Protein AF-A0A1F3SGS9-F1 (afdb_monomer_lite)

Foldseek 3Di:
DDDDDDDDPPPPPPPPPFPAQDLQGGLLAAFLPADLPDCVLQLQLVDFLQFVLVCLLLVNPDGFFLPLLHFAFKFADNAFQQAAEEEEAAGADQLCSLQSHRLQFAQNQQVCLLCLQVQHQHRYMYGYLTRTDGDDDLDDDDCCVVDVSSVSSNVSVCCCRQPCLHPSLVSVLVVVVSVCVRNVVRYQEYEQEADSSQSSVQSSQVVQVWNGDSVCLQVAKTAHHHSRHLHIYHYAYHPVQCDCVNPNPCSVVVNQVRSQVVSVRVVVCVVVVSTDNDRDPPRDYDPVDTRGRAGGARHNNRGHNFAFLLGRHHGHFWEDDPSFKIKGWFLCADYPQAHQDPNDGDPPHHNDWDWDDDFQAPLAFDPPQDPPAAQNWFHSDPVGSSQARSHQPVCSNLLSQLQRDDCVVLVALAHCSRGFFQQKWAHLLQAQEEEEEEADAPLRNSQRHGQLFLLSLLVQLLCVLLFANRRHMYGYLHRDDCPQPDPVSSLSSSVPPSNLVSVLVSVVVSCVSVNHQEYEYEADSSVVSVVVSPDPHYYDYFYRQDPVRPRQVVSLVSLVVSVVVVRDHNGDHNSHHDSDGHFDGNNGTRNTDGSQGSGGGHFKIFIWDQDPNDTGTDNTMMMGGRDCNNPPPDDSDDGDPSSVSSSVVSVVVVD

Sequence (655 aa):
MKKLLLLGALSLSLVQGAMGAGDRGDLAEYDPGAPKTSKWPDLFAETPNYRAFGQAVIGGQGEKFRWIMGPMWYRGRLTPDSVKVFVVGQEGAQDENVSNRSFTGSTGTRMQKLLNYLGVDRSYLFMNTFVYTITGQYSLFDDDRNDPAKVSELKRLLWLAQDEESIVVKHRHALFDYMLETNGDTLELVIGVGTAGKDSVATWFRAHGSECTSSILNAKYCEGKGDLKGVYAIGVAHPGAASARNGGAGAADKLQADFQNKAATVAGLISKKLINLPTDSGMTRNFSKNFQYGHASIPHRDFAYGTTFRMGEDGTASNRRGQDTVQIYSKNGCYNNTKKEGGRCSDTAVHNIKYDVPKDLLGRAPKEMASGDVPYESPKSKEMRREFDAGPGSFAKILSKFAGLDYTKLGVTSHASFGPNGVYRGRLDEAKVLVIADQVSHTDMFSGRALTGAAGQRLQSFLNAMGATRSYAILRTLPVDTLDLSLNKAKEIALDERVAEARANVVKQILEEGKTKLVVAVGPVAAAVVEQLSLRVPSVQVNIADPALKHVAEYQKALQTVKSMNVSLDGRGSFNYKGDLTIIPRADLPEFTRWWMGTSGDLAVRAYEVINGKRVDNPDYYKVNAPAWASRNVKAGPLSAEERESIEAFKKTGL

Structure (mmCIF, N/CA/C/O backbone):
data_AF-A0A1F3SGS9-F1
#
_entry.id   AF-A0A1F3SGS9-F1
#
loop_
_atom_site.group_PDB
_atom_site.id
_atom_site.type_symbol
_atom_site.label_atom_id
_atom_site.label_alt_id
_atom_site.label_comp_id
_atom_site.label_asym_id
_atom_site.label_entity_id
_atom_site.label_seq_id
_atom_site.pdbx_PDB_ins_code
_atom_site.Cartn_x
_atom_site.Cartn_y
_atom_site.Cartn_z
_atom_site.occupancy
_atom_site.B_iso_or_equiv
_atom_site.auth_seq_id
_atom_site.auth_comp_id
_atom_site.auth_asym_id
_atom_site.auth_atom_id
_atom_site.pdbx_PDB_model_num
ATOM 1 N N . MET A 1 1 ? -59.101 -21.487 -1.540 1.00 34.28 1 MET A N 1
ATOM 2 C CA . MET A 1 1 ? -59.056 -20.647 -2.759 1.00 34.28 1 MET A CA 1
ATOM 3 C C . MET A 1 1 ? -58.306 -19.363 -2.450 1.00 34.28 1 MET A C 1
ATOM 5 O O . MET A 1 1 ? -58.488 -18.801 -1.381 1.00 34.28 1 MET A O 1
ATOM 9 N N . LYS A 1 2 ? -57.409 -18.987 -3.362 1.00 34.97 2 LYS A N 1
ATOM 10 C CA . LYS A 1 2 ? -56.388 -17.935 -3.264 1.00 34.97 2 LYS A CA 1
ATOM 11 C C . LYS A 1 2 ? -56.984 -16.550 -2.960 1.00 34.97 2 LYS A C 1
ATOM 13 O O . LYS A 1 2 ? -57.875 -16.112 -3.680 1.00 34.97 2 LYS A O 1
ATOM 18 N N . LYS A 1 3 ? -56.413 -15.821 -1.996 1.00 26.81 3 LYS A N 1
ATOM 19 C CA . LYS A 1 3 ? -56.453 -14.350 -1.965 1.00 26.81 3 LYS A CA 1
ATOM 20 C C . LYS A 1 3 ? -55.025 -13.832 -1.839 1.00 26.81 3 LYS A C 1
ATOM 22 O O . LYS A 1 3 ? -54.400 -13.913 -0.790 1.00 26.81 3 LYS A O 1
ATOM 27 N N . LEU A 1 4 ? -54.524 -13.401 -2.989 1.00 29.06 4 LEU A N 1
ATOM 28 C CA . LEU A 1 4 ? -53.244 -12.751 -3.210 1.00 29.06 4 LEU A CA 1
ATOM 29 C C . LEU A 1 4 ? -53.379 -11.306 -2.704 1.00 29.06 4 LEU A C 1
ATOM 31 O O . LEU A 1 4 ? -54.189 -10.550 -3.238 1.00 29.06 4 LEU A O 1
ATOM 35 N N . LEU A 1 5 ? -52.640 -10.942 -1.658 1.00 29.30 5 LEU A N 1
ATOM 36 C CA . LEU A 1 5 ? -52.514 -9.556 -1.209 1.00 29.30 5 LEU A CA 1
ATOM 37 C C . LEU A 1 5 ? -51.301 -8.950 -1.917 1.00 29.30 5 LEU A C 1
ATOM 39 O O . LEU A 1 5 ? -50.157 -9.310 -1.650 1.00 29.30 5 LEU A O 1
ATOM 43 N N . LEU A 1 6 ? -51.604 -8.075 -2.874 1.00 27.91 6 LEU A N 1
ATOM 44 C CA . LEU A 1 6 ? -50.676 -7.186 -3.558 1.00 27.91 6 LEU A CA 1
ATOM 45 C C . LEU A 1 6 ? -50.034 -6.258 -2.509 1.00 27.91 6 LEU A C 1
ATOM 47 O O . LEU A 1 6 ? -50.676 -5.319 -2.042 1.00 27.91 6 LEU A O 1
ATOM 51 N N . LEU A 1 7 ? -48.780 -6.512 -2.132 1.00 29.75 7 LEU A N 1
ATOM 52 C CA . LEU A 1 7 ? -47.925 -5.476 -1.555 1.00 29.75 7 LEU A CA 1
ATOM 53 C C . LEU A 1 7 ? -47.215 -4.776 -2.710 1.00 29.75 7 LEU A C 1
ATOM 55 O O . LEU A 1 7 ? -46.455 -5.392 -3.457 1.00 29.75 7 LEU A O 1
ATOM 59 N N . GLY A 1 8 ? -47.536 -3.494 -2.874 1.00 25.22 8 GLY A N 1
ATOM 60 C CA . GLY A 1 8 ? -46.971 -2.627 -3.893 1.00 25.22 8 GLY A CA 1
ATOM 61 C C . GLY A 1 8 ? -45.454 -2.564 -3.779 1.00 25.22 8 GLY A C 1
ATOM 62 O O . GLY A 1 8 ? -44.904 -2.199 -2.742 1.00 25.22 8 GLY A O 1
ATOM 63 N N . ALA A 1 9 ? -44.787 -2.902 -4.877 1.00 27.14 9 ALA A N 1
ATOM 64 C CA . ALA A 1 9 ? -43.402 -2.550 -5.098 1.00 27.14 9 ALA A CA 1
ATOM 65 C C . ALA A 1 9 ? -43.317 -1.020 -5.204 1.00 27.14 9 ALA A C 1
ATOM 67 O O . ALA A 1 9 ? -43.597 -0.449 -6.257 1.00 27.14 9 ALA A O 1
ATOM 68 N N . LEU A 1 10 ? -42.946 -0.348 -4.110 1.00 27.06 10 LEU A N 1
ATOM 69 C CA . LEU A 1 10 ? -42.346 0.975 -4.223 1.00 27.06 10 LEU A CA 1
ATOM 70 C C . LEU A 1 10 ? -41.002 0.777 -4.926 1.00 27.06 10 LEU A C 1
ATOM 72 O O . LEU A 1 10 ? -40.028 0.311 -4.335 1.00 27.06 10 LEU A O 1
ATOM 76 N N . SER A 1 11 ? -40.965 1.104 -6.212 1.00 27.08 11 SER A N 1
ATOM 77 C CA . SER A 1 11 ? -39.725 1.306 -6.941 1.00 27.08 11 SER A CA 1
ATOM 78 C C . SER A 1 11 ? -38.994 2.488 -6.304 1.00 27.08 11 SER A C 1
ATOM 80 O O . SER A 1 11 ? -39.283 3.644 -6.616 1.00 27.08 11 SER A O 1
ATOM 82 N N . LEU A 1 12 ? -38.059 2.205 -5.394 1.00 30.50 12 LEU A N 1
ATOM 83 C CA . LEU A 1 12 ? -37.025 3.157 -5.012 1.00 30.50 12 LEU A CA 1
ATOM 84 C C . LEU A 1 12 ? -36.186 3.429 -6.267 1.00 30.50 12 LEU A C 1
ATOM 86 O O . LEU A 1 12 ? -35.239 2.709 -6.581 1.00 30.50 12 LEU A O 1
ATOM 90 N N . SER A 1 13 ? -36.536 4.477 -7.006 1.00 27.27 13 SER A N 1
ATOM 91 C CA . SER A 1 13 ? -35.611 5.138 -7.916 1.00 27.27 13 SER A CA 1
ATOM 92 C C . SER A 1 13 ? -34.557 5.842 -7.059 1.00 27.27 13 SER A C 1
ATOM 94 O O . SER A 1 13 ? -34.643 7.039 -6.786 1.00 27.27 13 SER A O 1
ATOM 96 N N . LEU A 1 14 ? -33.592 5.062 -6.566 1.00 31.83 14 LEU A N 1
ATOM 97 C CA . LEU A 1 14 ? -32.359 5.562 -5.975 1.00 31.83 14 LEU A CA 1
ATOM 98 C C . LEU A 1 14 ? -31.652 6.387 -7.047 1.00 31.83 14 LEU A C 1
ATOM 100 O O . LEU A 1 14 ? -31.119 5.851 -8.017 1.00 31.83 14 LEU A O 1
ATOM 104 N N . VAL A 1 15 ? -31.660 7.704 -6.864 1.00 30.72 15 VAL A N 1
ATOM 105 C CA . VAL A 1 15 ? -30.758 8.611 -7.565 1.00 30.72 15 VAL A CA 1
ATOM 106 C C . VAL A 1 15 ? -29.338 8.146 -7.238 1.00 30.72 15 VAL A C 1
ATOM 108 O O . VAL A 1 15 ? -28.826 8.392 -6.146 1.00 30.72 15 VAL A O 1
ATOM 111 N N . GLN A 1 16 ? -28.719 7.419 -8.170 1.00 33.12 16 GLN A N 1
ATOM 112 C CA . GLN A 1 16 ? -27.300 7.077 -8.163 1.00 33.12 16 GLN A CA 1
ATOM 113 C C . GLN A 1 16 ? -26.481 8.364 -8.314 1.00 33.12 16 GLN A C 1
ATOM 115 O O . GLN A 1 16 ? -25.970 8.690 -9.375 1.00 33.12 16 GLN A O 1
ATOM 120 N N . GLY A 1 17 ? -26.344 9.103 -7.219 1.00 32.53 17 GLY A N 1
ATOM 121 C CA . GLY A 1 17 ? -25.220 10.000 -6.983 1.00 32.53 17 GLY A CA 1
ATOM 122 C C . GLY A 1 17 ? -24.152 9.260 -6.185 1.00 32.53 17 GLY A C 1
ATOM 123 O O . GLY A 1 17 ? -23.759 9.727 -5.122 1.00 32.53 17 GLY A O 1
ATOM 124 N N . ALA A 1 18 ? -23.775 8.054 -6.616 1.00 36.88 18 ALA A N 1
ATOM 125 C CA . ALA A 1 18 ? -22.747 7.270 -5.947 1.00 36.88 18 ALA A CA 1
ATOM 126 C C . ALA A 1 18 ? -21.372 7.727 -6.442 1.00 36.88 18 ALA A C 1
ATOM 128 O O . ALA A 1 18 ? -21.123 7.737 -7.646 1.00 36.88 18 ALA A O 1
ATOM 129 N N . MET A 1 19 ? -20.441 7.988 -5.524 1.00 44.47 19 MET A N 1
ATOM 130 C CA . MET A 1 19 ? -18.992 8.030 -5.792 1.00 44.47 19 MET A CA 1
ATOM 131 C C . MET A 1 19 ? -18.436 6.646 -6.233 1.00 44.47 19 MET A C 1
ATOM 133 O O . MET A 1 19 ? -17.288 6.317 -5.965 1.00 44.47 19 MET A O 1
ATOM 137 N N . GLY A 1 20 ? -19.261 5.792 -6.853 1.00 36.00 20 GLY A N 1
ATOM 138 C CA . GLY A 1 20 ? -19.158 4.331 -6.773 1.00 36.00 20 GLY A CA 1
ATOM 139 C C . GLY A 1 20 ? -18.718 3.589 -8.035 1.00 36.00 20 GLY A C 1
ATOM 140 O O . GLY A 1 20 ? -18.600 2.372 -7.984 1.00 36.00 20 GLY A O 1
ATOM 141 N N . ALA A 1 21 ? -18.467 4.275 -9.149 1.00 42.38 21 ALA A N 1
ATOM 142 C CA . ALA A 1 21 ? -17.844 3.679 -10.333 1.00 42.38 21 ALA A CA 1
ATOM 143 C C . ALA A 1 21 ? -17.125 4.778 -11.127 1.00 42.38 21 ALA A C 1
ATOM 145 O O . ALA A 1 21 ? -17.591 5.219 -12.174 1.00 42.38 21 ALA A O 1
ATOM 146 N N . GLY A 1 22 ? -16.034 5.309 -10.570 1.00 58.44 22 GLY A N 1
ATOM 147 C CA . GLY A 1 22 ? -15.112 6.129 -11.359 1.00 58.44 22 GLY A CA 1
ATOM 148 C C . GLY A 1 22 ? -14.325 5.265 -12.351 1.00 58.44 22 GLY A C 1
ATOM 149 O O . GLY A 1 22 ? -14.493 4.047 -12.393 1.00 58.44 22 GLY A O 1
ATOM 150 N N . ASP A 1 23 ? -13.367 5.864 -13.060 1.00 79.88 23 ASP A N 1
ATOM 151 C CA . ASP A 1 23 ? -12.433 5.186 -13.986 1.00 79.88 23 ASP A CA 1
ATOM 152 C C . ASP A 1 23 ? -11.549 4.089 -13.328 1.00 79.88 23 ASP A C 1
ATOM 154 O O . ASP A 1 23 ? -10.614 3.576 -13.939 1.00 79.88 23 ASP A O 1
ATOM 158 N N . ARG A 1 24 ? -11.812 3.738 -12.061 1.00 89.88 24 ARG A N 1
ATOM 159 C CA . ARG A 1 24 ? -11.045 2.824 -11.203 1.00 89.88 24 ARG A CA 1
ATOM 160 C C . ARG A 1 24 ? -11.710 1.461 -10.983 1.00 89.88 24 ARG A C 1
ATOM 162 O O . ARG A 1 24 ? -11.141 0.633 -10.272 1.00 89.88 24 ARG A O 1
ATOM 169 N N . GLY A 1 25 ? -12.881 1.217 -11.567 1.00 89.69 25 GLY A N 1
ATOM 170 C CA . GLY A 1 25 ? -13.633 -0.028 -11.381 1.00 89.69 25 GLY A CA 1
ATOM 171 C C . GLY A 1 25 ? -14.522 -0.029 -10.134 1.00 89.69 25 GLY A C 1
ATOM 172 O O . GLY A 1 25 ? -14.846 1.027 -9.589 1.00 89.69 25 GLY A O 1
ATOM 173 N N . ASP A 1 26 ? -14.951 -1.219 -9.711 1.00 92.25 26 ASP A N 1
ATOM 174 C CA . ASP A 1 26 ? -15.867 -1.395 -8.578 1.00 92.25 26 ASP A CA 1
ATOM 175 C C . ASP A 1 26 ? -15.109 -1.207 -7.250 1.00 92.25 26 ASP A C 1
ATOM 177 O O . ASP A 1 26 ? -14.040 -1.781 -7.040 1.00 92.25 26 ASP A O 1
ATOM 181 N N . LEU A 1 27 ? -15.674 -0.417 -6.331 1.00 93.06 27 LEU A N 1
ATOM 182 C CA . LEU A 1 27 ? -15.131 -0.195 -4.985 1.00 93.06 27 LEU A CA 1
ATOM 183 C C . LEU A 1 27 ? -15.003 -1.487 -4.161 1.00 93.06 27 LEU A C 1
ATOM 185 O O . LEU A 1 27 ? -14.357 -1.485 -3.114 1.00 93.06 27 LEU A O 1
ATOM 189 N N . ALA A 1 28 ? -15.692 -2.558 -4.553 1.00 96.06 28 ALA A N 1
ATOM 190 C CA . ALA A 1 28 ? -15.595 -3.876 -3.934 1.00 96.06 28 ALA A CA 1
ATOM 191 C C . ALA A 1 28 ? -14.381 -4.679 -4.418 1.00 96.06 28 ALA A C 1
ATOM 193 O O . ALA A 1 28 ? -14.075 -5.720 -3.840 1.00 96.06 28 ALA A O 1
ATOM 194 N N . GLU A 1 29 ? -13.701 -4.239 -5.475 1.00 96.25 29 GLU A N 1
ATOM 195 C CA . GLU A 1 29 ? -12.483 -4.883 -5.947 1.00 96.25 29 GLU A CA 1
ATOM 196 C C . GLU A 1 29 ? -11.276 -4.395 -5.153 1.00 96.25 29 GLU A C 1
ATOM 198 O O . GLU A 1 29 ? -11.138 -3.217 -4.833 1.00 96.25 29 GLU A O 1
ATOM 203 N N . TYR A 1 30 ? -10.378 -5.320 -4.848 1.00 97.69 30 TYR A N 1
ATOM 204 C CA . TYR A 1 30 ? -9.158 -5.050 -4.110 1.00 97.69 30 TYR A CA 1
ATOM 205 C C . TYR A 1 30 ? -8.125 -6.137 -4.416 1.00 97.69 30 TYR A C 1
ATOM 207 O O . TYR A 1 30 ? -8.450 -7.191 -4.970 1.00 97.69 30 TYR A O 1
ATOM 215 N N . ASP A 1 31 ? -6.884 -5.875 -4.038 1.00 98.50 31 ASP A N 1
ATOM 216 C CA . ASP A 1 31 ? -5.794 -6.833 -4.069 1.00 98.50 31 ASP A CA 1
ATOM 217 C C . ASP A 1 31 ? -5.718 -7.591 -2.730 1.00 98.50 31 ASP A C 1
ATOM 219 O O . ASP A 1 31 ? -5.467 -6.959 -1.695 1.00 98.50 31 ASP A O 1
ATOM 223 N N . PRO A 1 32 ? -5.948 -8.918 -2.703 1.00 98.12 32 PRO A N 1
ATOM 224 C CA . PRO A 1 32 ? -5.869 -9.710 -1.477 1.00 98.12 32 PRO A CA 1
ATOM 225 C C . PRO A 1 32 ? -4.435 -9.914 -0.972 1.00 98.12 32 PRO A C 1
ATOM 227 O O . PRO A 1 32 ? -4.246 -10.476 0.106 1.00 98.12 32 PRO A O 1
ATOM 230 N N . GLY A 1 33 ? -3.425 -9.488 -1.729 1.00 98.06 33 GLY A N 1
ATOM 231 C CA . GLY A 1 33 ? -2.049 -9.876 -1.472 1.00 98.06 33 GLY A CA 1
ATOM 232 C C . GLY A 1 33 ? -1.667 -11.152 -2.227 1.00 98.06 33 GLY A C 1
ATOM 233 O O . GLY A 1 33 ? -2.459 -11.716 -2.990 1.00 98.06 33 GLY A O 1
ATOM 234 N N . ALA A 1 34 ? -0.453 -11.643 -1.996 1.00 97.88 34 ALA A N 1
ATOM 235 C CA . ALA A 1 34 ? 0.009 -12.893 -2.561 1.00 97.88 34 ALA A CA 1
ATOM 236 C C . ALA A 1 34 ? -0.892 -14.062 -2.146 1.00 97.88 34 ALA A C 1
ATOM 238 O O . ALA A 1 34 ? -1.277 -14.178 -0.978 1.00 97.88 34 ALA A O 1
ATOM 239 N N . PRO A 1 35 ? -1.181 -15.012 -3.050 1.00 97.88 35 PRO A N 1
ATOM 240 C CA . PRO A 1 35 ? -1.804 -16.263 -2.648 1.00 97.88 35 PRO A CA 1
ATOM 241 C C . PRO A 1 35 ? -0.951 -16.947 -1.571 1.00 97.88 35 PRO A C 1
ATOM 243 O O . PRO A 1 35 ? 0.206 -17.294 -1.813 1.00 97.88 35 PRO A O 1
ATOM 246 N N . LYS A 1 36 ? -1.509 -17.155 -0.373 1.00 96.94 36 LYS A N 1
ATOM 247 C CA . LYS A 1 36 ? -0.756 -17.653 0.798 1.00 96.94 36 LYS A CA 1
ATOM 248 C C . LYS A 1 36 ? -0.081 -19.012 0.573 1.00 96.94 36 LYS A C 1
ATOM 250 O O . LYS A 1 36 ? 0.919 -19.314 1.219 1.00 96.94 36 LYS A O 1
ATOM 255 N N . THR A 1 37 ? -0.622 -19.827 -0.329 1.00 96.94 37 THR A N 1
ATOM 256 C CA . THR A 1 37 ? -0.112 -21.160 -0.687 1.00 96.94 37 THR A CA 1
ATOM 257 C C . THR A 1 37 ? 0.930 -21.145 -1.810 1.00 96.94 37 THR A C 1
ATOM 259 O O . THR A 1 37 ? 1.498 -22.188 -2.112 1.00 96.94 37 THR A O 1
ATOM 262 N N . SER A 1 38 ? 1.186 -19.991 -2.431 1.00 97.75 38 SER A N 1
ATOM 263 C CA . SER A 1 38 ? 2.192 -19.837 -3.491 1.00 97.75 38 SER A CA 1
ATOM 264 C C . SER A 1 38 ? 3.610 -19.650 -2.928 1.00 97.75 38 SER A C 1
ATOM 266 O O . SER A 1 38 ? 3.794 -19.535 -1.710 1.00 97.75 38 SER A O 1
ATOM 268 N N . LYS A 1 39 ? 4.614 -19.577 -3.819 1.00 98.25 39 LYS A N 1
ATOM 269 C CA . LYS A 1 39 ? 6.003 -19.230 -3.456 1.00 98.25 39 LYS A CA 1
ATOM 270 C C . LYS A 1 39 ? 6.195 -17.726 -3.208 1.00 98.25 39 LYS A C 1
ATOM 272 O O . LYS A 1 39 ? 7.202 -17.338 -2.627 1.00 98.25 39 LYS A O 1
ATOM 277 N N . TRP A 1 40 ? 5.240 -16.870 -3.592 1.00 98.50 40 TRP A N 1
ATOM 278 C CA . TRP A 1 40 ? 5.372 -15.411 -3.468 1.00 98.50 40 TRP A CA 1
ATOM 279 C C . TRP A 1 40 ? 5.701 -14.934 -2.043 1.00 98.50 40 TRP A C 1
ATOM 281 O O . TRP A 1 40 ? 6.674 -14.193 -1.904 1.00 98.50 40 TRP A O 1
ATOM 291 N N . PRO A 1 41 ? 5.001 -15.373 -0.971 1.00 98.25 41 PRO A N 1
ATOM 292 C CA . PRO A 1 41 ? 5.356 -14.960 0.387 1.00 98.25 41 PRO A CA 1
ATOM 293 C C . PRO A 1 41 ? 6.776 -15.365 0.803 1.00 98.25 41 PRO A C 1
ATOM 295 O O . PRO A 1 41 ? 7.393 -14.670 1.607 1.00 98.25 41 PRO A O 1
ATOM 298 N N . ASP A 1 42 ? 7.301 -16.478 0.275 1.00 98.12 42 ASP A N 1
ATOM 299 C CA . ASP A 1 42 ? 8.678 -16.903 0.548 1.00 98.12 42 ASP A CA 1
ATOM 300 C C . ASP A 1 42 ? 9.679 -16.004 -0.169 1.00 98.12 42 ASP A C 1
ATOM 302 O O . ASP A 1 42 ? 10.545 -15.431 0.487 1.00 98.12 42 ASP A O 1
ATOM 306 N N . LEU A 1 43 ? 9.485 -15.781 -1.470 1.00 98.44 43 LEU A N 1
ATOM 307 C CA . LEU A 1 43 ? 10.351 -14.913 -2.266 1.00 98.44 43 LEU A CA 1
ATOM 308 C C . LEU A 1 43 ? 10.368 -13.472 -1.730 1.00 98.44 43 LEU A C 1
ATOM 310 O O . LEU A 1 43 ? 11.415 -12.830 -1.699 1.00 98.44 43 LEU A O 1
ATOM 314 N N . PHE A 1 44 ? 9.234 -12.944 -1.261 1.00 98.25 44 PHE A N 1
ATOM 315 C CA . PHE A 1 44 ? 9.193 -11.618 -0.635 1.00 98.25 44 PHE A CA 1
ATOM 316 C C . PHE A 1 44 ? 9.932 -11.591 0.709 1.00 98.25 44 PHE A C 1
ATOM 318 O O . PHE A 1 44 ? 10.678 -10.646 0.977 1.00 98.25 44 PHE A O 1
ATOM 325 N N . ALA A 1 45 ? 9.795 -12.632 1.534 1.00 97.00 45 ALA A N 1
ATOM 326 C CA . ALA A 1 45 ? 10.527 -12.757 2.797 1.00 97.00 45 ALA A CA 1
ATOM 327 C C . ALA A 1 45 ? 12.046 -12.937 2.602 1.00 97.00 45 ALA A C 1
ATOM 329 O O . ALA A 1 45 ? 12.826 -12.557 3.475 1.00 97.00 45 ALA A O 1
ATOM 330 N N . GLU A 1 46 ? 12.464 -13.470 1.455 1.00 96.56 46 GLU A N 1
ATOM 331 C CA . GLU A 1 46 ? 13.862 -13.661 1.042 1.00 96.56 46 GLU A CA 1
ATOM 332 C C . GLU A 1 46 ? 14.505 -12.394 0.459 1.00 96.56 46 GLU A C 1
ATOM 334 O O . GLU A 1 46 ? 15.617 -12.444 -0.058 1.00 96.56 46 GLU A O 1
ATOM 339 N N . THR A 1 47 ? 13.842 -11.235 0.580 1.00 96.94 47 THR A N 1
ATOM 340 C CA . THR A 1 47 ? 14.426 -9.942 0.199 1.00 96.94 47 THR A CA 1
ATOM 341 C C . THR A 1 47 ? 15.801 -9.764 0.859 1.00 96.94 47 THR A C 1
ATOM 343 O O . THR A 1 47 ? 15.874 -9.781 2.101 1.00 96.94 47 THR A O 1
ATOM 346 N N . PRO A 1 48 ? 16.870 -9.550 0.061 1.00 96.62 48 PRO A N 1
ATOM 347 C CA . PRO A 1 48 ? 18.214 -9.331 0.574 1.00 96.62 48 PRO A CA 1
ATOM 348 C C . PRO A 1 48 ? 18.281 -8.167 1.564 1.00 96.62 48 PRO A C 1
ATOM 350 O O . PRO A 1 48 ? 17.444 -7.262 1.582 1.00 96.62 48 PRO A O 1
ATOM 353 N N . ASN A 1 49 ? 19.335 -8.124 2.362 1.00 95.25 49 ASN A N 1
ATOM 354 C CA . ASN A 1 49 ? 19.694 -7.002 3.213 1.00 95.25 49 ASN A CA 1
ATOM 355 C C . ASN A 1 49 ? 20.226 -5.844 2.353 1.00 95.25 49 ASN A C 1
ATOM 357 O O . ASN A 1 49 ? 21.410 -5.502 2.382 1.00 95.25 49 ASN A O 1
ATOM 361 N N . TYR A 1 50 ? 19.326 -5.213 1.591 1.00 94.56 50 TYR A N 1
ATOM 362 C CA . TYR A 1 50 ? 19.600 -4.089 0.687 1.00 94.56 50 TYR A CA 1
ATOM 363 C C . TYR A 1 50 ? 20.425 -2.992 1.361 1.00 94.56 50 TYR A C 1
ATOM 365 O O . TYR A 1 50 ? 21.260 -2.354 0.723 1.00 94.56 50 TYR A O 1
ATOM 373 N N . ARG A 1 51 ? 20.209 -2.773 2.660 1.00 92.25 51 ARG A N 1
ATOM 374 C CA . ARG A 1 51 ? 20.917 -1.752 3.421 1.00 92.25 51 ARG A CA 1
ATOM 375 C C . ARG A 1 51 ? 22.390 -2.102 3.626 1.00 92.25 51 ARG A C 1
ATOM 377 O O . ARG A 1 51 ? 23.237 -1.321 3.201 1.00 92.25 51 ARG A O 1
ATOM 384 N N . ALA A 1 52 ? 22.697 -3.245 4.247 1.00 93.44 52 ALA A N 1
ATOM 385 C CA . ALA A 1 52 ? 24.086 -3.650 4.474 1.00 93.44 52 ALA A CA 1
ATOM 386 C C . ALA A 1 52 ? 24.808 -3.915 3.146 1.00 93.44 52 ALA A C 1
ATOM 388 O O . ALA A 1 52 ? 25.938 -3.471 2.953 1.00 93.44 52 ALA A O 1
ATOM 389 N N . PHE A 1 53 ? 24.135 -4.592 2.212 1.00 95.19 53 PHE A N 1
ATOM 390 C CA . PHE A 1 53 ? 24.697 -4.932 0.910 1.00 95.19 53 PHE A CA 1
ATOM 391 C C . PHE A 1 53 ? 24.967 -3.680 0.069 1.00 95.19 53 PHE A C 1
ATOM 393 O O . PHE A 1 53 ? 26.071 -3.491 -0.437 1.00 95.19 53 PHE A O 1
ATOM 400 N N . GLY A 1 54 ? 23.998 -2.763 -0.007 1.00 93.94 54 GLY A N 1
ATOM 401 C CA . GLY A 1 54 ? 24.159 -1.488 -0.702 1.00 93.94 54 GLY A CA 1
ATOM 402 C C . GLY A 1 54 ? 25.285 -0.637 -0.119 1.00 93.94 54 GLY A C 1
ATOM 403 O O . GLY A 1 54 ? 26.062 -0.062 -0.876 1.00 93.94 54 GLY A O 1
ATOM 404 N N . GLN A 1 55 ? 25.422 -0.594 1.210 1.00 92.12 55 GLN A N 1
ATOM 405 C CA . GLN A 1 55 ? 26.554 0.071 1.862 1.00 92.12 55 GLN A CA 1
ATOM 406 C C . GLN A 1 55 ? 27.889 -0.563 1.467 1.00 92.12 55 GLN A C 1
ATOM 408 O O . GLN A 1 55 ? 28.825 0.162 1.143 1.00 92.12 55 GLN A O 1
ATOM 413 N N . ALA A 1 56 ? 27.983 -1.892 1.449 1.00 92.88 56 ALA A N 1
ATOM 414 C CA . ALA A 1 56 ? 29.214 -2.585 1.085 1.00 92.88 56 ALA A CA 1
ATOM 415 C C . ALA A 1 56 ? 29.631 -2.327 -0.377 1.00 92.88 56 ALA A C 1
ATOM 417 O O . ALA A 1 56 ? 30.806 -2.071 -0.634 1.00 92.88 56 ALA A O 1
ATOM 418 N N . VAL A 1 57 ? 28.685 -2.316 -1.323 1.00 93.25 57 VAL A N 1
ATOM 419 C CA . VAL A 1 57 ? 28.984 -2.090 -2.751 1.00 93.25 57 VAL A CA 1
ATOM 420 C C . VAL A 1 57 ? 29.304 -0.622 -3.055 1.00 93.25 57 VAL A C 1
ATOM 422 O O . VAL A 1 57 ? 30.290 -0.313 -3.729 1.00 93.25 57 VAL A O 1
ATOM 425 N N . ILE A 1 58 ? 28.512 0.314 -2.522 1.00 88.25 58 ILE A N 1
ATOM 426 C CA . ILE A 1 58 ? 28.651 1.757 -2.798 1.00 88.25 58 ILE A CA 1
ATOM 427 C C . ILE A 1 58 ? 29.819 2.395 -2.008 1.00 88.25 58 ILE A C 1
ATOM 429 O O . ILE A 1 58 ? 30.102 3.579 -2.150 1.00 88.25 58 ILE A O 1
ATOM 433 N N . GLY A 1 59 ? 30.561 1.615 -1.213 1.00 81.31 59 GLY A N 1
ATOM 434 C CA . GLY A 1 59 ? 31.777 2.078 -0.529 1.00 81.31 59 GLY A CA 1
ATOM 435 C C . GLY A 1 59 ? 31.527 2.735 0.833 1.00 81.31 59 GLY A C 1
ATOM 436 O O . GLY A 1 59 ? 32.318 3.561 1.280 1.00 81.31 59 GLY A O 1
ATOM 437 N N . GLY A 1 60 ? 30.424 2.391 1.499 1.00 70.06 60 GLY A N 1
ATOM 438 C CA . GLY A 1 60 ? 30.125 2.763 2.887 1.00 70.06 60 GLY A CA 1
ATOM 439 C C . GLY A 1 60 ? 29.691 4.214 3.111 1.00 70.06 60 GLY A C 1
ATOM 440 O O . GLY A 1 60 ? 29.389 4.585 4.245 1.00 70.06 60 GLY A O 1
ATOM 441 N N . GLN A 1 61 ? 29.632 5.044 2.066 1.00 67.88 61 GLN A N 1
ATOM 442 C CA . GLN A 1 61 ? 29.210 6.439 2.183 1.00 67.88 61 GLN A CA 1
ATOM 443 C C . GLN A 1 61 ? 27.681 6.558 2.132 1.00 67.88 61 GLN A C 1
ATOM 445 O O . GLN A 1 61 ? 27.057 6.482 1.077 1.00 67.88 61 GLN A O 1
ATOM 450 N N . GLY A 1 62 ? 27.067 6.767 3.298 1.00 77.38 62 GLY A N 1
ATOM 451 C CA . GLY A 1 62 ? 25.628 7.006 3.416 1.00 77.38 62 GLY A CA 1
ATOM 452 C C . GLY A 1 62 ? 24.757 5.777 3.135 1.00 77.38 62 GLY A C 1
ATOM 453 O O . GLY A 1 62 ? 25.190 4.630 3.233 1.00 77.38 62 GLY A O 1
ATOM 454 N N . GLU A 1 63 ? 23.479 6.018 2.841 1.00 86.56 63 GLU A N 1
ATOM 455 C CA . GLU A 1 63 ? 22.498 4.965 2.570 1.00 86.56 63 GLU A CA 1
ATOM 456 C C . GLU A 1 63 ? 21.949 5.093 1.153 1.00 86.56 63 GLU A C 1
ATOM 458 O O . GLU A 1 63 ? 21.241 6.053 0.819 1.00 86.56 63 GLU A O 1
ATOM 463 N N . LYS A 1 64 ? 22.244 4.089 0.318 1.00 90.38 64 LYS A N 1
ATOM 464 C CA . LYS A 1 64 ? 21.748 4.062 -1.060 1.00 90.38 64 LYS A CA 1
ATOM 465 C C . LYS A 1 64 ? 20.242 3.838 -1.141 1.00 90.38 64 LYS A C 1
ATOM 467 O O . LYS A 1 64 ? 19.626 4.296 -2.095 1.00 90.38 64 LYS A O 1
ATOM 472 N N . PHE A 1 65 ? 19.648 3.188 -0.146 1.00 93.38 65 PHE A N 1
ATOM 473 C CA . PHE A 1 65 ? 18.225 2.862 -0.114 1.00 93.38 65 PHE A CA 1
ATOM 474 C C . PHE A 1 65 ? 17.518 3.592 1.023 1.00 93.38 65 PHE A C 1
ATOM 476 O O . PHE A 1 65 ? 18.018 3.654 2.144 1.00 93.38 65 PHE A O 1
ATOM 483 N N . ARG A 1 66 ? 16.320 4.106 0.746 1.00 93.00 66 ARG A N 1
ATOM 484 C CA . ARG A 1 66 ? 15.414 4.691 1.739 1.00 93.00 66 ARG A CA 1
ATOM 485 C C . ARG A 1 66 ? 14.553 3.574 2.317 1.00 93.00 66 ARG A C 1
ATOM 487 O O . ARG A 1 66 ? 13.455 3.305 1.839 1.00 93.00 66 ARG A O 1
ATOM 494 N N . TRP A 1 67 ? 15.082 2.907 3.331 1.00 93.00 67 TRP A N 1
ATOM 495 C CA . TRP A 1 67 ? 14.552 1.639 3.830 1.00 93.00 67 TRP A CA 1
ATOM 496 C C . TRP A 1 67 ? 13.434 1.789 4.866 1.00 93.00 67 TRP A C 1
ATOM 498 O O . TRP A 1 67 ? 12.641 0.873 5.010 1.00 93.00 67 TRP A O 1
ATOM 508 N N . ILE A 1 68 ? 13.327 2.923 5.573 1.00 94.62 68 ILE A N 1
ATOM 509 C CA . ILE A 1 68 ? 12.422 3.079 6.738 1.00 94.62 68 ILE A CA 1
ATOM 510 C C . ILE A 1 68 ? 10.951 2.826 6.383 1.00 94.62 68 ILE A C 1
ATOM 512 O O . ILE A 1 68 ? 10.193 2.229 7.151 1.00 94.62 68 ILE A O 1
ATOM 516 N N . MET A 1 69 ? 10.558 3.265 5.189 1.00 94.56 69 MET A N 1
ATOM 517 C CA . MET A 1 69 ? 9.218 3.060 4.656 1.00 94.56 69 MET A CA 1
ATOM 518 C C . MET A 1 69 ? 9.067 1.718 3.926 1.00 94.56 69 MET A C 1
ATOM 520 O O . MET A 1 69 ? 8.051 1.491 3.284 1.00 94.56 69 MET A O 1
ATOM 524 N N . GLY A 1 70 ? 10.010 0.801 4.068 1.00 94.75 70 GLY A N 1
ATOM 525 C CA . GLY A 1 70 ? 9.888 -0.557 3.569 1.00 94.75 70 GLY A CA 1
ATOM 526 C C . GLY A 1 70 ? 9.932 -0.700 2.046 1.00 94.75 70 GLY A C 1
ATOM 527 O O . GLY A 1 70 ? 10.019 0.296 1.318 1.00 94.75 70 GLY A O 1
ATOM 528 N N . PRO A 1 71 ? 9.912 -1.956 1.581 1.00 96.25 71 PRO A N 1
ATOM 529 C CA . PRO A 1 71 ? 9.948 -2.315 0.173 1.00 96.25 71 PRO A CA 1
ATOM 530 C C . PRO A 1 71 ? 8.555 -2.299 -0.481 1.00 96.25 71 PRO A C 1
ATOM 532 O O . PRO A 1 71 ? 7.521 -2.346 0.186 1.00 96.25 71 PRO A O 1
ATOM 535 N N . MET A 1 72 ? 8.535 -2.258 -1.813 1.00 95.50 72 MET A N 1
ATOM 536 C CA . MET A 1 72 ? 7.342 -2.276 -2.659 1.00 95.50 72 MET A CA 1
ATOM 537 C C . MET A 1 72 ? 7.547 -3.309 -3.762 1.00 95.50 72 MET A C 1
ATOM 539 O O . MET A 1 72 ? 8.101 -3.010 -4.821 1.00 95.50 72 MET A O 1
ATOM 543 N N . TRP A 1 73 ? 7.126 -4.540 -3.480 1.00 97.62 73 TRP A N 1
ATOM 544 C CA . TRP A 1 73 ? 7.430 -5.695 -4.320 1.00 97.62 73 TRP A CA 1
ATOM 545 C C . TRP A 1 73 ? 6.682 -5.692 -5.652 1.00 97.62 73 TRP A C 1
ATOM 547 O O . TRP A 1 73 ? 7.308 -5.888 -6.692 1.00 97.62 73 TRP A O 1
ATOM 557 N N . TYR A 1 74 ? 5.365 -5.457 -5.640 1.00 98.62 74 TYR A N 1
ATOM 558 C CA . TYR A 1 74 ? 4.557 -5.571 -6.854 1.00 98.62 74 TYR A CA 1
ATOM 559 C C . TYR A 1 74 ? 3.323 -4.662 -6.889 1.00 98.62 74 TYR A C 1
ATOM 561 O O . TYR A 1 74 ? 2.979 -3.998 -5.909 1.00 98.62 74 TYR A O 1
ATOM 569 N N . ARG A 1 75 ? 2.668 -4.618 -8.054 1.00 98.62 75 ARG A N 1
ATOM 570 C CA . ARG A 1 75 ? 1.276 -4.175 -8.264 1.00 98.62 75 ARG A CA 1
ATOM 571 C C . ARG A 1 75 ? 0.660 -4.982 -9.408 1.00 98.62 75 ARG A C 1
ATOM 573 O O . ARG A 1 75 ? 1.288 -5.108 -10.452 1.00 98.62 75 ARG A O 1
ATOM 580 N N . GLY A 1 76 ? -0.563 -5.477 -9.256 1.00 98.44 76 GLY A N 1
ATOM 581 C CA . GLY A 1 76 ? -1.240 -6.272 -10.286 1.00 98.44 76 GLY A CA 1
ATOM 582 C C . GLY A 1 76 ? -1.466 -7.711 -9.832 1.00 98.44 76 GLY A C 1
ATOM 583 O O . GLY A 1 76 ? -1.757 -7.938 -8.660 1.00 98.44 76 GLY A O 1
ATOM 584 N N . ARG A 1 77 ? -1.404 -8.677 -10.752 1.00 98.44 77 ARG A N 1
ATOM 585 C CA . ARG A 1 77 ? -1.820 -10.062 -10.486 1.00 98.44 77 ARG A CA 1
ATOM 586 C C . ARG A 1 77 ? -0.650 -10.984 -10.145 1.00 98.44 77 ARG A C 1
ATOM 588 O O . ARG A 1 77 ? 0.384 -10.942 -10.796 1.00 98.44 77 ARG A O 1
ATOM 595 N N . LEU A 1 78 ? -0.865 -11.850 -9.155 1.00 98.56 78 LEU A N 1
ATOM 596 C CA . LEU A 1 78 ? 0.087 -12.873 -8.698 1.00 98.56 78 LEU A CA 1
ATOM 597 C C . LEU A 1 78 ? -0.455 -14.308 -8.822 1.00 98.56 78 LEU A C 1
ATOM 599 O O . LEU A 1 78 ? 0.145 -15.252 -8.308 1.00 98.56 78 LEU A O 1
ATOM 603 N N . THR A 1 79 ? -1.619 -14.478 -9.445 1.00 97.94 79 THR A N 1
ATOM 604 C CA . THR A 1 79 ? -2.244 -15.787 -9.663 1.00 97.94 79 THR A CA 1
ATOM 605 C C . THR A 1 79 ? -1.786 -16.394 -10.991 1.00 97.94 79 THR A C 1
ATOM 607 O O . THR A 1 79 ? -1.419 -15.632 -11.886 1.00 97.94 79 THR A O 1
ATOM 610 N N . PRO A 1 80 ? -1.830 -17.726 -11.153 1.00 98.56 80 PRO A N 1
ATOM 611 C CA . PRO A 1 80 ? -1.519 -18.354 -12.432 1.00 98.56 80 PRO A CA 1
ATOM 612 C C . PRO A 1 80 ? -2.380 -17.826 -13.585 1.00 98.56 80 PRO A C 1
ATOM 614 O O . PRO A 1 80 ? -3.525 -17.417 -13.358 1.00 98.56 80 PRO A O 1
ATOM 617 N N . ASP A 1 81 ? -1.812 -17.820 -14.791 1.00 98.12 81 ASP A N 1
ATOM 618 C CA . ASP A 1 81 ? -2.469 -17.481 -16.068 1.00 98.12 81 ASP A CA 1
ATOM 619 C C . ASP A 1 81 ? -3.193 -16.124 -16.091 1.00 98.12 81 ASP A C 1
ATOM 621 O O . ASP A 1 81 ? -4.154 -15.893 -16.833 1.00 98.12 81 ASP A O 1
ATOM 625 N N . SER A 1 82 ? -2.772 -15.200 -15.230 1.00 98.12 82 SER A N 1
ATOM 626 C CA . SER A 1 82 ? -3.452 -13.918 -15.036 1.00 98.12 82 SER A CA 1
ATOM 627 C C . SER A 1 82 ? -2.651 -12.728 -15.549 1.00 98.12 82 SER A C 1
ATOM 629 O O . SER A 1 82 ? -3.207 -11.633 -15.684 1.00 98.12 82 SER A O 1
ATOM 631 N N . VAL A 1 83 ? -1.374 -12.930 -15.880 1.00 98.81 83 VAL A N 1
ATOM 632 C CA . VAL A 1 83 ? -0.465 -11.903 -16.394 1.00 98.81 83 VAL A CA 1
ATOM 633 C C . VAL A 1 83 ? -0.268 -12.088 -17.895 1.00 98.81 83 VAL A C 1
ATOM 635 O O . VAL A 1 83 ? 0.291 -13.085 -18.339 1.00 98.81 83 VAL A O 1
ATOM 638 N N . LYS A 1 84 ? -0.683 -11.083 -18.675 1.00 98.81 84 LYS A N 1
ATOM 639 C CA . LYS A 1 84 ? -0.390 -10.981 -20.114 1.00 98.81 84 LYS A CA 1
ATOM 640 C C . LYS A 1 84 ? 0.708 -9.969 -20.424 1.00 98.81 84 LYS A C 1
ATOM 642 O O . LYS A 1 84 ? 1.439 -10.112 -21.402 1.00 98.81 84 LYS A O 1
ATOM 647 N N . VAL A 1 85 ? 0.801 -8.926 -19.595 1.00 98.94 85 VAL A N 1
ATOM 648 C CA . VAL A 1 85 ? 1.811 -7.871 -19.713 1.00 98.94 85 VAL A CA 1
ATOM 649 C C . VAL A 1 85 ? 2.590 -7.744 -18.409 1.00 98.94 85 VAL A C 1
ATOM 651 O O . VAL A 1 85 ? 2.023 -7.401 -17.371 1.00 98.94 85 VAL A O 1
ATOM 654 N N . PHE A 1 86 ? 3.899 -7.963 -18.469 1.00 98.94 86 PHE A N 1
ATOM 655 C CA . PHE A 1 86 ? 4.801 -7.743 -17.347 1.00 98.94 86 PHE A CA 1
ATOM 656 C C . PHE A 1 86 ? 5.518 -6.397 -17.486 1.00 98.94 86 PHE A C 1
ATOM 658 O O . PHE A 1 86 ? 6.085 -6.087 -18.529 1.00 98.94 86 PHE A O 1
ATOM 665 N N . VAL A 1 87 ? 5.490 -5.561 -16.452 1.00 98.94 87 VAL A N 1
ATOM 666 C CA . VAL A 1 87 ? 6.066 -4.213 -16.483 1.00 98.94 87 VAL A CA 1
ATOM 667 C C . VAL A 1 87 ? 7.143 -4.086 -15.416 1.00 98.94 87 VAL A C 1
ATOM 669 O O . VAL A 1 87 ? 6.902 -4.349 -14.241 1.00 98.94 87 VAL A O 1
ATOM 672 N N . VAL A 1 88 ? 8.329 -3.636 -15.822 1.00 98.88 88 VAL A N 1
ATOM 673 C CA . VAL A 1 88 ? 9.497 -3.510 -14.949 1.00 98.88 88 VAL A CA 1
ATOM 674 C C . VAL A 1 88 ? 9.934 -2.052 -14.861 1.00 98.88 88 VAL A C 1
ATOM 676 O O . VAL A 1 88 ? 10.329 -1.445 -15.856 1.00 98.88 88 VAL A O 1
ATOM 679 N N . GLY A 1 89 ? 9.866 -1.481 -13.660 1.00 97.88 89 GLY A N 1
ATOM 680 C CA . GLY A 1 89 ? 10.332 -0.129 -13.346 1.00 97.88 89 GLY A CA 1
ATOM 681 C C . GLY A 1 89 ? 11.705 -0.073 -12.701 1.00 97.88 89 GLY A C 1
ATOM 682 O O . GLY A 1 89 ? 12.419 -1.070 -12.604 1.00 97.88 89 GLY A O 1
ATOM 683 N N . GLN A 1 90 ? 12.076 1.116 -12.234 1.00 95.56 90 GLN A N 1
ATOM 684 C CA . GLN A 1 90 ? 13.305 1.334 -11.476 1.00 95.56 90 GLN A CA 1
ATOM 685 C C . GLN A 1 90 ? 13.059 1.072 -9.984 1.00 95.56 90 GLN A C 1
ATOM 687 O O . GLN A 1 90 ? 13.544 0.085 -9.444 1.00 95.56 90 GLN A O 1
ATOM 692 N N . GLU A 1 91 ? 12.263 1.910 -9.337 1.00 94.31 91 GLU A N 1
ATOM 693 C CA . GLU A 1 91 ? 11.894 1.848 -7.928 1.00 94.31 91 GLU A CA 1
ATOM 694 C C . GLU A 1 91 ? 10.547 2.554 -7.697 1.00 94.31 91 GLU A C 1
ATOM 696 O O . GLU A 1 91 ? 10.073 3.328 -8.530 1.00 94.31 91 GLU A O 1
ATOM 701 N N . GLY A 1 92 ? 9.921 2.316 -6.543 1.00 91.94 92 GLY A N 1
ATOM 702 C CA . GLY A 1 92 ? 8.788 3.131 -6.098 1.00 91.94 92 GLY A CA 1
ATOM 703 C C . GLY A 1 92 ? 9.237 4.378 -5.331 1.00 91.94 92 GLY A C 1
ATOM 704 O O . GLY A 1 92 ? 10.368 4.459 -4.846 1.00 91.94 92 GLY A O 1
ATOM 705 N N . ALA A 1 93 ? 8.333 5.338 -5.169 1.00 92.56 93 ALA A N 1
ATOM 706 C CA . ALA A 1 93 ? 8.540 6.571 -4.428 1.00 92.56 93 ALA A CA 1
ATOM 707 C C . ALA A 1 93 ? 7.606 6.628 -3.202 1.00 92.56 93 ALA A C 1
ATOM 709 O O . ALA A 1 93 ? 7.277 5.615 -2.586 1.00 92.56 93 ALA A O 1
ATOM 710 N N . GLN A 1 94 ? 7.233 7.834 -2.776 1.00 93.75 94 GLN A N 1
ATOM 711 C CA . GLN A 1 94 ? 6.429 8.036 -1.571 1.00 93.75 94 GLN A CA 1
ATOM 712 C C . GLN A 1 94 ? 4.981 7.521 -1.677 1.00 93.75 94 GLN A C 1
ATOM 714 O O . GLN A 1 94 ? 4.459 7.037 -0.675 1.00 93.75 94 GLN A O 1
ATOM 719 N N . ASP A 1 95 ? 4.357 7.555 -2.859 1.00 96.19 95 ASP A N 1
ATOM 720 C CA . ASP A 1 95 ? 3.001 7.018 -3.045 1.00 96.19 95 ASP A CA 1
ATOM 721 C C . ASP A 1 95 ? 3.020 5.495 -2.901 1.00 96.19 95 ASP A C 1
ATOM 723 O O . ASP A 1 95 ? 2.181 4.923 -2.210 1.00 96.19 95 ASP A O 1
ATOM 727 N N . GLU A 1 96 ? 4.023 4.848 -3.497 1.00 97.12 96 GLU A N 1
ATOM 728 C CA . GLU A 1 96 ? 4.248 3.405 -3.419 1.00 97.12 96 GLU A CA 1
ATOM 729 C C . GLU A 1 96 ? 4.540 2.954 -1.982 1.00 97.12 96 GLU A C 1
ATOM 731 O O . GLU A 1 96 ? 4.088 1.896 -1.549 1.00 97.12 96 GLU A O 1
ATOM 736 N N . ASN A 1 97 ? 5.241 3.777 -1.194 1.00 95.38 97 ASN A N 1
ATOM 737 C CA . ASN A 1 97 ? 5.415 3.515 0.232 1.00 95.38 97 ASN A CA 1
ATOM 738 C C . ASN A 1 97 ? 4.105 3.615 1.025 1.00 95.38 97 ASN A C 1
ATOM 740 O O . ASN A 1 97 ? 3.952 2.924 2.029 1.00 95.38 97 ASN A O 1
ATOM 744 N N . VAL A 1 98 ? 3.178 4.498 0.661 1.00 95.69 98 VAL A N 1
ATOM 745 C CA . VAL A 1 98 ? 1.902 4.610 1.386 1.00 95.69 98 VAL A CA 1
ATOM 746 C C . VAL A 1 98 ? 0.952 3.489 0.979 1.00 95.69 98 VAL A C 1
ATOM 748 O O . VAL A 1 98 ? 0.313 2.894 1.840 1.00 95.69 98 VAL A O 1
ATOM 751 N N . SER A 1 99 ? 0.884 3.171 -0.313 1.00 96.25 99 SER A N 1
ATOM 752 C CA . SER A 1 99 ? 0.034 2.102 -0.842 1.00 96.25 99 SER A CA 1
ATOM 753 C C . SER A 1 99 ? 0.572 0.694 -0.562 1.00 96.25 99 SER A C 1
ATOM 755 O O . SER A 1 99 ? -0.189 -0.269 -0.626 1.00 96.25 99 SER A O 1
ATOM 757 N N . ASN A 1 100 ? 1.871 0.568 -0.267 1.00 96.44 100 ASN A N 1
ATOM 758 C CA . ASN A 1 100 ? 2.619 -0.692 -0.239 1.00 96.44 100 ASN A CA 1
ATOM 759 C C . ASN A 1 100 ? 2.524 -1.464 -1.569 1.00 96.44 100 ASN A C 1
ATOM 761 O O . ASN A 1 100 ? 2.476 -2.694 -1.581 1.00 96.44 100 ASN A O 1
ATOM 765 N N . ARG A 1 101 ? 2.441 -0.753 -2.696 1.00 97.81 101 ARG A N 1
ATOM 766 C CA . ARG A 1 101 ? 2.362 -1.324 -4.047 1.00 97.81 101 ARG A CA 1
ATOM 767 C C . ARG A 1 101 ? 3.264 -0.543 -4.988 1.00 97.81 101 ARG A C 1
ATOM 769 O O . ARG A 1 101 ? 3.438 0.658 -4.826 1.00 97.81 101 ARG A O 1
ATOM 776 N N . SER A 1 102 ? 3.861 -1.218 -5.964 1.00 97.12 102 SER A N 1
ATOM 777 C CA . SER A 1 102 ? 4.706 -0.563 -6.973 1.00 97.12 102 SER A CA 1
ATOM 778 C C . SER A 1 102 ? 3.867 0.295 -7.935 1.00 97.12 102 SER A C 1
ATOM 780 O O . SER A 1 102 ? 2.691 0.015 -8.130 1.00 97.12 102 SER A O 1
ATOM 782 N N . PHE A 1 103 ? 4.449 1.320 -8.569 1.00 97.38 103 PHE A N 1
ATOM 783 C CA . PHE A 1 103 ? 3.772 2.119 -9.605 1.00 97.38 103 PHE A CA 1
ATOM 784 C C . PHE A 1 103 ? 2.393 2.666 -9.188 1.00 97.38 103 PHE A C 1
ATOM 786 O O . PHE A 1 103 ? 1.410 2.499 -9.908 1.00 97.38 103 PHE A O 1
ATOM 793 N N . THR A 1 104 ? 2.287 3.335 -8.045 1.00 97.00 104 THR A N 1
ATOM 794 C CA . THR A 1 104 ? 1.030 3.957 -7.597 1.00 97.00 104 THR A CA 1
ATOM 795 C C . THR A 1 104 ? 1.011 5.475 -7.709 1.00 97.00 104 THR A C 1
ATOM 797 O O . THR A 1 104 ? -0.037 6.074 -7.493 1.00 97.00 104 THR A O 1
ATOM 800 N N . GLY A 1 105 ? 2.131 6.097 -8.080 1.00 94.69 105 GLY A N 1
ATOM 801 C CA . GLY A 1 105 ? 2.202 7.522 -8.387 1.00 94.69 105 GLY A CA 1
ATOM 802 C C . GLY A 1 105 ? 2.050 7.854 -9.876 1.00 94.69 105 GLY A C 1
ATOM 803 O O . GLY A 1 105 ? 1.522 7.094 -10.690 1.00 94.69 105 GLY A O 1
ATOM 804 N N . SER A 1 106 ? 2.587 9.018 -10.247 1.00 92.75 106 SER A N 1
ATOM 805 C CA . SER A 1 106 ? 2.529 9.620 -11.590 1.00 92.75 106 SER A CA 1
ATOM 806 C C . SER A 1 106 ? 3.019 8.717 -12.737 1.00 92.75 106 SER A C 1
ATOM 808 O O . SER A 1 106 ? 2.441 8.726 -13.828 1.00 92.75 106 SER A O 1
ATOM 810 N N . THR A 1 107 ? 4.066 7.919 -12.508 1.00 95.00 107 THR A N 1
ATOM 811 C CA . THR A 1 107 ? 4.544 6.930 -13.491 1.00 95.00 107 THR A CA 1
ATOM 812 C C . THR A 1 107 ? 3.505 5.826 -13.697 1.00 95.00 107 THR A C 1
ATOM 814 O O . THR A 1 107 ? 3.185 5.482 -14.833 1.00 95.00 107 THR A O 1
ATOM 817 N N . GLY A 1 108 ? 2.923 5.318 -12.609 1.00 96.75 108 GLY A N 1
ATOM 818 C CA . GLY A 1 108 ? 1.919 4.258 -12.632 1.00 96.75 108 GLY A CA 1
ATOM 819 C C . GLY A 1 108 ? 0.651 4.614 -13.392 1.00 96.75 108 GLY A C 1
ATOM 820 O O . GLY A 1 108 ? 0.179 3.804 -14.184 1.00 96.75 108 GLY A O 1
ATOM 821 N N . THR A 1 109 ? 0.132 5.830 -13.217 1.00 96.31 109 THR A N 1
ATOM 822 C CA . THR A 1 109 ? -1.090 6.284 -13.908 1.00 96.31 109 THR A CA 1
ATOM 823 C C . THR A 1 109 ? -0.878 6.477 -15.414 1.00 96.31 109 THR A C 1
ATOM 825 O O . THR A 1 109 ? -1.786 6.265 -16.217 1.00 96.31 109 THR A O 1
ATOM 828 N N . ARG A 1 110 ? 0.340 6.823 -15.846 1.00 96.81 110 ARG A N 1
ATOM 829 C CA . ARG A 1 110 ? 0.700 6.901 -17.276 1.00 96.81 110 ARG A CA 1
ATOM 830 C C . ARG A 1 110 ? 0.888 5.532 -17.905 1.00 96.81 110 ARG A C 1
ATOM 832 O O . ARG A 1 110 ? 0.417 5.305 -19.016 1.00 96.81 110 ARG A O 1
ATOM 839 N N . MET A 1 111 ? 1.513 4.607 -17.181 1.00 98.06 111 MET A N 1
ATOM 840 C CA . MET A 1 111 ? 1.584 3.217 -17.628 1.00 98.06 111 MET A CA 1
ATOM 841 C C . MET A 1 111 ? 0.192 2.589 -17.695 1.00 98.06 111 MET A C 1
ATOM 843 O O . MET A 1 111 ? -0.104 1.903 -18.667 1.00 98.06 111 MET A O 1
ATOM 847 N N . GLN A 1 112 ? -0.697 2.904 -16.749 1.00 97.94 112 GLN A N 1
ATOM 848 C CA . GLN A 1 112 ? -2.092 2.473 -16.813 1.00 97.94 112 GLN A CA 1
ATOM 849 C C . GLN A 1 112 ? -2.785 2.976 -18.082 1.00 97.94 112 GLN A C 1
ATOM 851 O O . GLN A 1 112 ? -3.477 2.217 -18.751 1.00 97.94 112 GLN A O 1
ATOM 856 N N . LYS A 1 113 ? -2.552 4.234 -18.477 1.00 97.06 113 LYS A N 1
ATOM 857 C CA . LYS A 1 113 ? -3.101 4.780 -19.726 1.00 97.06 113 LYS A CA 1
ATOM 858 C C . LYS A 1 113 ? -2.620 4.011 -20.957 1.00 97.06 113 LYS A C 1
ATOM 860 O O . LYS A 1 113 ? -3.421 3.758 -21.857 1.00 97.06 113 LYS A O 1
ATOM 865 N N . LEU A 1 114 ? -1.336 3.645 -20.998 1.00 98.19 114 LEU A N 1
ATOM 866 C CA . LEU A 1 114 ? -0.774 2.823 -22.071 1.00 98.19 114 LEU A CA 1
ATOM 867 C C . LEU A 1 114 ? -1.421 1.433 -22.104 1.00 98.19 114 LEU A C 1
ATOM 869 O O . LEU A 1 114 ? -1.856 1.002 -23.168 1.00 98.19 114 LEU A O 1
ATOM 873 N N . LEU A 1 115 ? -1.546 0.763 -20.958 1.00 98.44 115 LEU A N 1
ATOM 874 C CA . LEU A 1 115 ? -2.195 -0.548 -20.880 1.00 98.44 115 LEU A CA 1
ATOM 875 C C . LEU A 1 115 ? -3.667 -0.481 -21.308 1.00 98.44 115 LEU A C 1
ATOM 877 O O . LEU A 1 115 ? -4.092 -1.282 -22.139 1.00 98.44 115 LEU A O 1
ATOM 881 N N . ASN A 1 116 ? -4.409 0.541 -20.870 1.00 97.62 116 ASN A N 1
ATOM 882 C CA . ASN A 1 116 ? -5.799 0.741 -21.279 1.00 97.62 116 ASN A CA 1
ATOM 883 C C . ASN A 1 116 ? -5.925 0.921 -22.804 1.00 97.62 116 ASN A C 1
ATOM 885 O O . ASN A 1 116 ? -6.848 0.382 -23.407 1.00 97.62 116 ASN A O 1
ATOM 889 N N . TYR A 1 117 ? -4.992 1.634 -23.450 1.00 98.06 117 TYR A N 1
ATOM 890 C CA . TYR A 1 117 ? -4.944 1.744 -24.917 1.00 98.06 117 TYR A CA 1
ATOM 891 C C . TYR A 1 117 ? -4.690 0.392 -25.596 1.00 98.06 117 TYR A C 1
ATOM 893 O O . TYR A 1 117 ? -5.288 0.081 -26.628 1.00 98.06 117 TYR A O 1
ATOM 901 N N . LEU A 1 118 ? -3.844 -0.439 -24.985 1.00 98.00 118 LEU A N 1
ATOM 902 C CA . LEU A 1 118 ? -3.640 -1.826 -25.388 1.00 98.00 118 LEU A CA 1
ATOM 903 C C . LEU A 1 118 ? -4.815 -2.726 -24.978 1.00 98.00 118 LEU A C 1
ATOM 905 O O . LEU A 1 118 ? -4.750 -3.924 -25.212 1.00 98.00 118 LEU A O 1
ATOM 909 N N . GLY A 1 119 ? -5.909 -2.209 -24.417 1.00 97.75 119 GLY A N 1
ATOM 910 C CA . GLY A 1 119 ? -7.067 -3.005 -24.014 1.00 97.75 119 GLY A CA 1
ATOM 911 C C . GLY A 1 119 ? -6.796 -3.950 -22.842 1.00 97.75 119 GLY A C 1
ATOM 912 O O . GLY A 1 119 ? -7.430 -4.997 -22.759 1.00 97.75 119 GLY A O 1
ATOM 913 N N . VAL A 1 120 ? -5.834 -3.612 -21.986 1.00 98.19 120 VAL A N 1
ATOM 914 C CA . VAL A 1 120 ? -5.443 -4.369 -20.795 1.00 98.19 120 VAL A CA 1
ATOM 915 C C . VAL A 1 120 ? -5.653 -3.467 -19.578 1.00 98.19 120 VAL A C 1
ATOM 917 O O . VAL A 1 120 ? -5.030 -2.414 -19.477 1.00 98.19 120 VAL A O 1
ATOM 920 N N . ASP A 1 121 ? -6.528 -3.854 -18.659 1.00 96.12 121 ASP A N 1
ATOM 921 C CA . ASP A 1 121 ? -6.843 -3.093 -17.438 1.00 96.12 121 ASP A CA 1
ATOM 922 C C . ASP A 1 121 ? -6.723 -3.929 -16.158 1.00 96.12 121 ASP A C 1
ATOM 924 O O . ASP A 1 121 ? -6.868 -3.399 -15.055 1.00 96.12 121 ASP A O 1
ATOM 928 N N . ARG A 1 122 ? -6.407 -5.222 -16.290 1.00 97.00 122 ARG A N 1
ATOM 929 C CA . ARG A 1 122 ? -6.240 -6.126 -15.150 1.00 97.00 122 ARG A CA 1
ATOM 930 C C . ARG A 1 122 ? -5.174 -7.193 -15.339 1.00 97.00 122 ARG A C 1
ATOM 932 O O . ARG A 1 122 ? -4.582 -7.591 -14.339 1.00 97.00 122 ARG A O 1
ATOM 939 N N . SER A 1 123 ? -4.933 -7.673 -16.560 1.00 98.62 123 SER A N 1
ATOM 940 C CA . SER A 1 123 ? -4.031 -8.802 -16.818 1.00 98.62 123 SER A CA 1
ATOM 941 C C . SER A 1 123 ? -2.569 -8.373 -16.936 1.00 98.62 123 SER A C 1
ATOM 943 O O . SER A 1 123 ? -1.913 -8.564 -17.963 1.00 98.62 123 SER A O 1
ATOM 945 N N . TYR A 1 124 ? -2.055 -7.767 -15.870 1.00 98.88 124 TYR A N 1
ATOM 946 C CA . TYR A 1 124 ? -0.682 -7.290 -15.785 1.00 98.88 124 TYR A CA 1
ATOM 947 C C . TYR A 1 124 ? -0.061 -7.528 -14.412 1.00 98.88 124 TYR A C 1
ATOM 949 O O . TYR A 1 124 ? -0.756 -7.648 -13.399 1.00 98.88 124 TYR A O 1
ATOM 957 N N . LEU A 1 125 ? 1.267 -7.490 -14.381 1.00 98.94 125 LEU A N 1
ATOM 958 C CA . LEU A 1 125 ? 2.058 -7.421 -13.160 1.00 98.94 125 LEU A CA 1
ATOM 959 C C . LEU A 1 125 ? 3.144 -6.359 -13.315 1.00 98.94 125 LEU A C 1
ATOM 961 O O . LEU A 1 125 ? 3.822 -6.292 -14.333 1.00 98.94 125 LEU A O 1
ATOM 965 N N . PHE A 1 126 ? 3.289 -5.520 -12.301 1.00 98.88 126 PHE A N 1
ATOM 966 C CA . PHE A 1 126 ? 4.329 -4.511 -12.185 1.00 98.88 126 PHE A CA 1
ATOM 967 C C . PHE A 1 126 ? 5.298 -4.940 -11.096 1.00 98.88 126 PHE A C 1
ATOM 969 O O . PHE A 1 126 ? 4.867 -5.279 -9.993 1.00 98.88 126 PHE A O 1
ATOM 976 N N . MET A 1 127 ? 6.587 -4.875 -11.401 1.00 98.81 127 MET A N 1
ATOM 977 C CA . MET A 1 127 ? 7.691 -5.038 -10.459 1.00 98.81 127 MET A CA 1
ATOM 978 C C . MET A 1 127 ? 8.775 -4.000 -10.757 1.00 98.81 127 MET A C 1
ATOM 980 O O . MET A 1 127 ? 8.713 -3.274 -11.749 1.00 98.81 127 MET A O 1
ATOM 984 N N . ASN A 1 128 ? 9.773 -3.896 -9.887 1.00 98.50 128 ASN A N 1
ATOM 985 C CA . ASN A 1 128 ? 10.836 -2.902 -10.000 1.00 98.50 128 ASN A CA 1
ATOM 986 C C . ASN A 1 128 ? 12.224 -3.543 -10.044 1.00 98.50 128 ASN A C 1
ATOM 988 O O . ASN A 1 128 ? 12.433 -4.663 -9.588 1.00 98.50 128 ASN A O 1
ATOM 992 N N . THR A 1 129 ? 13.191 -2.778 -10.547 1.00 98.38 129 THR A N 1
ATOM 993 C CA . THR A 1 129 ? 14.626 -3.080 -10.458 1.00 98.38 129 THR A CA 1
ATOM 994 C C . THR A 1 129 ? 15.070 -3.166 -8.998 1.00 98.38 129 THR A C 1
ATOM 996 O O . THR A 1 129 ? 15.835 -4.061 -8.637 1.00 98.38 129 THR A O 1
ATOM 999 N N . PHE A 1 130 ? 14.559 -2.260 -8.159 1.00 97.94 130 PHE A N 1
ATOM 1000 C CA . PHE A 1 130 ? 14.747 -2.245 -6.715 1.00 97.94 130 PHE A CA 1
ATOM 1001 C C . PHE A 1 130 ? 13.401 -2.241 -5.998 1.00 97.94 130 PHE A C 1
ATOM 1003 O O . PHE A 1 130 ? 12.519 -1.436 -6.306 1.00 97.94 130 PHE A O 1
ATOM 1010 N N . VAL A 1 131 ? 13.272 -3.078 -4.970 1.00 97.19 131 VAL A N 1
ATOM 1011 C CA . VAL A 1 131 ? 12.088 -3.052 -4.103 1.00 97.19 131 VAL A CA 1
ATOM 1012 C C . VAL A 1 131 ? 12.090 -1.843 -3.159 1.00 97.19 131 VAL A C 1
ATOM 1014 O O . VAL A 1 131 ? 11.036 -1.453 -2.679 1.00 97.19 131 VAL A O 1
ATOM 1017 N N . TYR A 1 132 ? 13.236 -1.190 -2.943 1.00 96.12 132 TYR A N 1
ATOM 1018 C CA . TYR A 1 132 ? 13.365 0.030 -2.139 1.00 96.12 132 TYR A CA 1
ATOM 1019 C C . TYR A 1 132 ? 13.588 1.276 -2.997 1.00 96.12 132 TYR A C 1
ATOM 1021 O O . TYR A 1 132 ? 14.291 1.228 -4.005 1.00 96.12 132 TYR A O 1
ATOM 1029 N N . THR A 1 133 ? 13.084 2.428 -2.541 1.00 94.12 133 THR A N 1
ATOM 1030 C CA . THR A 1 133 ? 13.432 3.726 -3.139 1.00 94.12 133 THR A CA 1
ATOM 1031 C C . THR A 1 133 ? 14.931 3.998 -2.994 1.00 94.12 133 THR A C 1
ATOM 1033 O O . THR A 1 133 ? 15.467 3.860 -1.893 1.00 94.12 133 THR A O 1
ATOM 1036 N N . ILE A 1 134 ? 15.605 4.461 -4.049 1.00 92.44 134 ILE A N 1
ATOM 1037 C CA . ILE A 1 134 ? 17.025 4.830 -3.975 1.00 92.44 134 ILE A CA 1
ATOM 1038 C C . ILE A 1 134 ? 17.238 6.294 -3.552 1.00 92.44 134 ILE A C 1
ATOM 1040 O O . ILE A 1 134 ? 16.369 7.166 -3.669 1.00 92.44 134 ILE A O 1
ATOM 1044 N N . THR A 1 135 ? 18.430 6.578 -3.042 1.00 87.88 135 THR A N 1
ATOM 1045 C CA . THR A 1 135 ? 18.976 7.925 -2.883 1.00 87.88 135 THR A CA 1
ATOM 1046 C C . THR A 1 135 ? 19.781 8.275 -4.136 1.00 87.88 135 THR A C 1
ATOM 1048 O O . THR A 1 135 ? 20.663 7.520 -4.553 1.00 87.88 135 THR A O 1
ATOM 1051 N N . GLY A 1 136 ? 19.490 9.431 -4.732 1.00 84.62 136 GLY A N 1
ATOM 1052 C CA . GLY A 1 136 ? 20.118 9.876 -5.978 1.00 84.62 136 GLY A CA 1
ATOM 1053 C C . GLY A 1 136 ? 19.378 9.379 -7.221 1.00 84.62 136 GLY A C 1
ATOM 1054 O O . GLY A 1 136 ? 18.168 9.172 -7.178 1.00 84.62 136 GLY A O 1
ATOM 1055 N N . GLN A 1 137 ? 20.106 9.240 -8.328 1.00 82.56 137 GLN A N 1
ATOM 1056 C CA . GLN A 1 137 ? 19.584 8.809 -9.626 1.00 82.56 137 GLN A CA 1
ATOM 1057 C C . GLN A 1 137 ? 20.276 7.516 -10.077 1.00 82.56 137 GLN A C 1
ATOM 1059 O O . GLN A 1 137 ? 21.420 7.259 -9.708 1.00 82.56 137 GLN A O 1
ATOM 1064 N N . TYR A 1 138 ? 19.589 6.719 -10.897 1.00 89.62 138 TYR A N 1
ATOM 1065 C CA . TYR A 1 138 ? 20.170 5.554 -11.579 1.00 89.62 138 TYR A CA 1
ATOM 1066 C C . TYR A 1 138 ? 20.950 5.941 -12.851 1.00 89.62 138 TYR A C 1
ATOM 1068 O O . TYR A 1 138 ? 21.594 5.118 -13.489 1.00 89.62 138 TYR A O 1
ATOM 1076 N N . SER A 1 139 ? 20.883 7.202 -13.273 1.00 86.12 139 SER A N 1
ATOM 1077 C CA . SER A 1 139 ? 21.572 7.702 -14.463 1.00 86.12 139 SER A CA 1
ATOM 1078 C C . SER A 1 139 ? 22.224 9.046 -14.172 1.00 86.12 139 SER A C 1
ATOM 1080 O O . SER A 1 139 ? 21.764 9.784 -13.302 1.00 86.12 139 SER A O 1
ATOM 1082 N N . LEU A 1 140 ? 23.287 9.356 -14.915 1.00 84.31 140 LEU A N 1
ATOM 1083 C CA . LEU A 1 140 ? 23.981 10.640 -14.836 1.00 84.31 140 LEU A CA 1
ATOM 1084 C C . LEU A 1 140 ? 23.380 11.631 -15.837 1.00 84.31 140 LEU A C 1
ATOM 1086 O O . LEU A 1 140 ? 23.196 11.319 -17.023 1.00 84.31 140 LEU A O 1
ATOM 1090 N N . PHE A 1 141 ? 23.115 12.840 -15.358 1.00 79.44 141 PHE A N 1
ATOM 1091 C CA . PHE A 1 141 ? 22.560 13.945 -16.133 1.00 79.44 141 PHE A CA 1
ATOM 1092 C C . PHE A 1 141 ? 23.523 15.130 -16.091 1.00 79.44 141 PHE A C 1
ATOM 1094 O O . PHE A 1 141 ? 24.167 15.354 -15.071 1.00 79.44 141 PHE A O 1
ATOM 1101 N N . ASP A 1 142 ? 23.614 15.865 -17.198 1.00 80.44 142 ASP A N 1
ATOM 1102 C CA . ASP A 1 142 ? 24.413 17.089 -17.311 1.00 80.44 142 ASP A CA 1
ATOM 1103 C C . ASP A 1 142 ? 25.852 16.922 -16.780 1.00 80.44 142 ASP A C 1
ATOM 1105 O O . ASP A 1 142 ? 26.533 15.951 -17.134 1.00 80.44 142 ASP A O 1
ATOM 1109 N N . ASP A 1 143 ? 26.304 17.844 -15.927 1.00 82.06 143 ASP A N 1
ATOM 1110 C CA . ASP A 1 143 ? 27.660 17.884 -15.372 1.00 82.06 143 ASP A CA 1
ATOM 1111 C C . ASP A 1 143 ? 28.019 16.643 -14.541 1.00 82.06 143 ASP A C 1
ATOM 1113 O O . ASP A 1 143 ? 29.199 16.312 -14.418 1.00 82.06 143 ASP A O 1
ATOM 1117 N N . ASP A 1 144 ? 27.031 15.882 -14.047 1.00 83.94 144 ASP A N 1
ATOM 1118 C CA . ASP A 1 144 ? 27.275 14.652 -13.281 1.00 83.94 144 ASP A CA 1
ATOM 1119 C C . ASP A 1 144 ? 28.013 13.594 -14.107 1.00 83.94 144 ASP A C 1
ATOM 1121 O O . ASP A 1 144 ? 28.677 12.722 -13.549 1.00 83.94 144 ASP A O 1
ATOM 1125 N N . ARG A 1 145 ? 27.920 13.663 -15.441 1.00 86.50 145 ARG A N 1
ATOM 1126 C CA . ARG A 1 145 ? 28.645 12.766 -16.355 1.00 86.50 145 ARG A CA 1
ATOM 1127 C C . ARG A 1 145 ? 30.148 13.012 -16.362 1.00 86.50 145 ARG A C 1
ATOM 1129 O O . ARG A 1 145 ? 30.900 12.110 -16.721 1.00 86.50 145 ARG A O 1
ATOM 1136 N N . ASN A 1 146 ? 30.560 14.217 -15.987 1.00 90.06 146 ASN A N 1
ATOM 1137 C CA . ASN A 1 146 ? 31.954 14.634 -15.965 1.00 90.06 146 ASN A CA 1
ATOM 1138 C C . ASN A 1 146 ? 32.575 14.495 -14.567 1.00 90.06 146 ASN A C 1
ATOM 1140 O O . ASN A 1 146 ? 33.788 14.623 -14.440 1.00 90.06 146 ASN A O 1
ATOM 1144 N N . ASP A 1 147 ? 31.771 14.216 -13.534 1.00 91.38 147 ASP A N 1
ATOM 1145 C CA . ASP A 1 147 ? 32.230 13.980 -12.163 1.00 91.38 147 ASP A CA 1
ATOM 1146 C C . ASP A 1 147 ? 32.730 12.525 -12.003 1.00 91.38 147 ASP A C 1
ATOM 1148 O O . ASP A 1 147 ? 31.921 11.586 -12.001 1.00 91.38 147 ASP A O 1
ATOM 1152 N N . PRO A 1 148 ? 34.049 12.293 -11.826 1.00 92.00 148 PRO A N 1
ATOM 1153 C CA . PRO A 1 148 ? 34.600 10.944 -11.724 1.00 92.00 148 PRO A CA 1
ATOM 1154 C C . PRO A 1 148 ? 34.050 10.145 -10.537 1.00 92.00 148 PRO A C 1
ATOM 1156 O O . PRO A 1 148 ? 33.939 8.919 -10.627 1.00 92.00 148 PRO A O 1
ATOM 1159 N N . ALA A 1 149 ? 33.680 10.813 -9.438 1.00 89.38 149 ALA A N 1
ATOM 1160 C CA . ALA A 1 149 ? 33.121 10.152 -8.265 1.00 89.38 149 ALA A CA 1
ATOM 1161 C C . ALA A 1 149 ? 31.717 9.619 -8.564 1.00 89.38 149 ALA A C 1
ATOM 1163 O O . ALA A 1 149 ? 31.429 8.457 -8.275 1.00 89.38 149 ALA A O 1
ATOM 1164 N N . LYS A 1 150 ? 30.873 10.416 -9.230 1.00 89.50 150 LYS A N 1
ATOM 1165 C CA . LYS A 1 150 ? 29.526 9.987 -9.642 1.00 89.50 150 LYS A CA 1
ATOM 1166 C C . LYS A 1 150 ? 29.561 8.917 -10.727 1.00 89.50 150 LYS A C 1
ATOM 1168 O O . LYS A 1 150 ? 28.749 7.994 -10.702 1.00 89.50 150 LYS A O 1
ATOM 1173 N N . VAL A 1 151 ? 30.521 8.988 -11.650 1.00 91.56 151 VAL A N 1
ATOM 1174 C CA . VAL A 1 151 ? 30.758 7.928 -12.643 1.00 91.56 151 VAL A CA 1
ATOM 1175 C C . VAL A 1 151 ? 31.158 6.618 -11.964 1.00 91.56 151 VAL A C 1
ATOM 1177 O O . VAL A 1 151 ? 30.638 5.561 -12.324 1.00 91.56 151 VAL A O 1
ATOM 1180 N N . SER A 1 152 ? 32.046 6.670 -10.970 1.00 91.38 152 SER A N 1
ATOM 1181 C CA . SER A 1 152 ? 32.434 5.494 -10.185 1.00 91.38 152 SER A CA 1
ATOM 1182 C C . SER A 1 152 ? 31.257 4.927 -9.383 1.00 91.38 152 SER A C 1
ATOM 1184 O O . SER A 1 152 ? 30.976 3.729 -9.463 1.00 91.38 152 SER A O 1
ATOM 1186 N N . GLU A 1 153 ? 30.496 5.782 -8.690 1.00 90.88 153 GLU A N 1
ATOM 1187 C CA . GLU A 1 153 ? 29.284 5.374 -7.968 1.00 90.88 153 GLU A CA 1
ATOM 1188 C C . GLU A 1 153 ? 28.274 4.707 -8.910 1.00 90.88 153 GLU A C 1
ATOM 1190 O O . GLU A 1 153 ? 27.731 3.651 -8.582 1.00 90.88 153 GLU A O 1
ATOM 1195 N N . LEU A 1 154 ? 28.055 5.271 -10.106 1.00 91.88 154 LEU A N 1
ATOM 1196 C CA . LEU A 1 154 ? 27.166 4.681 -11.101 1.00 91.88 154 LEU A CA 1
ATOM 1197 C C . LEU A 1 154 ? 27.641 3.285 -11.515 1.00 91.88 154 LEU A C 1
ATOM 1199 O O . LEU A 1 154 ? 26.817 2.381 -11.577 1.00 91.88 154 LEU A O 1
ATOM 1203 N N . LYS A 1 155 ? 28.937 3.068 -11.770 1.00 93.94 155 LYS A N 1
ATOM 1204 C CA . LYS A 1 155 ? 29.451 1.730 -12.126 1.00 93.94 155 LYS A CA 1
ATOM 1205 C C . LYS A 1 155 ? 29.152 0.699 -11.036 1.00 93.94 155 LYS A C 1
ATOM 1207 O O . LYS A 1 155 ? 28.688 -0.396 -11.341 1.00 93.94 155 LYS A O 1
ATOM 1212 N N . ARG A 1 156 ? 29.348 1.071 -9.769 1.00 95.12 156 ARG A N 1
ATOM 1213 C CA . ARG A 1 156 ? 29.035 0.222 -8.607 1.00 95.12 156 ARG A CA 1
ATOM 1214 C C . ARG A 1 156 ? 27.535 -0.044 -8.485 1.00 95.12 156 ARG A C 1
ATOM 1216 O O . ARG A 1 156 ? 27.126 -1.172 -8.223 1.00 95.12 156 ARG A O 1
ATOM 1223 N N . LEU A 1 157 ? 26.709 0.975 -8.723 1.00 94.75 157 LEU A N 1
ATOM 1224 C CA . LEU A 1 157 ? 25.253 0.839 -8.745 1.00 94.75 157 LEU A CA 1
ATOM 1225 C C . LEU A 1 157 ? 24.776 -0.063 -9.890 1.00 94.75 157 LEU A C 1
ATOM 1227 O O . LEU A 1 157 ? 23.873 -0.865 -9.678 1.00 94.75 157 LEU A O 1
ATOM 1231 N N . LEU A 1 158 ? 25.368 0.052 -11.080 1.00 95.81 158 LEU A N 1
ATOM 1232 C CA . LEU A 1 158 ? 25.055 -0.800 -12.226 1.00 95.81 158 LEU A CA 1
ATOM 1233 C C . LEU A 1 158 ? 25.441 -2.251 -11.953 1.00 95.81 158 LEU A C 1
ATOM 1235 O O . LEU A 1 158 ? 24.638 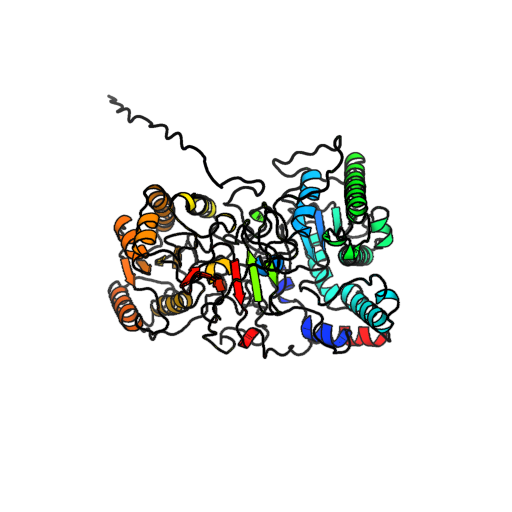-3.130 -12.242 1.00 95.81 158 LEU A O 1
ATOM 1239 N N . TRP A 1 159 ? 26.599 -2.501 -11.333 1.00 97.25 159 TRP A N 1
ATOM 1240 C CA . TRP A 1 159 ? 26.958 -3.847 -10.885 1.00 97.25 159 TRP A CA 1
ATOM 1241 C C . TRP A 1 159 ? 25.909 -4.391 -9.908 1.00 97.25 159 TRP A C 1
ATOM 1243 O O . TRP A 1 159 ? 25.303 -5.428 -10.158 1.00 97.25 159 TRP A O 1
ATOM 1253 N N . LEU A 1 160 ? 25.584 -3.627 -8.857 1.00 96.88 160 LEU A N 1
ATOM 1254 C CA . LEU A 1 160 ? 24.561 -4.015 -7.881 1.00 96.88 160 LEU A CA 1
ATOM 1255 C C . LEU A 1 160 ? 23.217 -4.329 -8.552 1.00 96.88 160 LEU A C 1
ATOM 1257 O O . LEU A 1 160 ? 22.517 -5.250 -8.138 1.00 96.88 160 LEU A O 1
ATOM 1261 N N . ALA A 1 161 ? 22.830 -3.545 -9.554 1.00 97.19 161 ALA A N 1
ATOM 1262 C CA . ALA A 1 161 ? 21.506 -3.604 -10.145 1.00 97.19 161 ALA A CA 1
ATOM 1263 C C . ALA A 1 161 ? 21.377 -4.571 -11.320 1.00 97.19 161 ALA A C 1
ATOM 1265 O O . ALA A 1 161 ? 20.248 -4.973 -11.595 1.00 97.19 161 ALA A O 1
ATOM 1266 N N . GLN A 1 162 ? 22.462 -4.898 -12.027 1.00 97.88 162 GLN A N 1
ATOM 1267 C CA . GLN A 1 162 ? 22.412 -5.582 -13.326 1.00 97.88 162 GLN A CA 1
ATOM 1268 C C . GLN A 1 162 ? 23.403 -6.735 -13.488 1.00 97.88 162 GLN A C 1
ATOM 1270 O O . GLN A 1 162 ? 23.243 -7.503 -14.431 1.00 97.88 162 GLN A O 1
ATOM 1275 N N . ASP A 1 163 ? 24.407 -6.869 -12.623 1.00 97.88 163 ASP A N 1
ATOM 1276 C CA . ASP A 1 163 ? 25.331 -8.001 -12.689 1.00 97.88 163 ASP A CA 1
ATOM 1277 C C . ASP A 1 163 ? 24.674 -9.261 -12.114 1.00 97.88 163 ASP A C 1
ATOM 1279 O O . ASP A 1 163 ? 24.130 -9.230 -11.011 1.00 97.88 163 ASP A O 1
ATOM 1283 N N . GLU A 1 164 ? 24.706 -10.370 -12.847 1.00 97.19 164 GLU A N 1
ATOM 1284 C CA . GLU A 1 164 ? 24.039 -11.618 -12.449 1.00 97.19 164 GLU A CA 1
ATOM 1285 C C . GLU A 1 164 ? 24.636 -12.238 -11.174 1.00 97.19 164 GLU A C 1
ATOM 1287 O O . GLU A 1 164 ? 23.953 -13.005 -10.495 1.00 97.19 164 GLU A O 1
ATOM 1292 N N . GLU A 1 165 ? 25.852 -11.847 -10.771 1.00 97.81 165 GLU A N 1
ATOM 1293 C CA . GLU A 1 165 ? 26.440 -12.239 -9.487 1.00 97.81 165 GLU A CA 1
ATOM 1294 C C . GLU A 1 165 ? 25.952 -11.395 -8.299 1.00 97.81 165 GLU A C 1
ATOM 1296 O O . GLU A 1 165 ? 26.159 -11.766 -7.135 1.00 97.81 165 GLU A O 1
ATOM 1301 N N . SER A 1 166 ? 25.260 -10.281 -8.553 1.00 98.38 166 SER A N 1
ATOM 1302 C CA . SER A 1 166 ? 24.628 -9.481 -7.507 1.00 98.38 166 SER A CA 1
ATOM 1303 C C . SER A 1 166 ? 23.449 -10.223 -6.881 1.00 98.38 166 SER A C 1
ATOM 1305 O O . SER A 1 166 ? 22.504 -10.618 -7.565 1.00 98.38 166 SER A O 1
ATOM 1307 N N . ILE A 1 167 ? 23.426 -10.319 -5.549 1.00 98.38 167 ILE A N 1
ATOM 1308 C CA . ILE A 1 167 ? 22.309 -10.927 -4.809 1.00 98.38 167 ILE A CA 1
ATOM 1309 C C . ILE A 1 167 ? 20.975 -10.205 -5.061 1.00 98.38 167 ILE A C 1
ATOM 1311 O O . ILE A 1 167 ? 19.913 -10.820 -5.026 1.00 98.38 167 ILE A O 1
ATOM 1315 N N . VAL A 1 168 ? 21.023 -8.906 -5.380 1.00 98.25 168 VAL A N 1
ATOM 1316 C CA . VAL A 1 168 ? 19.841 -8.118 -5.761 1.00 98.25 168 VAL A CA 1
ATOM 1317 C C . VAL A 1 168 ? 19.291 -8.571 -7.115 1.00 98.25 168 VAL A C 1
ATOM 1319 O O . VAL A 1 168 ? 18.076 -8.645 -7.289 1.00 98.25 168 VAL A O 1
ATOM 1322 N N . VAL A 1 169 ? 20.166 -8.895 -8.068 1.00 98.62 169 VAL A N 1
ATOM 1323 C CA . VAL A 1 169 ? 19.772 -9.392 -9.395 1.00 98.62 169 VAL A CA 1
ATOM 1324 C C . VAL A 1 169 ? 19.278 -10.829 -9.293 1.00 98.62 169 VAL A C 1
ATOM 1326 O O . VAL A 1 169 ? 18.209 -11.113 -9.822 1.00 98.62 169 VAL A O 1
ATOM 1329 N N . LYS A 1 170 ? 19.974 -11.692 -8.541 1.00 98.69 170 LYS A N 1
ATOM 1330 C CA . LYS A 1 170 ? 19.548 -13.075 -8.259 1.00 98.69 170 LYS A CA 1
ATOM 1331 C C . LYS A 1 170 ? 18.145 -13.114 -7.649 1.00 98.69 170 LYS A C 1
ATOM 1333 O O . LYS A 1 170 ? 17.272 -13.813 -8.155 1.00 98.69 170 LYS A O 1
ATOM 1338 N N . HIS A 1 171 ? 17.894 -12.299 -6.621 1.00 98.69 171 HIS A N 1
ATOM 1339 C CA . HIS A 1 171 ? 16.570 -12.192 -5.997 1.00 98.69 171 HIS A CA 1
ATOM 1340 C C . HIS A 1 171 ? 15.502 -11.678 -6.970 1.00 98.69 171 HIS A C 1
ATOM 1342 O O . HIS A 1 171 ? 14.415 -12.248 -7.063 1.00 98.69 171 HIS A O 1
ATOM 1348 N N . ARG A 1 172 ? 15.810 -10.634 -7.748 1.00 98.75 172 ARG A N 1
ATOM 1349 C CA . ARG A 1 172 ? 14.879 -10.101 -8.750 1.00 98.75 172 ARG A CA 1
ATOM 1350 C C . ARG A 1 172 ? 14.568 -11.116 -9.851 1.00 98.75 172 ARG A C 1
ATOM 1352 O O . ARG A 1 172 ? 13.411 -11.226 -10.242 1.00 98.75 172 ARG A O 1
ATOM 1359 N N . HIS A 1 173 ? 15.564 -11.849 -10.343 1.00 98.81 173 HIS A N 1
ATOM 1360 C CA . HIS A 1 173 ? 15.356 -12.902 -11.335 1.00 98.81 173 HIS A CA 1
ATOM 1361 C C . HIS A 1 173 ? 14.506 -14.029 -10.756 1.00 98.81 173 HIS A C 1
ATOM 1363 O O . HIS A 1 173 ? 13.541 -14.400 -11.401 1.00 98.81 173 HIS A O 1
ATOM 1369 N N . ALA A 1 174 ? 14.718 -14.449 -9.505 1.00 98.88 174 ALA A N 1
ATOM 1370 C CA . ALA A 1 174 ? 13.850 -15.441 -8.864 1.00 98.88 174 ALA A CA 1
ATOM 1371 C C . ALA A 1 174 ? 12.369 -15.003 -8.817 1.00 98.88 174 ALA A C 1
ATOM 1373 O O . ALA A 1 174 ? 11.469 -15.812 -9.045 1.00 98.88 174 ALA A O 1
ATOM 1374 N N . LEU A 1 175 ? 12.098 -13.712 -8.577 1.00 98.88 175 LEU A N 1
ATOM 1375 C CA . LEU A 1 175 ? 10.741 -13.160 -8.677 1.00 98.88 175 LEU A CA 1
ATOM 1376 C C . LEU A 1 175 ? 10.201 -13.209 -10.116 1.00 98.88 175 LEU A C 1
ATOM 1378 O O . LEU A 1 175 ? 9.043 -13.566 -10.326 1.00 98.88 175 LEU A O 1
ATOM 1382 N N . PHE A 1 176 ? 11.015 -12.839 -11.106 1.00 98.81 176 PHE A N 1
ATOM 1383 C CA . PHE A 1 176 ? 10.600 -12.802 -12.513 1.00 98.81 176 PHE A CA 1
ATOM 1384 C C . PHE A 1 176 ? 10.387 -14.209 -13.078 1.00 98.81 176 PHE A C 1
ATOM 1386 O O . PHE A 1 176 ? 9.397 -14.453 -13.763 1.00 98.81 176 PHE A O 1
ATOM 1393 N N . ASP A 1 177 ? 11.266 -15.141 -12.731 1.00 98.88 177 ASP A N 1
ATOM 1394 C CA . ASP A 1 177 ? 11.203 -16.541 -13.124 1.00 98.88 177 ASP A CA 1
ATOM 1395 C C . ASP A 1 177 ? 9.977 -17.214 -12.513 1.00 98.88 177 ASP A C 1
ATOM 1397 O O . ASP A 1 177 ? 9.299 -17.959 -13.206 1.00 98.88 177 ASP A O 1
ATOM 1401 N N . TYR A 1 178 ? 9.603 -16.896 -11.267 1.00 98.88 178 TYR A N 1
ATOM 1402 C CA . TYR A 1 178 ? 8.363 -17.427 -10.696 1.00 98.88 178 TYR A CA 1
ATOM 1403 C C . TYR A 1 178 ? 7.098 -16.843 -11.352 1.00 98.88 178 TYR A C 1
ATOM 1405 O O . TYR A 1 178 ? 6.097 -17.547 -11.521 1.00 98.88 178 TYR A O 1
ATOM 1413 N N . MET A 1 179 ? 7.129 -15.571 -11.772 1.00 98.75 179 MET A N 1
ATOM 1414 C CA . MET A 1 179 ? 6.057 -14.999 -12.599 1.00 98.75 179 MET A CA 1
ATOM 1415 C C . MET A 1 179 ? 5.945 -15.742 -13.932 1.00 98.75 179 MET A C 1
ATOM 1417 O O . MET A 1 179 ? 4.834 -16.112 -14.308 1.00 98.75 179 MET A O 1
ATOM 1421 N N . LEU A 1 180 ? 7.073 -16.007 -14.598 1.00 98.75 180 LEU A N 1
ATOM 1422 C CA . LEU A 1 180 ? 7.116 -16.759 -15.850 1.00 98.75 180 LEU A CA 1
ATOM 1423 C C . LEU A 1 180 ? 6.654 -18.212 -15.657 1.00 98.75 180 LEU A C 1
ATOM 1425 O O . LEU A 1 180 ? 5.799 -18.666 -16.405 1.00 98.75 180 LEU A O 1
ATOM 1429 N N . GLU A 1 181 ? 7.124 -18.908 -14.617 1.00 98.62 181 GLU A N 1
ATOM 1430 C CA . GLU A 1 181 ? 6.717 -20.280 -14.257 1.00 98.62 181 GLU A CA 1
ATOM 1431 C C . GLU A 1 181 ? 5.191 -20.394 -14.134 1.00 98.62 181 GLU A C 1
ATOM 1433 O O . GLU A 1 181 ? 4.601 -21.390 -14.538 1.00 98.62 181 GLU A O 1
ATOM 1438 N N . THR A 1 182 ? 4.540 -19.367 -13.583 1.00 98.38 182 THR A N 1
ATOM 1439 C CA . THR A 1 182 ? 3.096 -19.380 -13.306 1.00 98.38 182 THR A CA 1
ATOM 1440 C C . THR A 1 182 ? 2.234 -18.736 -14.393 1.00 98.38 182 THR A C 1
ATOM 1442 O O . THR A 1 182 ? 1.012 -18.834 -14.314 1.00 98.38 182 THR A O 1
ATOM 1445 N N . ASN A 1 183 ? 2.826 -18.054 -15.378 1.00 98.62 183 ASN A N 1
ATOM 1446 C CA . ASN A 1 183 ? 2.092 -17.317 -16.418 1.00 98.62 183 ASN A CA 1
ATOM 1447 C C . ASN A 1 183 ? 2.697 -17.493 -17.823 1.00 98.62 183 ASN A C 1
ATOM 1449 O O . ASN A 1 183 ? 2.394 -16.700 -18.711 1.00 98.62 183 ASN A O 1
ATOM 1453 N N . GLY A 1 184 ? 3.566 -18.483 -18.042 1.00 97.38 184 GLY A N 1
ATOM 1454 C CA . GLY A 1 184 ? 4.289 -18.667 -19.306 1.00 97.38 184 GLY A CA 1
ATOM 1455 C C . GLY A 1 184 ? 3.368 -18.851 -20.512 1.00 97.38 184 GLY A C 1
ATOM 1456 O O . GLY A 1 184 ? 3.669 -18.346 -21.588 1.00 97.38 184 GLY A O 1
ATOM 1457 N N . ASP A 1 185 ? 2.203 -19.470 -20.305 1.00 96.62 185 ASP A N 1
ATOM 1458 C CA . ASP A 1 185 ? 1.196 -19.681 -21.351 1.00 96.62 185 ASP A CA 1
ATOM 1459 C C . ASP A 1 185 ? 0.385 -18.416 -21.687 1.00 96.62 185 ASP A C 1
ATOM 1461 O O . ASP A 1 185 ? -0.284 -18.365 -22.720 1.00 96.62 185 ASP A O 1
ATOM 1465 N N . THR A 1 186 ? 0.411 -17.394 -20.824 1.00 98.31 186 THR A N 1
ATOM 1466 C CA . THR A 1 186 ? -0.366 -16.156 -21.009 1.00 98.31 186 THR A CA 1
ATOM 1467 C C . THR A 1 186 ? 0.481 -14.908 -21.198 1.00 98.31 186 THR A C 1
ATOM 1469 O O . THR A 1 186 ? -0.048 -13.893 -21.654 1.00 98.31 186 THR A O 1
ATOM 1472 N N . LEU A 1 187 ? 1.758 -14.940 -20.814 1.00 98.75 187 LEU A N 1
ATOM 1473 C CA . LEU A 1 187 ? 2.667 -13.808 -20.915 1.00 98.75 187 LEU A CA 1
ATOM 1474 C C . LEU A 1 187 ? 3.057 -13.574 -22.376 1.00 98.75 187 LEU A C 1
ATOM 1476 O O . LEU A 1 187 ? 3.656 -14.419 -23.021 1.00 98.75 187 LEU A O 1
ATOM 1480 N N . GLU A 1 188 ? 2.781 -12.373 -22.873 1.00 98.69 188 GLU A N 1
ATOM 1481 C CA . GLU A 1 188 ? 2.998 -12.024 -24.285 1.00 98.69 188 GLU A CA 1
ATOM 1482 C C . GLU A 1 188 ? 3.981 -10.856 -24.436 1.00 98.69 188 GLU A C 1
ATOM 1484 O O . GLU A 1 188 ? 4.726 -10.748 -25.413 1.00 98.69 188 GLU A O 1
ATOM 1489 N N . LEU A 1 189 ? 3.978 -9.941 -23.460 1.00 98.88 189 LEU A N 1
ATOM 1490 C CA . LEU A 1 189 ? 4.692 -8.673 -23.543 1.00 98.88 189 LEU A CA 1
ATOM 1491 C C . LEU A 1 189 ? 5.387 -8.321 -22.228 1.00 98.88 189 LEU A C 1
ATOM 1493 O O . LEU A 1 189 ? 4.762 -8.308 -21.169 1.00 98.88 189 LEU A O 1
ATOM 1497 N N . VAL A 1 190 ? 6.648 -7.904 -22.319 1.00 98.94 190 VAL A N 1
ATOM 1498 C CA . VAL A 1 190 ? 7.398 -7.275 -21.229 1.00 98.94 190 VAL A CA 1
ATOM 1499 C C . VAL A 1 190 ? 7.720 -5.819 -21.566 1.00 98.94 190 VAL A C 1
ATOM 1501 O O . VAL A 1 190 ? 8.140 -5.493 -22.676 1.00 98.94 190 VAL A O 1
ATOM 1504 N N . ILE A 1 191 ? 7.529 -4.910 -20.612 1.00 98.88 191 ILE A N 1
ATOM 1505 C CA . ILE A 1 191 ? 7.780 -3.476 -20.787 1.00 98.88 191 ILE A CA 1
ATOM 1506 C C . ILE A 1 191 ? 8.797 -3.001 -19.750 1.00 98.88 191 ILE A C 1
ATOM 1508 O O . ILE A 1 191 ? 8.492 -2.924 -18.563 1.00 98.88 191 ILE A O 1
ATOM 1512 N N . GLY A 1 192 ? 9.988 -2.612 -20.203 1.00 98.75 192 GLY A N 1
ATOM 1513 C CA . GLY A 1 192 ? 10.974 -1.916 -19.376 1.00 98.75 192 GLY A CA 1
ATOM 1514 C C . GLY A 1 192 ? 10.705 -0.410 -19.347 1.00 98.75 192 GLY A C 1
ATOM 1515 O O . GLY A 1 192 ? 10.712 0.244 -20.391 1.00 98.75 192 GLY A O 1
ATOM 1516 N N . VAL A 1 193 ? 10.486 0.162 -18.163 1.00 98.25 193 VAL A N 1
ATOM 1517 C CA . VAL A 1 193 ? 10.173 1.588 -17.972 1.00 98.25 193 VAL A CA 1
ATOM 1518 C C . VAL A 1 193 ? 11.396 2.336 -17.453 1.00 98.25 193 VAL A C 1
ATOM 1520 O O . VAL A 1 193 ? 11.876 2.088 -16.347 1.00 98.25 193 VAL A O 1
ATOM 1523 N N . GLY A 1 194 ? 11.884 3.304 -18.231 1.00 95.62 194 GLY A N 1
ATOM 1524 C CA . GLY A 1 194 ? 13.099 4.040 -17.879 1.00 95.62 194 GLY A CA 1
ATOM 1525 C C . GLY A 1 194 ? 14.368 3.194 -17.992 1.00 95.62 194 GLY A C 1
ATOM 1526 O O . GLY A 1 194 ? 14.321 2.025 -18.364 1.00 95.62 194 GLY A O 1
ATOM 1527 N N . THR A 1 195 ? 15.527 3.804 -17.739 1.00 95.31 195 THR A N 1
ATOM 1528 C CA . THR A 1 195 ? 16.832 3.151 -17.955 1.00 95.31 195 THR A CA 1
ATOM 1529 C C . THR A 1 195 ? 16.965 1.866 -17.144 1.00 95.31 195 THR A C 1
ATOM 1531 O O . THR A 1 195 ? 17.167 0.814 -17.736 1.00 95.31 195 THR A O 1
ATOM 1534 N N . ALA A 1 196 ? 16.738 1.917 -15.828 1.00 96.81 196 ALA A N 1
ATOM 1535 C CA . ALA A 1 196 ? 16.871 0.738 -14.974 1.00 96.81 196 ALA A CA 1
ATOM 1536 C C . ALA A 1 196 ? 15.883 -0.377 -15.329 1.00 96.81 196 ALA A C 1
ATOM 1538 O O . ALA A 1 196 ? 16.269 -1.538 -15.380 1.00 96.81 196 ALA A O 1
ATOM 1539 N N . GLY A 1 197 ? 14.624 -0.029 -15.626 1.00 98.19 197 GLY A N 1
ATOM 1540 C CA . GLY A 1 197 ? 13.627 -1.009 -16.049 1.00 98.19 197 GLY A CA 1
ATOM 1541 C C . GLY A 1 197 ? 14.034 -1.713 -17.344 1.00 98.19 197 GLY A C 1
ATOM 1542 O O . GLY A 1 197 ? 13.949 -2.934 -17.436 1.00 98.19 197 GLY A O 1
ATOM 1543 N N . LYS A 1 198 ? 14.544 -0.962 -18.330 1.00 98.50 198 LYS A N 1
ATOM 1544 C CA . LYS A 1 198 ? 15.070 -1.522 -19.586 1.00 98.50 198 LYS A CA 1
ATOM 1545 C C . LYS A 1 198 ? 16.304 -2.392 -19.367 1.00 98.50 198 LYS A C 1
ATOM 1547 O O . LYS A 1 198 ? 16.387 -3.454 -19.974 1.00 98.50 198 LYS A O 1
ATOM 1552 N N . ASP A 1 199 ? 17.242 -1.964 -18.527 1.00 98.56 199 ASP A N 1
ATOM 1553 C CA . ASP A 1 199 ? 18.431 -2.760 -18.212 1.00 98.56 199 ASP A CA 1
ATOM 1554 C C . ASP A 1 199 ? 18.037 -4.073 -17.525 1.00 98.56 199 ASP A C 1
ATOM 1556 O O . ASP A 1 199 ? 18.471 -5.132 -17.963 1.00 98.56 199 ASP A O 1
ATOM 1560 N N . SER A 1 200 ? 17.132 -4.020 -16.543 1.00 98.75 200 SER A N 1
ATOM 1561 C CA . SER A 1 200 ? 16.644 -5.201 -15.821 1.00 98.75 200 SER A CA 1
ATOM 1562 C C . SER A 1 200 ? 15.929 -6.194 -16.736 1.00 98.75 200 SER A C 1
ATOM 1564 O O . SER A 1 200 ? 16.175 -7.393 -16.639 1.00 98.75 200 SER A O 1
ATOM 1566 N N . VAL A 1 201 ? 15.086 -5.711 -17.659 1.00 98.81 201 VAL A N 1
ATOM 1567 C CA . VAL A 1 201 ? 14.451 -6.565 -18.679 1.00 98.81 201 VAL A CA 1
ATOM 1568 C C . VAL A 1 201 ? 15.498 -7.165 -19.608 1.00 98.81 201 VAL A C 1
ATOM 1570 O O . VAL A 1 201 ? 15.454 -8.357 -19.884 1.00 98.81 201 VAL A O 1
ATOM 1573 N N . ALA A 1 202 ? 16.458 -6.368 -20.078 1.00 98.69 202 ALA A N 1
ATOM 1574 C CA . ALA A 1 202 ? 17.496 -6.856 -20.973 1.00 98.69 202 ALA A CA 1
ATOM 1575 C C . ALA A 1 202 ? 18.379 -7.924 -20.309 1.00 98.69 202 ALA A C 1
ATOM 1577 O O . ALA A 1 202 ? 18.701 -8.919 -20.950 1.00 98.69 202 ALA A O 1
ATOM 1578 N N . THR A 1 203 ? 18.761 -7.729 -19.046 1.00 98.62 203 THR A N 1
ATOM 1579 C CA . THR A 1 203 ? 19.539 -8.700 -18.264 1.00 98.62 203 THR A CA 1
ATOM 1580 C C . THR A 1 203 ? 18.765 -9.994 -18.061 1.00 98.62 203 THR A C 1
ATOM 1582 O O . THR A 1 203 ? 19.293 -11.058 -18.364 1.00 98.62 203 THR A O 1
ATOM 1585 N N . TRP A 1 204 ? 17.489 -9.919 -17.683 1.00 98.75 204 TRP A N 1
ATOM 1586 C CA . TRP A 1 204 ? 16.653 -11.112 -17.546 1.00 98.75 204 TRP A CA 1
ATOM 1587 C C . TRP A 1 204 ? 16.468 -11.861 -18.877 1.00 98.75 204 TRP A C 1
ATOM 1589 O O . TRP A 1 204 ? 16.638 -13.074 -18.940 1.00 98.75 204 TRP A O 1
ATOM 1599 N N . PHE A 1 205 ? 16.233 -11.147 -19.983 1.00 98.69 205 PHE A N 1
ATOM 1600 C CA . PHE A 1 205 ? 16.132 -11.759 -21.314 1.00 98.69 205 PHE A CA 1
ATOM 1601 C C . PHE A 1 205 ? 17.427 -12.467 -21.743 1.00 98.69 205 PHE A C 1
ATOM 1603 O O . PHE A 1 205 ? 17.354 -13.512 -22.393 1.00 98.69 205 PHE A O 1
ATOM 1610 N N . ARG A 1 206 ? 18.603 -11.921 -21.394 1.00 98.44 206 ARG A N 1
ATOM 1611 C CA . ARG A 1 206 ? 19.904 -12.556 -21.670 1.00 98.44 206 ARG A CA 1
ATOM 1612 C C . ARG A 1 206 ? 20.135 -13.804 -20.825 1.00 98.44 206 ARG A C 1
ATOM 1614 O O . ARG A 1 206 ? 20.621 -14.786 -21.378 1.00 98.44 206 ARG A O 1
ATOM 1621 N N . ALA A 1 207 ? 19.732 -13.792 -19.555 1.00 98.19 207 ALA A N 1
ATOM 1622 C CA . ALA A 1 207 ? 19.780 -14.977 -18.695 1.00 98.19 207 ALA A CA 1
ATOM 1623 C C . ALA A 1 207 ? 18.949 -16.142 -19.276 1.00 98.19 207 ALA A C 1
ATOM 1625 O O . ALA A 1 207 ? 19.317 -17.302 -19.135 1.00 98.19 207 ALA A O 1
ATOM 1626 N N . HIS A 1 208 ? 17.895 -15.822 -20.036 1.00 98.31 208 HIS A N 1
ATOM 1627 C CA . HIS A 1 208 ? 17.067 -16.768 -20.800 1.00 98.31 208 HIS A CA 1
ATOM 1628 C C . HIS A 1 208 ? 17.528 -16.978 -22.261 1.00 98.31 208 HIS A C 1
ATOM 1630 O O . HIS A 1 208 ? 16.789 -17.466 -23.115 1.00 98.31 208 HIS A O 1
ATOM 1636 N N . GLY A 1 209 ? 18.767 -16.599 -22.588 1.00 97.88 209 GLY A N 1
ATOM 1637 C CA . GLY A 1 209 ? 19.414 -16.871 -23.877 1.00 97.88 209 GLY A CA 1
ATOM 1638 C C . GLY A 1 209 ? 19.089 -15.894 -25.012 1.00 97.88 209 GLY A C 1
ATOM 1639 O O . GLY A 1 209 ? 19.537 -16.100 -26.141 1.00 97.88 209 GLY A O 1
ATOM 1640 N N . SER A 1 210 ? 18.326 -14.829 -24.758 1.00 97.88 210 SER A N 1
ATOM 1641 C CA . SER A 1 210 ? 17.941 -13.844 -25.780 1.00 97.88 210 SER A CA 1
ATOM 1642 C C . SER A 1 210 ? 19.043 -12.811 -26.035 1.00 97.88 210 SER A C 1
ATOM 1644 O O . SER A 1 210 ? 19.750 -12.385 -25.126 1.00 97.88 210 SER A O 1
ATOM 1646 N N . GLU A 1 211 ? 19.135 -12.298 -27.262 1.00 96.31 211 GLU A N 1
ATOM 1647 C CA . GLU A 1 211 ? 20.019 -11.170 -27.591 1.00 96.31 211 GLU A CA 1
ATOM 1648 C C . GLU A 1 211 ? 19.308 -9.845 -27.300 1.00 96.31 211 GLU A C 1
ATOM 1650 O O . GLU A 1 211 ? 18.721 -9.219 -28.185 1.00 96.31 211 GLU A O 1
ATOM 1655 N N . CYS A 1 212 ? 19.325 -9.424 -26.033 1.00 98.00 212 CYS A N 1
ATOM 1656 C CA . CYS A 1 212 ? 18.652 -8.202 -25.605 1.00 98.00 212 CYS A CA 1
ATOM 1657 C C . CYS A 1 212 ? 19.580 -7.225 -24.874 1.00 98.00 212 CYS A C 1
ATOM 1659 O O . CYS A 1 212 ? 20.357 -7.586 -23.988 1.00 98.00 212 CYS A O 1
ATOM 1661 N N . THR A 1 213 ? 19.463 -5.945 -25.231 1.00 97.75 213 THR A N 1
ATOM 1662 C CA . THR A 1 213 ? 20.145 -4.819 -24.580 1.00 97.75 213 THR A CA 1
ATOM 1663 C C . THR A 1 213 ? 19.171 -3.657 -24.420 1.00 97.75 213 THR A C 1
ATOM 1665 O O . THR A 1 213 ? 18.204 -3.534 -25.178 1.00 97.75 213 THR A O 1
ATOM 1668 N N . SER A 1 214 ? 19.431 -2.748 -23.480 1.00 94.81 214 SER A N 1
ATOM 1669 C CA . SER A 1 214 ? 18.602 -1.547 -23.326 1.00 94.81 214 SER A CA 1
ATOM 1670 C C . SER A 1 214 ? 18.645 -0.632 -24.556 1.00 94.81 214 SER A C 1
ATOM 1672 O O . SER A 1 214 ? 17.652 0.031 -24.854 1.00 94.81 214 SER A O 1
ATOM 1674 N N . SER A 1 215 ? 19.735 -0.654 -25.333 1.00 96.31 215 SER A N 1
ATOM 1675 C CA . SER A 1 215 ? 19.821 0.019 -26.639 1.00 96.31 215 SER A CA 1
ATOM 1676 C C . SER A 1 215 ? 18.832 -0.565 -27.658 1.00 96.31 215 SER A C 1
ATOM 1678 O O . SER A 1 215 ? 18.099 0.182 -28.309 1.00 96.31 215 SER A O 1
ATOM 1680 N N . ILE A 1 216 ? 18.723 -1.898 -27.736 1.00 97.56 216 ILE A N 1
ATOM 1681 C CA . ILE A 1 216 ? 17.727 -2.562 -28.592 1.00 97.56 216 ILE A CA 1
ATOM 1682 C C . ILE A 1 216 ? 16.308 -2.190 -28.148 1.00 97.56 216 ILE A C 1
ATOM 1684 O O . ILE A 1 216 ? 15.492 -1.827 -28.993 1.00 97.56 216 ILE A O 1
ATOM 1688 N N . LEU A 1 217 ? 16.021 -2.212 -26.843 1.00 97.50 217 LEU A N 1
ATOM 1689 C CA . LEU A 1 217 ? 14.707 -1.835 -26.303 1.00 97.50 217 LEU A CA 1
ATOM 1690 C C . LEU A 1 217 ? 14.355 -0.359 -26.566 1.00 97.50 217 LEU A C 1
ATOM 1692 O O . LEU A 1 217 ? 13.187 -0.035 -26.799 1.00 97.50 217 LEU A O 1
ATOM 1696 N N . ASN A 1 218 ? 15.348 0.537 -26.579 1.00 93.69 218 ASN A N 1
ATOM 1697 C CA . ASN A 1 218 ? 15.166 1.940 -26.965 1.00 93.69 218 ASN A CA 1
ATOM 1698 C C . ASN A 1 218 ? 14.787 2.078 -28.439 1.00 93.69 218 ASN A C 1
ATOM 1700 O O . ASN A 1 218 ? 13.865 2.819 -28.766 1.00 93.69 218 ASN A O 1
ATOM 1704 N N . ALA A 1 219 ? 15.456 1.348 -29.329 1.00 93.94 219 ALA A N 1
ATOM 1705 C CA . ALA A 1 219 ? 15.229 1.467 -30.766 1.00 93.94 219 ALA A CA 1
ATOM 1706 C C . ALA A 1 219 ? 13.974 0.711 -31.238 1.00 93.94 219 ALA A C 1
ATOM 1708 O O . ALA A 1 219 ? 13.190 1.235 -32.024 1.00 93.94 219 ALA A O 1
ATOM 1709 N N . LYS A 1 220 ? 13.766 -0.514 -30.749 1.00 95.06 220 LYS A N 1
ATOM 1710 C CA . LYS A 1 220 ? 12.748 -1.459 -31.233 1.00 95.06 220 LYS A CA 1
ATOM 1711 C C . LYS A 1 220 ? 12.212 -2.344 -30.093 1.00 95.06 220 LYS A C 1
ATOM 1713 O O . LYS A 1 220 ? 11.832 -1.814 -29.050 1.00 95.06 220 LYS A O 1
ATOM 1718 N N . TYR A 1 221 ? 12.145 -3.655 -30.321 1.00 97.88 221 TYR A N 1
ATOM 1719 C CA . TYR A 1 221 ? 11.790 -4.701 -29.369 1.00 97.88 221 TYR A CA 1
ATOM 1720 C C . TYR A 1 221 ? 12.857 -5.813 -29.355 1.00 97.88 221 TYR A C 1
ATOM 1722 O O . TYR A 1 221 ? 13.612 -5.962 -30.323 1.00 97.88 221 TYR A O 1
ATOM 1730 N N . CYS A 1 222 ? 12.900 -6.590 -28.272 1.00 98.44 222 CYS A N 1
ATOM 1731 C CA . CYS A 1 222 ? 13.600 -7.874 -28.189 1.00 98.44 222 CYS A CA 1
ATOM 1732 C C . CYS A 1 222 ? 12.591 -9.020 -28.333 1.00 98.44 222 CYS A C 1
ATOM 1734 O O . CYS A 1 222 ? 11.447 -8.889 -27.901 1.00 98.44 222 CYS A O 1
ATOM 1736 N N . GLU A 1 223 ? 13.024 -10.131 -28.915 1.00 98.25 223 GLU A N 1
ATOM 1737 C CA . GLU A 1 223 ? 12.270 -11.385 -28.960 1.00 98.25 223 GLU A CA 1
ATOM 1738 C C . GLU A 1 223 ? 12.904 -12.368 -27.976 1.00 98.25 223 GLU A C 1
ATOM 1740 O O . GLU A 1 223 ? 14.133 -12.483 -27.921 1.00 98.25 223 GLU A O 1
ATOM 1745 N N . GLY A 1 224 ? 12.070 -13.020 -27.172 1.00 98.00 224 GLY A N 1
ATOM 1746 C CA . GLY A 1 224 ? 12.506 -13.991 -26.187 1.00 98.00 224 GLY A CA 1
ATOM 1747 C C . GLY A 1 224 ? 12.964 -15.303 -26.825 1.00 98.00 224 GLY A C 1
ATOM 1748 O O . GLY A 1 224 ? 12.408 -15.772 -27.821 1.00 98.00 224 GLY A O 1
ATOM 1749 N N . LYS A 1 225 ? 13.998 -15.902 -26.239 1.00 98.19 225 LYS A N 1
ATOM 1750 C CA . LYS A 1 225 ? 14.488 -17.259 -26.516 1.00 98.19 225 LYS A CA 1
ATOM 1751 C C . LYS A 1 225 ? 14.351 -18.115 -25.247 1.00 98.19 225 LYS A C 1
ATOM 1753 O O . LYS A 1 225 ? 13.954 -17.607 -24.203 1.00 98.19 225 LYS A O 1
ATOM 1758 N N . GLY A 1 226 ? 14.654 -19.412 -25.352 1.00 96.44 226 GLY A N 1
ATOM 1759 C CA . GLY A 1 226 ? 14.554 -20.336 -24.217 1.00 96.44 226 GLY A CA 1
ATOM 1760 C C . GLY A 1 226 ? 13.135 -20.372 -23.651 1.00 96.44 226 GLY A C 1
ATOM 1761 O O . GLY A 1 226 ? 12.174 -20.481 -24.417 1.00 96.44 226 GLY A O 1
ATOM 1762 N N . ASP A 1 227 ? 13.019 -20.201 -22.338 1.00 96.88 227 ASP A N 1
ATOM 1763 C CA . ASP A 1 227 ? 11.737 -20.181 -21.624 1.00 96.88 227 ASP A CA 1
ATOM 1764 C C . ASP A 1 227 ? 10.892 -18.931 -21.941 1.00 96.88 227 ASP A C 1
ATOM 1766 O O . ASP A 1 227 ? 9.700 -18.897 -21.658 1.00 96.88 227 ASP A O 1
ATOM 1770 N N . LEU A 1 228 ? 11.476 -17.915 -22.592 1.00 98.19 228 LEU A N 1
ATOM 1771 C CA . LEU A 1 228 ? 10.779 -16.714 -23.070 1.00 98.19 228 LEU A CA 1
ATOM 1772 C C . LEU A 1 228 ? 10.339 -16.805 -24.534 1.00 98.19 228 LEU A C 1
ATOM 1774 O O . LEU A 1 228 ? 9.962 -15.791 -25.126 1.00 98.19 228 LEU A O 1
ATOM 1778 N N . LYS A 1 229 ? 10.421 -17.976 -25.171 1.00 97.50 229 LYS A N 1
ATOM 1779 C CA . LYS A 1 229 ? 10.035 -18.122 -26.579 1.00 97.50 229 LYS A CA 1
ATOM 1780 C C . LYS A 1 229 ? 8.586 -17.665 -26.799 1.00 97.50 229 LYS A C 1
ATOM 1782 O O . LYS A 1 229 ? 7.665 -18.209 -26.208 1.00 97.50 229 LYS A O 1
ATOM 1787 N N . GLY A 1 230 ? 8.395 -16.709 -27.711 1.00 96.00 230 GLY A N 1
ATOM 1788 C CA . GLY A 1 230 ? 7.084 -16.113 -28.008 1.00 96.00 230 GLY A CA 1
ATOM 1789 C C . GLY A 1 230 ? 6.762 -14.857 -27.191 1.00 96.00 230 GLY A C 1
ATOM 1790 O O . GLY A 1 230 ? 5.851 -14.121 -27.553 1.00 96.00 230 GLY A O 1
ATOM 1791 N N . VAL A 1 231 ? 7.555 -14.545 -26.162 1.00 98.56 231 VAL A N 1
ATOM 1792 C CA . VAL A 1 231 ? 7.436 -13.309 -25.382 1.00 98.56 231 VAL A CA 1
ATOM 1793 C C . VAL A 1 231 ? 8.265 -12.204 -26.032 1.00 98.56 231 VAL A C 1
ATOM 1795 O O . VAL A 1 231 ? 9.433 -12.395 -26.378 1.00 98.56 231 VAL A O 1
ATOM 1798 N N . TYR A 1 232 ? 7.695 -11.006 -26.158 1.00 98.69 232 TYR A N 1
ATOM 1799 C CA . TYR A 1 232 ? 8.394 -9.842 -26.708 1.00 98.69 232 TYR A CA 1
ATOM 1800 C C . TYR A 1 232 ? 8.637 -8.783 -25.638 1.00 98.69 232 TYR A C 1
ATOM 1802 O O . TYR A 1 232 ? 7.796 -8.562 -24.773 1.00 98.69 232 TYR A O 1
ATOM 1810 N N . ALA A 1 233 ? 9.762 -8.072 -25.714 1.00 98.81 233 ALA A N 1
ATOM 1811 C CA . ALA A 1 233 ? 10.066 -6.962 -24.814 1.00 98.81 233 ALA A CA 1
ATOM 1812 C C . ALA A 1 233 ? 10.202 -5.627 -25.545 1.00 98.81 233 ALA A C 1
ATOM 1814 O O . ALA A 1 233 ? 10.858 -5.543 -26.580 1.00 98.81 233 ALA A O 1
ATOM 1815 N N . ILE A 1 234 ? 9.655 -4.559 -24.962 1.00 98.62 234 ILE A N 1
ATOM 1816 C CA . ILE A 1 234 ? 9.860 -3.172 -25.401 1.00 98.62 234 ILE A CA 1
ATOM 1817 C C . ILE A 1 234 ? 10.393 -2.303 -24.261 1.00 98.62 234 ILE A C 1
ATOM 1819 O O . ILE A 1 234 ? 10.196 -2.595 -23.083 1.00 98.62 234 ILE A O 1
ATOM 1823 N N . GLY A 1 235 ? 11.051 -1.200 -24.613 1.00 98.25 235 GLY A N 1
ATOM 1824 C CA . GLY A 1 235 ? 11.428 -0.155 -23.667 1.00 98.25 235 GLY A CA 1
ATOM 1825 C C . GLY A 1 235 ? 10.609 1.110 -23.879 1.00 98.25 235 GLY A C 1
ATOM 1826 O O . GLY A 1 235 ? 10.447 1.532 -25.020 1.00 98.25 235 GLY A O 1
ATOM 1827 N N . VAL A 1 236 ? 10.151 1.739 -22.798 1.00 97.44 236 VAL A N 1
ATOM 1828 C CA . VAL A 1 236 ? 9.574 3.093 -22.817 1.00 97.44 236 VAL A CA 1
ATOM 1829 C C . VAL A 1 236 ? 10.430 4.045 -21.986 1.00 97.44 236 VAL A C 1
ATOM 1831 O O . VAL A 1 236 ? 11.111 3.647 -21.029 1.00 97.44 236 VAL A O 1
ATOM 1834 N N . ALA A 1 237 ? 10.425 5.324 -22.340 1.00 94.69 237 ALA A N 1
ATOM 1835 C CA . ALA A 1 237 ? 11.040 6.368 -21.539 1.00 94.69 237 ALA A CA 1
ATOM 1836 C C . ALA A 1 237 ? 10.353 6.481 -20.167 1.00 94.69 237 ALA A C 1
ATOM 1838 O O . ALA A 1 237 ? 9.162 6.216 -20.010 1.00 94.69 237 ALA A O 1
ATOM 1839 N N . HIS A 1 238 ? 11.113 6.879 -19.144 1.00 92.38 238 HIS A N 1
ATOM 1840 C CA . HIS A 1 238 ? 10.544 7.074 -17.815 1.00 92.38 238 HIS A CA 1
ATOM 1841 C C . HIS A 1 238 ? 9.614 8.299 -17.827 1.00 92.38 238 HIS A C 1
ATOM 1843 O O . HIS A 1 238 ? 10.074 9.386 -18.181 1.00 92.38 238 HIS A O 1
ATOM 1849 N N . PRO A 1 239 ? 8.351 8.201 -17.376 1.00 87.56 239 PRO A N 1
ATOM 1850 C CA . PRO A 1 239 ? 7.434 9.338 -17.345 1.00 87.56 239 PRO A CA 1
ATOM 1851 C C . PRO A 1 239 ? 7.941 10.599 -16.633 1.00 87.56 239 PRO A C 1
ATOM 1853 O O . PRO A 1 239 ? 7.617 11.720 -17.023 1.00 87.56 239 PRO A O 1
ATOM 1856 N N . GLY A 1 240 ? 8.771 10.432 -15.601 1.00 81.00 240 GLY A N 1
ATOM 1857 C CA . GLY A 1 240 ? 9.415 11.540 -14.889 1.00 81.00 240 GLY A CA 1
ATOM 1858 C C . GLY A 1 240 ? 10.489 12.293 -15.693 1.00 81.00 240 GLY A C 1
ATOM 1859 O O . GLY A 1 240 ? 10.972 13.330 -15.236 1.00 81.00 240 GLY A O 1
ATOM 1860 N N . ALA A 1 241 ? 10.862 11.811 -16.883 1.00 75.50 241 ALA A N 1
ATOM 1861 C CA . ALA A 1 241 ? 11.784 12.500 -17.787 1.00 75.50 241 ALA A CA 1
ATOM 1862 C C . ALA A 1 241 ? 11.152 13.731 -18.463 1.00 75.50 241 ALA A C 1
ATOM 1864 O O . ALA A 1 241 ? 11.877 14.531 -19.039 1.00 75.50 241 ALA A O 1
ATOM 1865 N N . ALA A 1 242 ? 9.828 13.919 -18.356 1.00 67.44 242 ALA A N 1
ATOM 1866 C CA . ALA A 1 242 ? 9.115 15.070 -18.920 1.00 67.44 242 ALA A CA 1
ATOM 1867 C C . ALA A 1 242 ? 9.560 16.425 -18.345 1.00 67.44 242 ALA A C 1
ATOM 1869 O O . ALA A 1 242 ? 9.252 17.466 -18.921 1.00 67.44 242 ALA A O 1
ATOM 1870 N N . SER A 1 243 ? 10.203 16.433 -17.171 1.00 63.94 243 SER A N 1
ATOM 1871 C CA . SER A 1 243 ? 10.602 17.680 -16.526 1.00 63.94 243 SER A CA 1
ATOM 1872 C C . SER A 1 243 ? 11.760 18.328 -17.287 1.00 63.94 243 SER A C 1
ATOM 1874 O O . SER A 1 243 ? 12.714 17.653 -17.675 1.00 63.94 243 SER A O 1
ATOM 1876 N N . ALA A 1 244 ? 11.710 19.653 -17.452 1.00 55.91 244 ALA A N 1
ATOM 1877 C CA . ALA A 1 244 ? 12.798 20.407 -18.080 1.00 55.91 244 ALA A CA 1
ATOM 1878 C C . ALA A 1 244 ? 14.142 20.182 -17.363 1.00 55.91 244 ALA A C 1
ATOM 1880 O O . ALA A 1 244 ? 15.184 20.156 -18.005 1.00 55.91 244 ALA A O 1
ATOM 1881 N N . ARG A 1 245 ? 14.099 19.929 -16.047 1.00 58.69 245 ARG A N 1
ATOM 1882 C CA . ARG A 1 245 ? 15.263 19.574 -15.227 1.00 58.69 245 ARG A CA 1
ATOM 1883 C C . ARG A 1 245 ? 15.908 18.242 -15.625 1.00 58.69 245 ARG A C 1
ATOM 1885 O O . ARG A 1 245 ? 17.107 18.100 -15.464 1.00 58.69 245 ARG A O 1
ATOM 1892 N N . ASN A 1 246 ? 15.129 17.270 -16.098 1.00 60.12 246 ASN A N 1
ATOM 1893 C CA . ASN A 1 246 ? 15.634 15.929 -16.409 1.00 60.12 246 ASN A CA 1
ATOM 1894 C C . ASN A 1 246 ? 15.855 15.704 -17.915 1.00 60.12 246 ASN A C 1
ATOM 1896 O O . ASN A 1 246 ? 16.589 14.790 -18.284 1.00 60.12 246 ASN A O 1
ATOM 1900 N N . GLY A 1 247 ? 15.194 16.479 -18.785 1.00 59.78 247 GLY A N 1
ATOM 1901 C CA . GLY A 1 247 ? 15.212 16.260 -20.238 1.00 59.78 247 GLY A CA 1
ATOM 1902 C C . GLY A 1 247 ? 15.402 17.509 -21.107 1.00 59.78 247 GLY A C 1
ATOM 1903 O O . GLY A 1 247 ? 15.370 17.391 -22.335 1.00 59.78 247 GLY A O 1
ATOM 1904 N N . GLY A 1 248 ? 15.582 18.690 -20.504 1.00 62.88 248 GLY A N 1
ATOM 1905 C CA . GLY A 1 248 ? 15.753 19.966 -21.206 1.00 62.88 248 GLY A CA 1
ATOM 1906 C C . GLY A 1 248 ? 14.476 20.515 -21.860 1.00 62.88 248 GLY A C 1
ATOM 1907 O O . GLY A 1 248 ? 13.360 20.046 -21.620 1.00 62.88 248 GLY A O 1
ATOM 1908 N N . ALA A 1 249 ? 14.635 21.535 -22.710 1.00 68.56 249 ALA A N 1
ATOM 1909 C CA . ALA A 1 249 ? 13.540 22.080 -23.513 1.00 68.56 249 ALA A CA 1
ATOM 1910 C C . ALA A 1 249 ? 13.005 21.018 -24.502 1.00 68.56 249 ALA A C 1
ATOM 1912 O O . ALA A 1 249 ? 13.779 20.345 -25.186 1.00 68.56 249 ALA A O 1
ATOM 1913 N N . GLY A 1 250 ? 11.680 20.838 -24.558 1.00 75.94 250 GLY A N 1
ATOM 1914 C CA . GLY A 1 250 ? 11.024 19.830 -25.409 1.00 75.94 250 GLY A CA 1
ATOM 1915 C C . GLY A 1 250 ? 11.016 18.399 -24.848 1.00 75.94 250 GLY A C 1
ATOM 1916 O O . GLY A 1 250 ? 10.662 17.460 -25.561 1.00 75.94 250 GLY A O 1
ATOM 1917 N N . ALA A 1 251 ? 11.396 18.196 -23.579 1.00 80.44 251 ALA A N 1
ATOM 1918 C CA . ALA A 1 251 ? 11.376 16.880 -22.931 1.00 80.44 251 ALA A CA 1
ATOM 1919 C C . ALA A 1 251 ? 9.989 16.214 -22.950 1.00 80.44 251 ALA A C 1
ATOM 1921 O O . ALA A 1 251 ? 9.879 15.008 -23.174 1.00 80.44 251 ALA A O 1
ATOM 1922 N N . ALA A 1 252 ? 8.931 17.004 -22.743 1.00 84.31 252 ALA A N 1
ATOM 1923 C CA . ALA A 1 252 ? 7.553 16.526 -22.776 1.00 84.31 252 ALA A CA 1
ATOM 1924 C C . ALA A 1 252 ? 7.157 15.999 -24.166 1.00 84.31 252 ALA A C 1
ATOM 1926 O O . ALA A 1 252 ? 6.605 14.904 -24.259 1.00 84.31 252 ALA A O 1
ATOM 1927 N N . ASP A 1 253 ? 7.514 16.717 -25.234 1.00 88.12 253 ASP A N 1
ATOM 1928 C CA . ASP A 1 253 ? 7.195 16.326 -26.613 1.00 88.12 253 ASP A CA 1
ATOM 1929 C C . ASP A 1 253 ? 7.929 15.042 -27.012 1.00 88.12 253 ASP A C 1
ATOM 1931 O O . ASP A 1 253 ? 7.332 14.122 -27.572 1.00 88.12 253 ASP A O 1
ATOM 1935 N N . LYS A 1 254 ? 9.218 14.932 -26.658 1.00 89.56 254 LYS A N 1
ATOM 1936 C CA . LYS A 1 254 ? 10.015 13.714 -26.889 1.00 89.56 254 LYS A CA 1
ATOM 1937 C C . LYS A 1 254 ? 9.425 12.508 -26.166 1.00 89.56 254 LYS A C 1
ATOM 1939 O O . LYS A 1 254 ? 9.366 11.420 -26.730 1.00 89.56 254 LYS A O 1
ATOM 1944 N N . LEU A 1 255 ? 8.979 12.701 -24.927 1.00 91.31 255 LEU A N 1
ATOM 1945 C CA . LEU A 1 255 ? 8.350 11.649 -24.137 1.00 91.31 255 LEU A CA 1
ATOM 1946 C C . LEU A 1 255 ? 7.009 11.212 -24.734 1.00 91.31 255 LEU A C 1
ATOM 1948 O O . LEU A 1 255 ? 6.739 10.016 -24.823 1.00 91.31 255 LEU A O 1
ATOM 1952 N N . GLN A 1 256 ? 6.184 12.163 -25.171 1.00 93.69 256 GLN A N 1
ATOM 1953 C CA . GLN A 1 256 ? 4.930 11.865 -25.856 1.00 93.69 256 GLN A CA 1
ATOM 1954 C C . GLN A 1 256 ? 5.177 11.079 -27.151 1.00 93.69 256 GLN A C 1
ATOM 1956 O O . GLN A 1 256 ? 4.506 10.072 -27.387 1.00 93.69 256 GLN A O 1
ATOM 1961 N N . ALA A 1 257 ? 6.160 11.499 -27.951 1.00 94.50 257 ALA A N 1
ATOM 1962 C CA . ALA A 1 257 ? 6.547 10.808 -29.175 1.00 94.50 257 ALA A CA 1
ATOM 1963 C C . ALA A 1 257 ? 7.060 9.385 -28.897 1.00 94.50 257 ALA A C 1
ATOM 1965 O O . ALA A 1 257 ? 6.657 8.452 -29.588 1.00 94.50 257 ALA A O 1
ATOM 1966 N N . ASP A 1 258 ? 7.891 9.191 -27.867 1.00 95.06 258 ASP A N 1
ATOM 1967 C CA . ASP A 1 258 ? 8.376 7.865 -27.464 1.00 95.06 258 ASP A CA 1
ATOM 1968 C C . ASP A 1 258 ? 7.214 6.921 -27.123 1.00 95.06 258 ASP A C 1
ATOM 1970 O O . ASP A 1 258 ? 7.090 5.851 -27.722 1.00 95.06 258 ASP A O 1
ATOM 1974 N N . PHE A 1 259 ? 6.293 7.346 -26.254 1.00 97.00 259 PHE A N 1
ATOM 1975 C CA . PHE A 1 259 ? 5.125 6.536 -25.900 1.00 97.00 259 PHE A CA 1
ATOM 1976 C C . PHE A 1 259 ? 4.247 6.215 -27.114 1.00 97.00 259 PHE A C 1
ATOM 1978 O O . PHE A 1 259 ? 3.804 5.075 -27.264 1.00 97.00 259 PHE A O 1
ATOM 1985 N N . GLN A 1 260 ? 4.008 7.189 -27.995 1.00 96.81 260 GLN A N 1
ATOM 1986 C CA . GLN A 1 260 ? 3.229 6.974 -29.212 1.00 96.81 260 GLN A CA 1
ATOM 1987 C C . GLN A 1 260 ? 3.904 5.952 -30.141 1.00 96.81 260 GLN A C 1
ATOM 1989 O O . GLN A 1 260 ? 3.245 5.027 -30.619 1.00 96.81 260 GLN A O 1
ATOM 1994 N N . ASN A 1 261 ? 5.218 6.063 -30.343 1.00 96.94 261 ASN A N 1
ATOM 1995 C CA . ASN A 1 261 ? 5.996 5.142 -31.175 1.00 96.94 261 ASN A CA 1
ATOM 1996 C C . ASN A 1 261 ? 6.009 3.719 -30.598 1.00 96.94 261 ASN A C 1
ATOM 1998 O O . ASN A 1 261 ? 5.862 2.736 -31.331 1.00 96.94 261 ASN A O 1
ATOM 2002 N N . LYS A 1 262 ? 6.148 3.581 -29.276 1.00 97.44 262 LYS A N 1
ATOM 2003 C CA . LYS A 1 262 ? 6.138 2.274 -28.604 1.00 97.44 262 LYS A CA 1
ATOM 2004 C C . LYS A 1 262 ? 4.751 1.642 -28.595 1.00 97.44 262 LYS A C 1
ATOM 2006 O O . LYS A 1 262 ? 4.633 0.451 -28.876 1.00 97.44 262 LYS A O 1
ATOM 2011 N N . ALA A 1 263 ? 3.696 2.428 -28.400 1.00 98.00 263 ALA A N 1
ATOM 2012 C CA . ALA A 1 263 ? 2.322 1.960 -28.552 1.00 98.00 263 ALA A CA 1
ATOM 2013 C C . ALA A 1 263 ? 2.043 1.456 -29.982 1.00 98.00 263 ALA A C 1
ATOM 2015 O O . ALA A 1 263 ? 1.452 0.390 -30.155 1.00 98.00 263 ALA A O 1
ATOM 2016 N N . ALA A 1 264 ? 2.523 2.174 -31.005 1.00 97.81 264 ALA A N 1
ATOM 2017 C CA . ALA A 1 264 ? 2.428 1.745 -32.402 1.00 97.81 264 ALA A CA 1
ATOM 2018 C C . ALA A 1 264 ? 3.238 0.466 -32.681 1.00 97.81 264 ALA A C 1
ATOM 2020 O O . ALA A 1 264 ? 2.776 -0.407 -33.413 1.00 97.81 264 ALA A O 1
ATOM 2021 N N . THR A 1 265 ? 4.409 0.315 -32.053 1.00 98.00 265 THR A N 1
ATOM 2022 C CA . THR A 1 265 ? 5.222 -0.908 -32.146 1.00 98.00 265 THR A CA 1
ATOM 2023 C C . THR A 1 265 ? 4.437 -2.123 -31.650 1.00 98.00 265 THR A C 1
ATOM 2025 O O . THR A 1 265 ? 4.319 -3.108 -32.376 1.00 98.00 265 THR A O 1
ATOM 2028 N N . VAL A 1 266 ? 3.838 -2.042 -30.456 1.00 98.31 266 VAL A N 1
ATOM 2029 C CA . VAL A 1 266 ? 3.034 -3.140 -29.883 1.00 98.31 266 VAL A CA 1
ATOM 2030 C C . VAL A 1 266 ? 1.786 -3.416 -30.724 1.00 98.31 266 VAL A C 1
ATOM 2032 O O . VAL A 1 266 ? 1.483 -4.573 -31.009 1.00 98.31 266 VAL A O 1
ATOM 2035 N N . ALA A 1 267 ? 1.094 -2.374 -31.192 1.00 98.00 267 ALA A N 1
ATOM 2036 C CA . ALA A 1 267 ? -0.032 -2.531 -32.113 1.00 98.00 267 ALA A CA 1
ATOM 2037 C C . ALA A 1 267 ? 0.374 -3.273 -33.400 1.00 98.00 267 ALA A C 1
ATOM 2039 O O . ALA A 1 267 ? -0.372 -4.123 -33.893 1.00 98.00 267 ALA A O 1
ATOM 2040 N N . GLY A 1 268 ? 1.578 -3.002 -33.911 1.00 98.12 268 GLY A N 1
ATOM 2041 C CA . GLY A 1 268 ? 2.174 -3.713 -35.037 1.00 98.12 268 GLY A CA 1
ATOM 2042 C C . GLY A 1 268 ? 2.456 -5.188 -34.741 1.00 98.12 268 GLY A C 1
ATOM 2043 O O . GLY A 1 268 ? 2.132 -6.028 -35.577 1.00 98.12 268 GLY A O 1
ATOM 2044 N N . LEU A 1 269 ? 3.003 -5.515 -33.563 1.00 98.38 269 LEU A N 1
ATOM 2045 C CA . LEU A 1 269 ? 3.230 -6.906 -33.135 1.00 98.38 269 LEU A CA 1
ATOM 2046 C C . LEU A 1 269 ? 1.914 -7.698 -33.089 1.00 98.38 269 LEU A C 1
ATOM 2048 O O . LEU A 1 269 ? 1.835 -8.792 -33.646 1.00 98.38 269 LEU A O 1
ATOM 2052 N N . ILE A 1 270 ? 0.865 -7.110 -32.507 1.00 98.12 270 ILE A N 1
ATOM 2053 C CA . ILE A 1 270 ? -0.475 -7.714 -32.425 1.00 98.12 270 ILE A CA 1
ATOM 2054 C C . ILE A 1 270 ? -1.072 -7.902 -33.824 1.00 98.12 270 ILE A C 1
ATOM 2056 O O . ILE A 1 270 ? -1.559 -8.978 -34.159 1.00 98.12 270 ILE A O 1
ATOM 2060 N N . SER A 1 271 ? -1.015 -6.870 -34.672 1.00 97.06 271 SER A N 1
ATOM 2061 C CA . SER A 1 271 ? -1.614 -6.910 -36.016 1.00 97.06 271 SER A CA 1
ATOM 2062 C C . SER A 1 271 ? -0.931 -7.930 -36.929 1.00 97.06 271 SER A C 1
ATOM 2064 O O . SER A 1 271 ? -1.586 -8.564 -37.753 1.00 97.06 271 SER A O 1
ATOM 2066 N N . LYS A 1 272 ? 0.383 -8.123 -36.759 1.00 97.62 272 LYS A N 1
ATOM 2067 C CA . LYS A 1 272 ? 1.169 -9.153 -37.453 1.00 97.62 272 LYS A CA 1
ATOM 2068 C C . LYS A 1 272 ? 1.041 -10.543 -36.820 1.00 97.62 272 LYS A C 1
ATOM 2070 O O . LYS A 1 272 ? 1.644 -11.475 -37.339 1.00 97.62 272 LYS A O 1
ATOM 2075 N N . LYS A 1 273 ? 0.274 -10.682 -35.730 1.00 97.19 273 LYS A N 1
ATOM 2076 C CA . LYS A 1 273 ? 0.114 -11.919 -34.949 1.00 97.19 273 LYS A CA 1
ATOM 2077 C C . LYS A 1 273 ? 1.444 -12.490 -34.439 1.00 97.19 273 LYS A C 1
ATOM 2079 O O . LYS A 1 273 ? 1.595 -13.702 -34.348 1.00 97.19 273 LYS A O 1
ATOM 2084 N N . LEU A 1 274 ? 2.405 -11.614 -34.135 1.00 97.44 274 LEU A N 1
ATOM 2085 C CA . LEU A 1 274 ? 3.650 -12.006 -33.467 1.00 97.44 274 LEU A CA 1
ATOM 2086 C C . LEU A 1 274 ? 3.433 -12.222 -31.968 1.00 97.44 274 LEU A C 1
ATOM 2088 O O . LEU A 1 274 ? 4.095 -13.063 -31.382 1.00 97.44 274 LEU A O 1
ATOM 2092 N N . ILE A 1 275 ? 2.479 -11.491 -31.384 1.00 97.50 275 ILE A N 1
ATOM 2093 C CA . ILE A 1 275 ? 1.964 -11.739 -30.035 1.00 97.50 275 ILE A CA 1
ATOM 2094 C C . ILE A 1 275 ? 0.451 -11.905 -30.077 1.00 97.50 275 ILE A C 1
ATOM 2096 O O . ILE A 1 275 ? -0.235 -11.234 -30.862 1.00 97.50 275 ILE A O 1
ATOM 2100 N N . ASN A 1 276 ? -0.075 -12.753 -29.203 1.00 96.62 276 ASN A N 1
ATOM 2101 C CA . ASN A 1 276 ? -1.499 -12.963 -29.004 1.00 96.62 276 ASN A CA 1
ATOM 2102 C C . ASN A 1 276 ? -1.957 -12.280 -27.712 1.00 96.62 276 ASN A C 1
ATOM 2104 O O . ASN A 1 276 ? -2.207 -12.915 -26.698 1.00 96.62 276 ASN A O 1
ATOM 2108 N N . LEU A 1 277 ? -2.110 -10.955 -27.754 1.00 97.56 277 LEU A N 1
ATOM 2109 C CA . LEU A 1 277 ? -2.564 -10.179 -26.599 1.00 97.56 277 LEU A CA 1
ATOM 2110 C C . LEU A 1 277 ? -4.080 -9.905 -26.680 1.00 97.56 277 LEU A C 1
ATOM 2112 O O . LEU A 1 277 ? -4.451 -8.853 -27.210 1.00 97.56 277 LEU A O 1
ATOM 2116 N N . PRO A 1 278 ? -4.991 -10.769 -26.190 1.00 96.75 278 PRO A N 1
ATOM 2117 C CA . PRO A 1 278 ? -6.424 -10.475 -26.176 1.00 96.75 278 PRO A CA 1
ATOM 2118 C C . PRO A 1 278 ? -6.754 -9.365 -25.173 1.00 96.75 278 PRO A C 1
ATOM 2120 O O . PRO A 1 278 ? -6.100 -9.232 -24.134 1.00 96.75 278 PRO A O 1
ATOM 2123 N N . THR A 1 279 ? -7.795 -8.585 -25.467 1.00 97.88 279 THR A N 1
ATOM 2124 C CA . THR A 1 279 ? -8.310 -7.567 -24.544 1.00 97.88 279 THR A CA 1
ATOM 2125 C C . THR A 1 279 ? -8.827 -8.205 -23.260 1.00 97.88 279 THR A C 1
ATOM 2127 O O . THR A 1 279 ? -9.330 -9.331 -23.266 1.00 97.88 279 THR A O 1
ATOM 2130 N N . ASP A 1 280 ? -8.731 -7.475 -22.158 1.00 97.31 280 ASP A N 1
ATOM 2131 C CA . ASP A 1 280 ? -9.390 -7.861 -20.917 1.00 97.31 280 ASP A CA 1
ATOM 2132 C C . ASP A 1 280 ? -10.912 -7.697 -21.033 1.00 97.31 280 ASP A C 1
ATOM 2134 O O . ASP A 1 280 ? -11.428 -6.972 -21.888 1.00 97.31 280 ASP A O 1
ATOM 2138 N N . SER A 1 281 ? -11.655 -8.423 -20.197 1.00 93.88 281 SER A N 1
ATOM 2139 C CA . SER A 1 281 ? -13.121 -8.389 -20.216 1.00 93.88 281 SER A CA 1
ATOM 2140 C C . SER A 1 281 ? -13.638 -6.966 -19.997 1.00 93.88 281 SER A C 1
ATOM 2142 O O . SER A 1 281 ? -13.338 -6.356 -18.978 1.00 93.88 281 SER A O 1
ATOM 2144 N N . GLY A 1 282 ? -14.464 -6.470 -20.922 1.00 91.50 282 GLY A N 1
ATOM 2145 C CA . GLY A 1 282 ? -15.019 -5.111 -20.877 1.00 91.50 282 GLY A CA 1
ATOM 2146 C C . GLY A 1 282 ? -14.120 -4.039 -21.499 1.00 91.50 282 GLY A C 1
ATOM 2147 O O . GLY A 1 282 ? -14.584 -2.922 -21.729 1.00 91.50 282 GLY A O 1
ATOM 2148 N N . MET A 1 283 ? -12.874 -4.372 -21.844 1.00 94.69 283 MET A N 1
ATOM 2149 C CA . MET A 1 283 ? -11.973 -3.453 -22.527 1.00 94.69 283 MET A CA 1
ATOM 2150 C C . MET A 1 283 ? -12.205 -3.458 -24.033 1.00 94.69 283 MET A C 1
ATOM 2152 O O . MET A 1 283 ? -12.436 -4.492 -24.659 1.00 94.69 283 MET A O 1
ATOM 2156 N N . THR A 1 284 ? -12.091 -2.275 -24.631 1.00 93.00 284 THR A N 1
ATOM 2157 C CA . THR A 1 284 ? -12.080 -2.105 -26.085 1.00 93.00 284 THR A CA 1
ATOM 2158 C C . THR A 1 284 ? -10.709 -1.628 -26.532 1.00 93.00 284 THR A C 1
ATOM 2160 O O . THR A 1 284 ? -9.981 -0.968 -25.791 1.00 93.00 284 THR A O 1
ATOM 2163 N N . ARG A 1 285 ? -10.347 -1.973 -27.765 1.00 94.94 285 ARG A N 1
ATOM 2164 C CA . ARG A 1 285 ? -9.067 -1.614 -28.368 1.00 94.94 285 ARG A CA 1
ATOM 2165 C C . ARG A 1 285 ? -9.317 -1.103 -29.776 1.00 94.94 285 ARG A C 1
ATOM 2167 O O . ARG A 1 285 ? -9.984 -1.767 -30.563 1.00 94.94 285 ARG A O 1
ATOM 2174 N N . ASN A 1 286 ? -8.774 0.070 -30.093 1.00 95.00 286 ASN A N 1
ATOM 2175 C CA . ASN A 1 286 ? -8.875 0.657 -31.424 1.00 95.00 286 ASN A CA 1
ATOM 2176 C C . ASN A 1 286 ? -7.540 1.282 -31.853 1.00 95.00 286 ASN A C 1
ATOM 2178 O O . ASN A 1 286 ? -7.232 2.415 -31.488 1.00 95.00 286 ASN A O 1
ATOM 2182 N N . PHE A 1 287 ? -6.789 0.553 -32.677 1.00 96.50 287 PHE A N 1
ATOM 2183 C CA . PHE A 1 287 ? -5.510 1.003 -33.233 1.00 96.50 287 PHE A CA 1
ATOM 2184 C C . PHE A 1 287 ? -5.643 1.924 -34.453 1.00 96.50 287 PHE A C 1
ATOM 2186 O O . PHE A 1 287 ? -4.632 2.401 -34.958 1.00 96.50 287 PHE A O 1
ATOM 2193 N N . SER A 1 288 ? -6.864 2.234 -34.912 1.00 95.12 288 SER A N 1
ATOM 2194 C CA . SER A 1 288 ? -7.075 3.298 -35.903 1.00 95.12 288 SER A CA 1
ATOM 2195 C C . SER A 1 288 ? -6.846 4.692 -35.308 1.00 95.12 288 SER A C 1
ATOM 2197 O O . SER A 1 288 ? -6.740 5.671 -36.044 1.00 95.12 288 SER A O 1
ATOM 2199 N N . LYS A 1 289 ? -6.828 4.802 -33.975 1.00 94.50 289 LYS A N 1
ATOM 2200 C CA . LYS A 1 289 ? -6.517 6.029 -33.246 1.00 94.50 289 LYS A CA 1
ATOM 2201 C C . LYS A 1 289 ? -5.107 5.921 -32.689 1.00 94.50 289 LYS A C 1
ATOM 2203 O O . LYS A 1 289 ? -4.774 4.934 -32.045 1.00 94.50 289 LYS A O 1
ATOM 2208 N N . ASN A 1 290 ? -4.310 6.965 -32.884 1.00 94.88 290 ASN A N 1
ATOM 2209 C CA . ASN A 1 290 ? -3.000 7.046 -32.252 1.00 94.88 290 ASN A CA 1
ATOM 2210 C C . ASN A 1 290 ? -3.140 7.096 -30.727 1.00 94.88 290 ASN A C 1
ATOM 2212 O O . ASN A 1 290 ? -4.075 7.702 -30.194 1.00 94.88 290 ASN A O 1
ATOM 2216 N N . PHE A 1 291 ? -2.175 6.497 -30.030 1.00 96.56 291 PHE A N 1
ATOM 2217 C CA . PHE A 1 291 ? -2.064 6.639 -28.585 1.00 96.56 291 PHE A CA 1
ATOM 2218 C C . PHE A 1 291 ? -1.942 8.119 -28.200 1.00 96.56 291 PHE A C 1
ATOM 2220 O O . PHE A 1 291 ? -1.110 8.846 -28.741 1.00 96.56 291 PHE A O 1
ATOM 2227 N N . GLN A 1 292 ? -2.757 8.547 -27.237 1.00 95.62 292 GLN A N 1
ATOM 2228 C CA . GLN A 1 292 ? -2.681 9.879 -26.648 1.00 95.62 292 GLN A CA 1
ATOM 2229 C C . GLN A 1 292 ? -2.012 9.788 -25.281 1.00 95.62 292 GLN A C 1
ATOM 2231 O O . GLN A 1 292 ? -2.550 9.173 -24.354 1.00 95.62 292 GLN A O 1
ATOM 2236 N N . TYR A 1 293 ? -0.844 10.417 -25.162 1.00 94.00 293 TYR A N 1
ATOM 2237 C CA . TYR A 1 293 ? -0.120 10.486 -23.902 1.00 94.00 293 TYR A CA 1
ATOM 2238 C C . TYR A 1 293 ? -0.932 11.246 -22.849 1.00 94.00 293 TYR A C 1
ATOM 2240 O O . TYR A 1 293 ? -1.522 12.291 -23.115 1.00 94.00 293 TYR A O 1
ATOM 2248 N N . GLY A 1 294 ? -0.981 10.695 -21.642 1.00 92.94 294 GLY A N 1
ATOM 2249 C CA . GLY A 1 294 ? -1.821 11.180 -20.558 1.00 92.94 294 GLY A CA 1
ATOM 2250 C C . GLY A 1 294 ? -1.789 10.205 -19.391 1.00 92.94 294 GLY A C 1
ATOM 2251 O O . GLY A 1 294 ? -0.900 9.361 -19.306 1.00 92.94 294 GLY A O 1
ATOM 2252 N N . HIS A 1 295 ? -2.763 10.300 -18.496 1.00 94.00 295 HIS A N 1
ATOM 2253 C CA . HIS A 1 295 ? -2.881 9.419 -17.339 1.00 94.00 295 HIS A CA 1
ATOM 2254 C C . HIS A 1 295 ? -4.242 8.714 -17.328 1.00 94.00 295 HIS A C 1
ATOM 2256 O O . HIS A 1 295 ? -5.191 9.153 -17.978 1.00 94.00 295 HIS A O 1
ATOM 2262 N N . ALA A 1 296 ? -4.309 7.602 -16.607 1.00 95.06 296 ALA A N 1
ATOM 2263 C CA . ALA A 1 296 ? -5.528 6.918 -16.212 1.00 95.06 296 ALA A CA 1
ATOM 2264 C C . ALA A 1 296 ? -5.389 6.526 -14.740 1.00 95.06 296 ALA A C 1
ATOM 2266 O O . ALA A 1 296 ? -4.290 6.181 -14.293 1.00 95.06 296 ALA A O 1
ATOM 2267 N N . SER A 1 297 ? -6.483 6.601 -13.989 1.00 95.88 297 SER A N 1
ATOM 2268 C CA . SER A 1 297 ? -6.484 6.174 -12.596 1.00 95.88 297 SER A CA 1
ATOM 2269 C C . SER A 1 297 ? -6.201 4.676 -12.489 1.00 95.88 297 SER A C 1
ATOM 2271 O O . SER A 1 297 ? -6.588 3.889 -13.350 1.00 95.88 297 SER A O 1
ATOM 2273 N N . ILE A 1 298 ? -5.514 4.280 -11.424 1.00 97.56 298 ILE A N 1
ATOM 2274 C CA . ILE A 1 298 ? -5.171 2.883 -11.166 1.00 97.56 298 ILE A CA 1
ATOM 2275 C C . ILE A 1 298 ? -6.392 2.182 -10.553 1.00 97.56 298 ILE A C 1
ATOM 2277 O O . ILE A 1 298 ? -6.943 2.688 -9.568 1.00 97.56 298 ILE A O 1
ATOM 2281 N N . PRO A 1 299 ? -6.815 1.024 -11.081 1.00 96.81 299 PRO A N 1
ATOM 2282 C CA . PRO A 1 299 ? -7.975 0.299 -10.577 1.00 96.81 299 PRO A CA 1
ATOM 2283 C C . PRO A 1 299 ? -7.926 -0.033 -9.076 1.00 96.81 299 PRO A C 1
ATOM 2285 O O . PRO A 1 299 ? -6.857 -0.301 -8.529 1.00 96.81 299 PRO A O 1
ATOM 2288 N N . HIS A 1 300 ? -9.080 -0.081 -8.400 1.00 96.38 300 HIS A N 1
ATOM 2289 C CA . HIS A 1 300 ? -9.157 -0.459 -6.977 1.00 96.38 300 HIS A CA 1
ATOM 2290 C C . HIS A 1 300 ? -8.625 -1.873 -6.714 1.00 96.38 300 HIS A C 1
ATOM 2292 O O . HIS A 1 300 ? -7.949 -2.090 -5.710 1.00 96.38 300 HIS A O 1
ATOM 2298 N N . ARG A 1 301 ? -8.807 -2.793 -7.675 1.00 97.25 301 ARG A N 1
ATOM 2299 C CA . ARG A 1 301 ? -8.278 -4.171 -7.644 1.00 97.25 301 ARG A CA 1
ATOM 2300 C C . ARG A 1 301 ? -6.763 -4.272 -7.418 1.00 97.25 301 ARG A C 1
ATOM 2302 O O . ARG A 1 301 ? -6.284 -5.359 -7.116 1.00 97.25 301 ARG A O 1
ATOM 2309 N N . ASP A 1 302 ? -6.006 -3.193 -7.610 1.00 98.44 302 ASP A N 1
ATOM 2310 C CA . ASP A 1 302 ? -4.546 -3.159 -7.458 1.00 98.44 302 ASP A CA 1
ATOM 2311 C C . ASP A 1 302 ? -4.078 -2.704 -6.068 1.00 98.44 302 ASP A C 1
ATOM 2313 O O . ASP A 1 302 ? -2.875 -2.676 -5.809 1.00 98.44 302 ASP A O 1
ATOM 2317 N N . PHE A 1 303 ? -5.004 -2.342 -5.181 1.00 97.94 303 PHE A N 1
ATOM 2318 C CA . PHE A 1 303 ? -4.718 -1.884 -3.825 1.00 97.94 303 PHE A CA 1
ATOM 2319 C C . PHE A 1 303 ? -5.371 -2.799 -2.800 1.00 97.94 303 PHE A C 1
ATOM 2321 O O . PHE A 1 303 ? -6.453 -3.331 -3.037 1.00 97.94 303 PHE A O 1
ATOM 2328 N N . ALA A 1 304 ? -4.758 -2.933 -1.624 1.00 97.62 304 ALA A N 1
ATOM 2329 C CA . ALA A 1 304 ? -5.423 -3.587 -0.507 1.00 97.62 304 ALA A CA 1
ATOM 2330 C C . ALA A 1 304 ? -6.753 -2.881 -0.185 1.00 97.62 304 ALA A C 1
ATOM 2332 O O . ALA A 1 304 ? -6.872 -1.657 -0.290 1.00 97.62 304 ALA A O 1
ATOM 2333 N N . TYR A 1 305 ? -7.760 -3.644 0.247 1.00 97.38 305 TYR A N 1
ATOM 2334 C CA . TYR A 1 305 ? -9.042 -3.052 0.629 1.00 97.38 305 TYR A CA 1
ATOM 2335 C C . TYR A 1 305 ? -8.825 -1.983 1.709 1.00 97.38 305 TYR A C 1
ATOM 2337 O O . TYR A 1 305 ? -8.103 -2.227 2.673 1.00 97.38 305 TYR A O 1
ATOM 2345 N N . GLY A 1 306 ? -9.439 -0.808 1.570 1.00 95.50 306 GLY A N 1
ATOM 2346 C CA . GLY A 1 306 ? -9.304 0.289 2.534 1.00 95.50 306 GLY A CA 1
ATOM 2347 C C . GLY A 1 306 ? -8.059 1.170 2.371 1.00 95.50 306 GLY A C 1
ATOM 2348 O O . GLY A 1 306 ? -7.892 2.097 3.164 1.00 95.50 306 GLY A O 1
ATOM 2349 N N . THR A 1 307 ? -7.204 0.935 1.366 1.00 96.44 307 THR A N 1
ATOM 2350 C CA . THR A 1 307 ? -6.190 1.924 0.964 1.00 96.44 307 THR A CA 1
ATOM 2351 C C . THR A 1 307 ? -6.872 3.233 0.558 1.00 96.44 307 THR A C 1
ATOM 2353 O O . THR A 1 307 ? -7.861 3.223 -0.175 1.00 96.44 307 THR A O 1
ATOM 2356 N N . THR A 1 308 ? -6.330 4.369 1.011 1.00 95.12 308 THR A N 1
ATOM 2357 C CA . THR A 1 308 ? -6.865 5.691 0.658 1.00 95.12 308 THR A CA 1
ATOM 2358 C C . THR A 1 308 ? -6.963 5.877 -0.858 1.00 95.12 308 THR A C 1
ATOM 2360 O O . THR A 1 308 ? -6.012 5.610 -1.598 1.00 95.12 308 THR A O 1
ATOM 2363 N N . PHE A 1 309 ? -8.108 6.386 -1.320 1.00 94.56 309 PHE A N 1
ATOM 2364 C CA . PHE A 1 309 ? -8.397 6.561 -2.749 1.00 94.56 309 PHE A CA 1
ATOM 2365 C C . PHE A 1 309 ? -7.458 7.544 -3.423 1.00 94.56 309 PHE A C 1
ATOM 2367 O O . PHE A 1 309 ? -7.276 7.497 -4.636 1.00 94.56 309 PHE A O 1
ATOM 2374 N N . ARG A 1 310 ? -6.784 8.380 -2.639 1.00 94.00 310 ARG A N 1
ATOM 2375 C CA . ARG A 1 310 ? -5.818 9.319 -3.167 1.00 94.00 310 ARG A CA 1
ATOM 2376 C C . ARG A 1 310 ? -4.647 8.617 -3.876 1.00 94.00 310 ARG A C 1
ATOM 2378 O O . ARG A 1 310 ? -4.105 9.173 -4.831 1.00 94.00 310 ARG A O 1
ATOM 2385 N N . MET A 1 311 ? -4.279 7.400 -3.462 1.00 95.31 311 MET A N 1
ATOM 2386 C CA . MET A 1 311 ? -3.222 6.628 -4.123 1.00 95.31 311 MET A CA 1
ATOM 2387 C C . MET A 1 311 ? -3.675 6.196 -5.521 1.00 95.31 311 MET A C 1
ATOM 2389 O O . MET A 1 311 ? -4.709 5.545 -5.667 1.00 95.31 311 MET A O 1
ATOM 2393 N N . GLY A 1 312 ? -2.910 6.548 -6.556 1.00 93.88 312 GLY A N 1
ATOM 2394 C CA . GLY A 1 312 ? -3.179 6.141 -7.938 1.00 93.88 312 GLY A CA 1
ATOM 2395 C C . GLY A 1 312 ? -4.339 6.842 -8.644 1.00 93.88 312 GLY A C 1
ATOM 2396 O O . GLY A 1 312 ? -4.752 6.363 -9.695 1.00 93.88 312 GLY A O 1
ATOM 2397 N N . GLU A 1 313 ? -4.881 7.939 -8.107 1.00 90.88 313 GLU A N 1
ATOM 2398 C CA . GLU A 1 313 ? -6.031 8.628 -8.716 1.00 90.88 313 GLU A CA 1
ATOM 2399 C C . GLU A 1 313 ? -5.630 9.455 -9.948 1.00 90.88 313 GLU A C 1
ATOM 2401 O O . GLU A 1 313 ? -6.065 9.164 -11.058 1.00 90.88 313 GLU A O 1
ATOM 2406 N N . ASP A 1 314 ? -4.786 10.471 -9.771 1.00 85.50 314 ASP A N 1
ATOM 2407 C CA . ASP A 1 314 ? -4.486 11.481 -10.801 1.00 85.50 314 ASP A CA 1
ATOM 2408 C C . ASP A 1 314 ? -2.994 11.864 -10.866 1.00 85.50 314 ASP A C 1
ATOM 2410 O O . ASP A 1 314 ? -2.606 12.840 -11.508 1.00 85.50 314 ASP A O 1
ATOM 2414 N N . GLY A 1 315 ? -2.125 11.064 -10.243 1.00 86.25 315 GLY A N 1
ATOM 2415 C CA . GLY A 1 315 ? -0.682 11.274 -10.227 1.00 86.25 315 GLY A CA 1
ATOM 2416 C C . GLY A 1 315 ? -0.095 11.157 -8.829 1.00 86.25 315 GLY A C 1
ATOM 2417 O O . GLY A 1 315 ? -0.619 10.422 -7.999 1.00 86.25 315 GLY A O 1
ATOM 2418 N N . THR A 1 316 ? 1.022 11.855 -8.599 1.00 89.31 316 THR A N 1
ATOM 2419 C CA . THR A 1 316 ? 1.679 11.868 -7.289 1.00 89.31 316 THR A CA 1
ATOM 2420 C C . THR A 1 316 ? 0.799 12.581 -6.277 1.00 89.31 316 THR A C 1
ATOM 2422 O O . THR A 1 316 ? 0.415 13.721 -6.518 1.00 89.31 316 THR A O 1
ATOM 2425 N N . ALA A 1 317 ? 0.550 11.952 -5.133 1.00 94.44 317 ALA A N 1
ATOM 2426 C CA . ALA A 1 317 ? -0.347 12.486 -4.114 1.00 94.44 317 ALA A CA 1
ATOM 2427 C C . ALA A 1 317 ? 0.239 12.543 -2.703 1.00 94.44 317 ALA A C 1
ATOM 2429 O O . ALA A 1 317 ? -0.469 12.743 -1.709 1.00 94.44 317 ALA A O 1
ATOM 2430 N N . SER A 1 318 ? 1.548 12.350 -2.606 1.00 95.69 318 SER A N 1
ATOM 2431 C CA . SER A 1 318 ? 2.259 12.436 -1.348 1.00 95.69 318 SER A CA 1
ATOM 2432 C C . SER A 1 318 ? 3.618 13.119 -1.480 1.00 95.69 318 SER A C 1
ATOM 2434 O O . SER A 1 318 ? 4.184 13.273 -2.567 1.00 95.69 318 SER A O 1
ATOM 2436 N N . ASN A 1 319 ? 4.127 13.554 -0.330 1.00 93.56 319 ASN A N 1
ATOM 2437 C CA . ASN A 1 319 ? 5.393 14.237 -0.129 1.00 93.56 319 ASN A CA 1
ATOM 2438 C C . ASN A 1 319 ? 6.211 13.465 0.903 1.00 93.56 319 ASN A C 1
ATOM 2440 O O . ASN A 1 319 ? 5.725 13.154 1.994 1.00 93.56 319 ASN A O 1
ATOM 2444 N N . ARG A 1 320 ? 7.488 13.234 0.614 1.00 91.81 320 ARG A N 1
ATOM 2445 C CA . ARG A 1 320 ? 8.422 12.728 1.617 1.00 91.81 320 ARG A CA 1
ATOM 2446 C C . ARG A 1 320 ? 8.926 13.880 2.495 1.00 91.81 320 ARG A C 1
ATOM 2448 O O . ARG A 1 320 ? 9.347 14.912 1.976 1.00 91.81 320 ARG A O 1
ATOM 2455 N N . ARG A 1 321 ? 8.914 13.708 3.820 1.00 90.00 321 ARG A N 1
ATOM 2456 C CA . ARG A 1 321 ? 9.369 14.707 4.811 1.00 90.00 321 ARG A CA 1
ATOM 2457 C C . ARG A 1 321 ? 10.484 14.123 5.690 1.00 90.00 321 ARG A C 1
ATOM 2459 O O . ARG A 1 321 ? 10.311 13.954 6.886 1.00 90.00 321 ARG A O 1
ATOM 2466 N N . GLY A 1 322 ? 11.619 13.786 5.077 1.00 87.75 322 GLY A N 1
ATOM 2467 C CA . GLY A 1 322 ? 12.681 12.985 5.708 1.00 87.75 322 GLY A CA 1
ATOM 2468 C C . GLY A 1 322 ? 12.572 11.499 5.348 1.00 87.75 322 GLY A C 1
ATOM 2469 O O . GLY A 1 322 ? 11.745 11.119 4.525 1.00 87.75 322 GLY A O 1
ATOM 2470 N N . GLN A 1 323 ? 13.425 10.635 5.902 1.00 88.00 323 GLN A N 1
ATOM 2471 C CA . GLN A 1 323 ? 13.343 9.201 5.584 1.00 88.00 323 GLN A CA 1
ATOM 2472 C C . GLN A 1 323 ? 12.145 8.503 6.254 1.00 88.00 323 GLN A C 1
ATOM 2474 O O . GLN A 1 323 ? 11.604 7.555 5.689 1.00 88.00 323 GLN A O 1
ATOM 2479 N N . ASP A 1 324 ? 11.721 8.987 7.421 1.00 93.69 324 ASP A N 1
ATOM 2480 C CA . ASP A 1 324 ? 10.771 8.347 8.338 1.00 93.69 324 ASP A CA 1
ATOM 2481 C C . ASP A 1 324 ? 9.334 8.869 8.225 1.00 93.69 324 ASP A C 1
ATOM 2483 O O . ASP A 1 324 ? 8.450 8.394 8.935 1.00 93.69 324 ASP A O 1
ATOM 2487 N N . THR A 1 325 ? 9.090 9.846 7.349 1.00 95.38 325 THR A N 1
ATOM 2488 C CA . THR A 1 325 ? 7.798 10.529 7.258 1.00 95.38 325 THR A CA 1
ATOM 2489 C C . THR A 1 325 ? 7.327 10.642 5.815 1.00 95.38 325 THR A C 1
ATOM 2491 O O . THR A 1 325 ? 8.049 11.137 4.941 1.00 95.38 325 THR A O 1
ATOM 2494 N N . VAL A 1 326 ? 6.074 10.252 5.581 1.00 96.88 326 VAL A N 1
ATOM 2495 C CA . VAL A 1 326 ? 5.360 10.516 4.328 1.00 96.88 326 VAL A CA 1
ATOM 2496 C C . VAL A 1 326 ? 4.057 11.236 4.644 1.00 96.88 326 VAL A C 1
ATOM 2498 O O . VAL A 1 326 ? 3.321 10.860 5.552 1.00 96.88 326 VAL A O 1
ATOM 2501 N N . GLN A 1 327 ? 3.795 12.298 3.893 1.00 97.56 327 GLN A N 1
ATOM 2502 C CA . GLN A 1 327 ? 2.600 13.119 3.981 1.00 97.56 327 GLN A CA 1
ATOM 2503 C C . GLN A 1 327 ? 1.756 12.904 2.729 1.00 97.56 327 GLN A C 1
ATOM 2505 O O . GLN A 1 327 ? 2.264 13.118 1.637 1.00 97.56 327 GLN A O 1
ATOM 2510 N N . ILE A 1 328 ? 0.484 12.556 2.867 1.00 97.62 328 ILE A N 1
ATOM 2511 C CA . ILE A 1 328 ? -0.475 12.542 1.758 1.00 97.62 328 ILE A CA 1
ATOM 2512 C C . ILE A 1 328 ? -1.267 13.847 1.731 1.00 97.62 328 ILE A C 1
ATOM 2514 O O . ILE A 1 328 ? -1.392 14.529 2.754 1.00 97.62 328 ILE A O 1
ATOM 2518 N N . TYR A 1 329 ? -1.808 14.191 0.567 1.00 97.19 329 TYR A N 1
ATOM 2519 C CA . TYR A 1 329 ? -2.648 15.369 0.420 1.00 97.19 329 TYR A CA 1
ATOM 2520 C C . TYR A 1 329 ? -3.842 15.132 -0.503 1.00 97.19 329 TYR A C 1
ATOM 2522 O O . TYR A 1 329 ? -3.783 14.312 -1.416 1.00 97.19 329 TYR A O 1
ATOM 2530 N N . SER A 1 330 ? -4.943 15.831 -0.248 1.00 96.19 330 SER A N 1
ATOM 2531 C CA . SER A 1 330 ? -6.196 15.676 -0.987 1.00 96.19 330 SER A CA 1
ATOM 2532 C C . SER A 1 330 ? -6.095 16.239 -2.412 1.00 96.19 330 SER A C 1
ATOM 2534 O O . SER A 1 330 ? -5.071 16.790 -2.811 1.00 96.19 330 SER A O 1
ATOM 2536 N N . LYS A 1 331 ? -7.184 16.179 -3.185 1.00 94.00 331 LYS A N 1
ATOM 2537 C CA . LYS A 1 331 ? -7.296 16.889 -4.475 1.00 94.00 331 LYS A CA 1
ATOM 2538 C C . LYS A 1 331 ? -7.215 18.422 -4.340 1.00 94.00 331 LYS A C 1
ATOM 2540 O O . LYS A 1 331 ? -6.930 19.128 -5.313 1.00 94.00 331 LYS A O 1
ATOM 2545 N N . ASN A 1 332 ? -7.480 18.954 -3.148 1.00 94.25 332 ASN A N 1
ATOM 2546 C CA . ASN A 1 332 ? -7.325 20.372 -2.826 1.00 94.25 332 ASN A CA 1
ATOM 2547 C C . ASN A 1 332 ? -5.966 20.716 -2.220 1.00 94.25 332 ASN A C 1
ATOM 2549 O O . ASN A 1 332 ? -5.560 21.875 -2.296 1.00 94.25 332 ASN A O 1
ATOM 2553 N N . GLY A 1 333 ? -5.244 19.724 -1.708 1.00 94.44 333 GLY A N 1
ATOM 2554 C CA . GLY A 1 333 ? -3.856 19.885 -1.310 1.00 94.44 333 GLY A CA 1
ATOM 2555 C C . GLY A 1 333 ? -2.893 19.942 -2.499 1.00 94.44 333 GLY A C 1
ATOM 2556 O O . GLY A 1 333 ? -3.242 19.646 -3.643 1.00 94.44 333 GLY A O 1
ATOM 2557 N N . CYS A 1 334 ? -1.653 20.314 -2.204 1.00 93.44 334 CYS A N 1
ATOM 2558 C CA . CYS A 1 334 ? -0.598 20.519 -3.182 1.00 93.44 334 CYS A CA 1
ATOM 2559 C C . CYS A 1 334 ? 0.714 19.853 -2.764 1.00 93.44 334 CYS A C 1
ATOM 2561 O O . CYS A 1 334 ? 1.062 19.741 -1.579 1.00 93.44 334 CYS A O 1
ATOM 2563 N N . TYR A 1 335 ? 1.480 19.443 -3.776 1.00 91.00 335 TYR A N 1
ATOM 2564 C CA . TYR A 1 335 ? 2.830 18.925 -3.597 1.00 91.00 335 TYR A CA 1
ATOM 2565 C C . TYR A 1 335 ? 3.697 1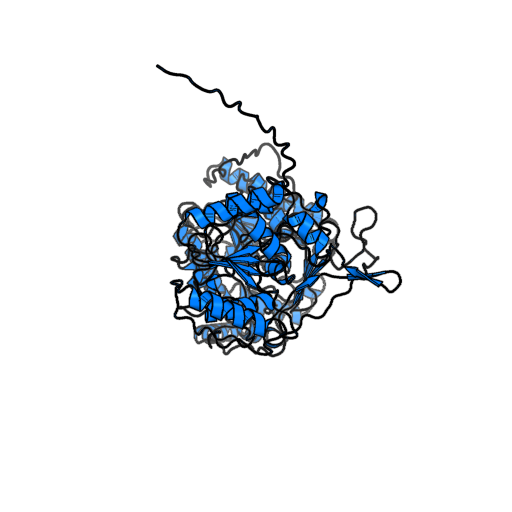9.946 -2.849 1.00 91.00 335 TYR A C 1
ATOM 2567 O O . TYR A 1 335 ? 3.568 21.154 -3.032 1.00 91.00 335 TYR A O 1
ATOM 2575 N N . ASN A 1 336 ? 4.569 19.464 -1.967 1.00 90.12 336 ASN A N 1
ATOM 2576 C CA . ASN A 1 336 ? 5.427 20.279 -1.106 1.00 90.12 336 ASN A CA 1
ATOM 2577 C C . ASN A 1 336 ? 4.730 21.319 -0.202 1.00 90.12 336 ASN A C 1
ATOM 2579 O O . ASN A 1 336 ? 5.441 22.090 0.441 1.00 90.12 336 ASN A O 1
ATOM 2583 N N . ASN A 1 337 ? 3.408 21.256 -0.010 1.00 93.19 337 ASN A N 1
ATOM 2584 C CA . ASN A 1 337 ? 2.612 22.249 0.731 1.00 93.19 337 ASN A CA 1
ATOM 2585 C C . ASN A 1 337 ? 2.645 23.626 0.065 1.00 93.19 337 ASN A C 1
ATOM 2587 O O . ASN A 1 337 ? 2.719 24.635 0.762 1.00 93.19 337 ASN A O 1
ATOM 2591 N N . THR A 1 338 ? 2.632 23.711 -1.261 1.00 92.88 338 THR A N 1
ATOM 2592 C CA . THR A 1 338 ? 2.369 25.007 -1.892 1.00 92.88 338 THR A CA 1
ATOM 2593 C C . THR A 1 338 ? 0.892 25.384 -1.744 1.00 92.88 338 THR A C 1
ATOM 2595 O O . THR A 1 338 ? 0.046 24.537 -1.452 1.00 92.88 338 THR A O 1
ATOM 2598 N N . LYS A 1 339 ? 0.555 26.670 -1.855 1.00 90.88 339 LYS A N 1
ATOM 2599 C CA . LYS A 1 339 ? -0.847 27.108 -1.812 1.00 90.88 339 LYS A CA 1
ATOM 2600 C C . LYS A 1 339 ? -1.538 26.786 -3.125 1.00 90.88 339 LYS A C 1
ATOM 2602 O O . LYS A 1 339 ? -0.920 26.845 -4.183 1.00 90.88 339 LYS A O 1
ATOM 2607 N N . LYS A 1 340 ? -2.840 26.519 -3.066 1.00 89.94 340 LYS A N 1
ATOM 2608 C CA . LYS A 1 340 ? -3.678 26.434 -4.261 1.00 89.94 340 LYS A CA 1
ATOM 2609 C C . LYS A 1 340 ? -4.187 27.835 -4.623 1.00 89.94 340 LYS A C 1
ATOM 2611 O O . LYS A 1 340 ? -4.907 28.448 -3.842 1.00 89.94 340 LYS A O 1
ATOM 2616 N N . GLU A 1 341 ? -3.814 28.334 -5.796 1.00 88.81 341 GLU A N 1
ATOM 2617 C CA . GLU A 1 341 ? -4.162 29.656 -6.331 1.00 88.81 341 GLU A CA 1
ATOM 2618 C C . GLU A 1 341 ? -4.768 29.478 -7.731 1.00 88.81 341 GLU A C 1
ATOM 2620 O O . GLU A 1 341 ? -4.202 28.800 -8.587 1.00 88.81 341 GLU A O 1
ATOM 2625 N N . GLY A 1 342 ? -5.975 30.006 -7.967 1.00 85.19 342 GLY A N 1
ATOM 2626 C CA . GLY A 1 342 ? -6.659 29.845 -9.261 1.00 85.19 342 GLY A CA 1
ATOM 2627 C C . GLY A 1 342 ? -6.880 28.381 -9.680 1.00 85.19 342 GLY A C 1
ATOM 2628 O O . GLY A 1 342 ? -6.870 28.064 -10.867 1.00 85.19 342 GLY A O 1
ATOM 2629 N N . GLY A 1 343 ? -7.016 27.467 -8.711 1.00 86.69 343 GLY A N 1
ATOM 2630 C CA . GLY A 1 343 ? -7.181 26.030 -8.954 1.00 86.69 343 GLY A CA 1
ATOM 2631 C C . GLY A 1 343 ? -5.886 25.262 -9.250 1.00 86.69 343 GLY A C 1
ATOM 2632 O O . GLY A 1 343 ? -5.946 24.044 -9.414 1.00 86.69 343 GLY A O 1
ATOM 2633 N N . ARG A 1 344 ? -4.725 25.928 -9.270 1.00 87.81 344 ARG A N 1
ATOM 2634 C CA . ARG A 1 344 ? -3.402 25.317 -9.478 1.00 87.81 344 ARG A CA 1
ATOM 2635 C C . ARG A 1 344 ? -2.528 25.468 -8.241 1.00 87.81 344 ARG A C 1
ATOM 2637 O O . ARG A 1 344 ? -2.747 26.355 -7.427 1.00 87.81 344 ARG A O 1
ATOM 2644 N N . CYS A 1 345 ? -1.544 24.594 -8.095 1.00 89.81 345 CYS A N 1
ATOM 2645 C CA . CYS A 1 345 ? -0.543 24.733 -7.046 1.00 89.81 345 CYS A CA 1
ATOM 2646 C C . CYS A 1 345 ? 0.419 25.867 -7.408 1.00 89.81 345 CYS A C 1
ATOM 2648 O O . CYS A 1 345 ? 0.935 25.895 -8.521 1.00 89.81 345 CYS A O 1
ATOM 2650 N N . SER A 1 346 ? 0.616 26.798 -6.480 1.00 90.69 346 SER A N 1
ATOM 2651 C CA . SER A 1 346 ? 1.527 27.930 -6.618 1.00 90.69 346 SER A CA 1
ATOM 2652 C C . SER A 1 346 ? 2.973 27.441 -6.674 1.00 90.69 346 SER A C 1
ATOM 2654 O O . SER A 1 346 ? 3.326 26.475 -5.994 1.00 90.69 346 SER A O 1
ATOM 2656 N N . ASP A 1 347 ? 3.816 28.120 -7.447 1.00 85.88 347 ASP A N 1
ATOM 2657 C CA . ASP A 1 347 ? 5.253 27.826 -7.506 1.00 85.88 347 ASP A CA 1
ATOM 2658 C C . ASP A 1 347 ? 6.026 28.479 -6.350 1.00 85.88 347 ASP A C 1
ATOM 2660 O O . ASP A 1 347 ? 7.126 28.046 -6.006 1.00 85.88 347 ASP A O 1
ATOM 2664 N N . THR A 1 348 ? 5.458 29.523 -5.735 1.00 88.69 348 THR A N 1
ATOM 2665 C CA . THR A 1 348 ? 6.147 30.360 -4.739 1.00 88.69 348 THR A CA 1
ATOM 2666 C C . THR A 1 348 ? 5.416 30.435 -3.403 1.00 88.69 348 THR A C 1
ATOM 2668 O O . THR A 1 348 ? 6.063 30.504 -2.356 1.00 88.69 348 THR A O 1
ATOM 2671 N N . ALA A 1 349 ? 4.081 30.406 -3.396 1.00 91.19 349 ALA A N 1
ATOM 2672 C CA . ALA A 1 349 ? 3.316 30.539 -2.165 1.00 91.19 349 ALA A CA 1
ATOM 2673 C C . ALA A 1 349 ? 3.264 29.213 -1.392 1.00 91.19 349 ALA A C 1
ATOM 2675 O O . ALA A 1 349 ? 2.916 28.167 -1.938 1.00 91.19 349 ALA A O 1
ATOM 2676 N N . VAL A 1 350 ? 3.546 29.268 -0.087 1.00 91.88 350 VAL A N 1
ATOM 2677 C CA . VAL A 1 350 ? 3.551 28.101 0.813 1.00 91.88 350 VAL A CA 1
ATOM 2678 C C . VAL A 1 350 ? 2.309 28.089 1.700 1.00 91.88 350 VAL A C 1
ATOM 2680 O O . VAL A 1 350 ? 1.921 29.100 2.290 1.00 91.88 350 VAL A O 1
ATOM 2683 N N . HIS A 1 351 ? 1.670 26.930 1.804 1.00 92.62 351 HIS A N 1
ATOM 2684 C CA . HIS A 1 351 ? 0.593 26.643 2.740 1.00 92.62 351 HIS A CA 1
ATOM 2685 C C . HIS A 1 351 ? 1.191 26.304 4.109 1.00 92.62 351 HIS A C 1
ATOM 2687 O O . HIS A 1 351 ? 1.798 25.250 4.311 1.00 92.62 351 HIS A O 1
ATOM 2693 N N . ASN A 1 352 ? 1.034 27.228 5.056 1.00 93.12 352 ASN A N 1
ATOM 2694 C CA . ASN A 1 352 ? 1.622 27.146 6.393 1.00 93.12 352 ASN A CA 1
ATOM 2695 C C . ASN A 1 352 ? 0.835 26.204 7.313 1.00 93.12 352 ASN A C 1
ATOM 2697 O O . ASN A 1 352 ? 0.159 26.642 8.244 1.00 93.12 352 ASN A O 1
ATOM 2701 N N . ILE A 1 353 ? 0.953 24.906 7.057 1.00 95.62 353 ILE A N 1
ATOM 2702 C CA . ILE A 1 353 ? 0.349 23.856 7.876 1.00 95.62 353 ILE A CA 1
ATOM 2703 C C . ILE A 1 353 ? 1.316 23.340 8.946 1.00 95.62 353 ILE A C 1
ATOM 2705 O O . ILE A 1 353 ? 2.535 23.297 8.759 1.00 95.62 353 ILE A O 1
ATOM 2709 N N . LYS A 1 354 ? 0.760 22.917 10.078 1.00 96.75 354 LYS A N 1
ATOM 2710 C CA . LYS A 1 354 ? 1.467 22.334 11.222 1.00 96.75 354 LYS A CA 1
ATOM 2711 C C . LYS A 1 354 ? 0.928 20.944 11.523 1.00 96.75 354 LYS A C 1
ATOM 2713 O O . LYS A 1 354 ? -0.126 20.549 11.039 1.00 96.75 354 LYS A O 1
ATOM 2718 N N . TYR A 1 355 ? 1.672 20.206 12.336 1.00 96.56 355 TYR A N 1
ATOM 2719 C CA . TYR A 1 355 ? 1.305 18.866 12.765 1.00 96.56 355 TYR A CA 1
ATOM 2720 C C . TYR A 1 355 ? 1.705 18.655 14.212 1.00 96.56 355 TYR A C 1
ATOM 2722 O O . TYR A 1 355 ? 2.754 19.140 14.641 1.00 96.56 355 TYR A O 1
ATOM 2730 N N . ASP A 1 356 ? 0.931 17.839 14.914 1.00 94.50 356 ASP A N 1
ATOM 2731 C CA . ASP A 1 356 ? 1.401 17.254 16.160 1.00 94.50 356 ASP A CA 1
ATOM 2732 C C . ASP A 1 356 ? 2.491 16.206 15.884 1.00 94.50 356 ASP A C 1
ATOM 2734 O O . ASP A 1 356 ? 2.667 15.717 14.758 1.00 94.50 356 ASP A O 1
ATOM 2738 N N . VAL A 1 357 ? 3.263 15.883 16.920 1.00 90.12 357 VAL A N 1
ATOM 2739 C CA . VAL A 1 357 ? 4.260 14.811 16.873 1.00 90.12 357 VAL A CA 1
ATOM 2740 C C . VAL A 1 357 ? 3.625 13.558 17.475 1.00 90.12 357 VAL A C 1
ATOM 2742 O O . VAL A 1 357 ? 3.287 13.580 18.663 1.00 90.12 357 VAL A O 1
ATOM 2745 N N . PRO A 1 358 ? 3.448 12.475 16.694 1.00 91.25 358 PRO A N 1
ATOM 2746 C CA . PRO A 1 358 ? 2.949 11.215 17.232 1.00 91.25 358 PRO A CA 1
ATOM 2747 C C . PRO A 1 358 ? 3.862 10.688 18.350 1.00 91.25 358 PRO A C 1
ATOM 2749 O O . PRO A 1 358 ? 5.087 10.811 18.272 1.00 91.25 358 PRO A O 1
ATOM 2752 N N . LYS A 1 359 ? 3.272 10.115 19.405 1.00 89.56 359 LYS A N 1
ATOM 2753 C CA . LYS A 1 359 ? 4.022 9.558 20.540 1.00 89.56 359 LYS A CA 1
ATOM 2754 C C . LYS A 1 359 ? 4.335 8.087 20.287 1.00 89.56 359 LYS A C 1
ATOM 2756 O O . LYS A 1 359 ? 3.418 7.288 20.152 1.00 89.56 359 LYS A O 1
ATOM 2761 N N . ASP A 1 360 ? 5.616 7.729 20.318 1.00 90.75 360 ASP A N 1
ATOM 2762 C CA . ASP A 1 360 ? 6.055 6.330 20.321 1.00 90.75 360 ASP A CA 1
ATOM 2763 C C . ASP A 1 360 ? 5.820 5.714 21.706 1.00 90.75 360 ASP A C 1
ATOM 2765 O O . ASP A 1 360 ? 6.549 6.004 22.656 1.00 90.75 360 ASP A O 1
ATOM 2769 N N . LEU A 1 361 ? 4.772 4.896 21.832 1.00 92.06 361 LEU A N 1
ATOM 2770 C CA . LEU A 1 361 ? 4.377 4.315 23.120 1.00 92.06 361 LEU A CA 1
ATOM 2771 C C . LEU A 1 361 ? 5.149 3.044 23.504 1.00 92.06 361 LEU A C 1
ATOM 2773 O O . LEU A 1 361 ? 5.109 2.658 24.670 1.00 92.06 361 LEU A O 1
ATOM 2777 N N . LEU A 1 362 ? 5.838 2.389 22.561 1.00 90.25 362 LEU A N 1
ATOM 2778 C CA . LEU A 1 362 ? 6.649 1.204 22.872 1.00 90.25 362 LEU A CA 1
ATOM 2779 C C . LEU A 1 362 ? 8.109 1.560 23.140 1.00 90.25 362 LEU A C 1
ATOM 2781 O O . LEU A 1 362 ? 8.730 0.950 24.008 1.00 90.25 362 LEU A O 1
ATOM 2785 N N . GLY A 1 363 ? 8.678 2.488 22.363 1.00 91.19 363 GLY A N 1
ATOM 2786 C CA . GLY A 1 363 ? 10.089 2.880 22.448 1.00 91.19 363 GLY A CA 1
ATOM 2787 C C . GLY A 1 363 ? 11.098 1.776 22.091 1.00 91.19 363 GLY A C 1
ATOM 2788 O O . GLY A 1 363 ? 12.304 2.008 22.157 1.00 91.19 363 GLY A O 1
ATOM 2789 N N . ARG A 1 364 ? 10.636 0.577 21.715 1.00 93.12 364 ARG A N 1
ATOM 2790 C CA . ARG A 1 364 ? 11.449 -0.587 21.328 1.00 93.12 364 ARG A CA 1
ATOM 2791 C C . ARG A 1 364 ? 10.667 -1.517 20.403 1.00 93.12 364 ARG A C 1
ATOM 2793 O O . ARG A 1 364 ? 9.439 -1.454 20.361 1.00 93.12 364 ARG A O 1
ATOM 2800 N N . ALA A 1 365 ? 11.386 -2.413 19.728 1.00 93.44 365 ALA A N 1
ATOM 2801 C CA . ALA A 1 365 ? 10.772 -3.472 18.936 1.00 93.44 365 ALA A CA 1
ATOM 2802 C C . ALA A 1 365 ? 9.848 -4.356 19.799 1.00 93.44 365 ALA A C 1
ATOM 2804 O O . ALA A 1 365 ? 10.177 -4.625 20.964 1.00 93.44 365 ALA A O 1
ATOM 2805 N N . PRO A 1 366 ? 8.697 -4.797 19.257 1.00 94.00 366 PRO A N 1
ATOM 2806 C CA . PRO A 1 366 ? 7.795 -5.696 19.966 1.00 94.00 366 PRO A CA 1
ATOM 2807 C C . PRO A 1 366 ? 8.444 -7.072 20.161 1.00 94.00 366 PRO A C 1
ATOM 2809 O O . PRO A 1 366 ? 9.298 -7.484 19.377 1.00 94.00 366 PRO A O 1
ATOM 2812 N N . LYS A 1 367 ? 8.041 -7.792 21.213 1.00 94.38 367 LYS A N 1
ATOM 2813 C CA . LYS A 1 367 ? 8.636 -9.097 21.567 1.00 94.38 367 LYS A CA 1
ATOM 2814 C C . LYS A 1 367 ? 8.281 -10.194 20.562 1.00 94.38 367 LYS A C 1
ATOM 2816 O O . LYS A 1 367 ? 8.959 -11.209 20.499 1.00 94.38 367 LYS A O 1
ATOM 2821 N N . GLU A 1 368 ? 7.202 -9.984 19.823 1.00 94.19 368 GLU A N 1
ATOM 2822 C CA . GLU A 1 368 ? 6.672 -10.856 18.785 1.00 94.19 368 GLU A CA 1
ATOM 2823 C C . GLU A 1 368 ? 7.494 -10.795 17.492 1.00 94.19 368 GLU A C 1
ATOM 2825 O O . GLU A 1 368 ? 7.393 -11.700 16.670 1.00 94.19 368 GLU A O 1
ATOM 2830 N N . MET A 1 369 ? 8.301 -9.745 17.297 1.00 94.44 369 MET A N 1
ATOM 2831 C CA . MET A 1 369 ? 9.176 -9.633 16.133 1.00 94.44 369 MET A CA 1
ATOM 2832 C C . MET A 1 369 ? 10.310 -10.653 16.246 1.00 94.44 369 MET A C 1
ATOM 2834 O O . MET A 1 369 ? 11.086 -10.626 17.204 1.00 94.44 369 MET A O 1
ATOM 2838 N N . ALA A 1 370 ? 10.406 -11.554 15.267 1.00 93.44 370 ALA A N 1
ATOM 2839 C CA . ALA A 1 370 ? 11.450 -12.571 15.245 1.00 93.44 370 ALA A CA 1
ATOM 2840 C C . ALA A 1 370 ? 12.841 -11.927 15.118 1.00 93.44 370 ALA A C 1
ATOM 2842 O O . ALA A 1 370 ? 12.998 -10.856 14.535 1.00 93.44 370 ALA A O 1
ATOM 2843 N N . SER A 1 371 ? 13.884 -12.597 15.611 1.00 89.69 371 SER A N 1
ATOM 2844 C CA . SER A 1 371 ? 15.252 -12.053 15.592 1.00 89.69 371 SER A CA 1
ATOM 2845 C C . SER A 1 371 ? 15.818 -11.824 14.184 1.00 89.69 371 SER A C 1
ATOM 2847 O O . SER A 1 371 ? 16.741 -11.030 14.031 1.00 89.69 371 SER A O 1
ATOM 2849 N N . GLY A 1 372 ? 15.300 -12.534 13.176 1.00 88.69 372 GLY A N 1
ATOM 2850 C CA . GLY A 1 372 ? 15.663 -12.357 11.765 1.00 88.69 372 GLY A CA 1
ATOM 2851 C C . GLY A 1 372 ? 14.825 -11.309 11.025 1.00 88.69 372 GLY A C 1
ATOM 2852 O O . GLY A 1 372 ? 15.124 -10.996 9.875 1.00 88.69 372 GLY A O 1
ATOM 2853 N N . ASP A 1 373 ? 13.787 -10.772 11.666 1.00 93.31 373 ASP A N 1
ATOM 2854 C CA . ASP A 1 373 ? 12.940 -9.744 11.075 1.00 93.31 373 ASP A CA 1
ATOM 2855 C C . ASP A 1 373 ? 13.562 -8.352 11.254 1.00 93.31 373 ASP A C 1
ATOM 2857 O O . ASP A 1 373 ? 14.363 -8.097 12.157 1.00 93.31 373 ASP A O 1
ATOM 2861 N N . VAL A 1 374 ? 13.152 -7.419 10.394 1.00 94.19 374 VAL A N 1
ATOM 2862 C CA . VAL A 1 374 ? 13.549 -6.010 10.470 1.00 94.19 374 VAL A CA 1
ATOM 2863 C C . VAL A 1 374 ? 12.318 -5.106 10.608 1.00 94.19 374 VAL A C 1
ATOM 2865 O O . VAL A 1 374 ? 11.266 -5.420 10.051 1.00 94.19 374 VAL A O 1
ATOM 2868 N N . PRO A 1 375 ? 12.419 -3.950 11.296 1.00 95.00 375 PRO A N 1
ATOM 2869 C CA . PRO A 1 375 ? 11.249 -3.130 11.644 1.00 95.00 375 PRO A CA 1
ATOM 2870 C C . PRO A 1 375 ? 10.442 -2.597 10.453 1.00 95.00 375 PRO A C 1
ATOM 2872 O O . PRO A 1 375 ? 9.271 -2.248 10.591 1.00 95.00 375 PRO A O 1
ATOM 2875 N N . TYR A 1 376 ? 11.094 -2.467 9.303 1.00 94.62 376 TYR A N 1
ATOM 2876 C CA . TYR A 1 376 ? 10.606 -1.782 8.113 1.00 94.62 376 TYR A CA 1
ATOM 2877 C C . TYR A 1 376 ? 10.123 -2.735 7.014 1.00 94.62 376 TYR A C 1
ATOM 2879 O O . TYR A 1 376 ? 9.696 -2.270 5.964 1.00 94.62 376 TYR A O 1
ATOM 2887 N N . GLU A 1 377 ? 10.143 -4.044 7.251 1.00 95.69 377 GLU A N 1
ATOM 2888 C CA . GLU A 1 377 ? 9.589 -5.051 6.342 1.00 95.69 377 GLU A CA 1
ATOM 2889 C C . GLU A 1 377 ? 8.392 -5.755 6.995 1.00 95.69 377 GLU A C 1
ATOM 2891 O O . GLU A 1 377 ? 8.147 -5.615 8.199 1.00 95.69 377 GLU A O 1
ATOM 2896 N N . SER A 1 378 ? 7.618 -6.488 6.194 1.00 94.25 378 SER A N 1
ATOM 2897 C CA . SER A 1 378 ? 6.693 -7.500 6.712 1.00 94.25 378 SER A CA 1
ATOM 2898 C C . SER A 1 378 ? 7.476 -8.662 7.349 1.00 94.25 378 SER A C 1
ATOM 2900 O O . SER A 1 378 ? 8.681 -8.785 7.110 1.00 94.25 378 SER A O 1
ATOM 2902 N N . PRO A 1 379 ? 6.833 -9.526 8.156 1.00 95.12 379 PRO A N 1
ATOM 2903 C CA . PRO A 1 379 ? 7.526 -10.640 8.798 1.00 95.12 379 PRO A CA 1
ATOM 2904 C C . PRO A 1 379 ? 8.274 -11.531 7.801 1.00 95.12 379 PRO A C 1
ATOM 2906 O O . PRO A 1 379 ? 7.711 -11.913 6.774 1.00 95.12 379 PRO A O 1
ATOM 2909 N N . LYS A 1 380 ? 9.524 -11.890 8.121 1.00 94.81 380 LYS A N 1
ATOM 2910 C CA . LYS A 1 380 ? 10.339 -12.814 7.320 1.00 94.81 380 LYS A CA 1
ATOM 2911 C C . LYS A 1 380 ? 10.256 -14.240 7.836 1.00 94.81 380 LYS A C 1
ATOM 2913 O O . LYS A 1 380 ? 10.502 -15.174 7.072 1.00 94.81 380 LYS A O 1
ATOM 2918 N N . SER A 1 381 ? 9.927 -14.447 9.109 1.00 94.19 381 SER A N 1
ATOM 2919 C CA . SER A 1 381 ? 9.846 -15.795 9.682 1.00 94.19 381 SER A CA 1
ATOM 2920 C C . SER A 1 381 ? 8.865 -16.688 8.905 1.00 94.19 381 SER A C 1
ATOM 2922 O O . SER A 1 381 ? 7.869 -16.211 8.354 1.00 94.19 381 SER A O 1
ATOM 2924 N N . LYS A 1 382 ? 9.143 -17.995 8.824 1.00 93.25 382 LYS A N 1
ATOM 2925 C CA . LYS A 1 382 ? 8.283 -18.946 8.091 1.00 93.25 382 LYS A CA 1
ATOM 2926 C C . LYS A 1 382 ? 6.876 -19.010 8.683 1.00 93.25 382 LYS A C 1
ATOM 2928 O O . LYS A 1 382 ? 5.907 -19.179 7.949 1.00 93.25 382 LYS A O 1
ATOM 2933 N N . GLU A 1 383 ? 6.782 -18.820 9.991 1.00 91.44 383 GLU A N 1
ATOM 2934 C CA . GLU A 1 383 ? 5.554 -18.850 10.776 1.00 91.44 383 GLU A CA 1
ATOM 2935 C C . GLU A 1 383 ? 4.667 -17.632 10.494 1.00 91.44 383 GLU A C 1
ATOM 2937 O O . GLU A 1 383 ? 3.448 -17.756 10.516 1.00 91.44 383 GLU A O 1
ATOM 2942 N N . MET A 1 384 ? 5.256 -16.459 10.220 1.00 95.19 384 MET A N 1
ATOM 2943 C CA . MET A 1 384 ? 4.513 -15.195 10.132 1.00 95.19 384 MET A CA 1
ATOM 2944 C C . MET A 1 384 ? 4.459 -14.569 8.738 1.00 95.19 384 MET A C 1
ATOM 2946 O O . MET A 1 384 ? 3.583 -13.741 8.501 1.00 95.19 384 MET A O 1
ATOM 2950 N N . ARG A 1 385 ? 5.326 -14.951 7.790 1.00 96.12 385 ARG A N 1
ATOM 2951 C CA . ARG A 1 385 ? 5.356 -14.350 6.436 1.00 96.12 385 ARG A CA 1
ATOM 2952 C C . ARG A 1 385 ? 4.049 -14.510 5.640 1.00 96.12 385 ARG A C 1
ATOM 2954 O O . ARG A 1 385 ? 3.839 -13.826 4.649 1.00 96.12 385 ARG A O 1
ATOM 2961 N N . ARG A 1 386 ? 3.157 -15.406 6.080 1.00 97.38 386 ARG A N 1
ATOM 2962 C CA . ARG A 1 386 ? 1.818 -15.655 5.504 1.00 97.38 386 ARG A CA 1
ATOM 2963 C C . ARG A 1 386 ? 0.667 -15.092 6.344 1.00 97.38 386 ARG A C 1
ATOM 2965 O O . ARG A 1 386 ? -0.504 -15.204 5.966 1.00 97.38 386 ARG A O 1
ATOM 2972 N N . GLU A 1 387 ? 0.978 -14.495 7.489 1.00 96.75 387 GLU A N 1
ATOM 2973 C CA . GLU A 1 387 ? -0.004 -13.920 8.401 1.00 96.75 387 GLU A CA 1
ATOM 2974 C C . GLU A 1 387 ? -0.290 -12.471 8.010 1.00 96.75 387 GLU A C 1
ATOM 2976 O O . GLU A 1 387 ? 0.311 -11.532 8.521 1.00 96.75 387 GLU A O 1
ATOM 2981 N N . PHE A 1 388 ? -1.242 -12.301 7.099 1.00 97.94 388 PHE A N 1
ATOM 2982 C CA . PHE A 1 388 ? -1.819 -11.011 6.723 1.00 97.94 388 PHE A CA 1
ATOM 2983 C C . PHE A 1 388 ? -3.316 -11.146 6.433 1.00 97.94 388 PHE A C 1
ATOM 2985 O O . PHE A 1 388 ? -3.826 -12.254 6.209 1.00 97.94 388 PHE A O 1
ATOM 2992 N N . ASP A 1 389 ? -4.017 -10.018 6.452 1.00 98.38 389 ASP A N 1
ATOM 2993 C CA . ASP A 1 389 ? -5.414 -9.924 6.053 1.00 98.38 389 ASP A CA 1
ATOM 2994 C C . ASP A 1 389 ? -5.526 -9.832 4.528 1.00 98.38 389 ASP A C 1
ATOM 2996 O O . ASP A 1 389 ? -5.056 -8.872 3.913 1.00 98.38 389 ASP A O 1
ATOM 3000 N N . ALA A 1 390 ? -6.193 -10.825 3.941 1.00 98.00 390 ALA A N 1
ATOM 3001 C CA . ALA A 1 390 ? -6.433 -10.914 2.511 1.00 98.00 390 ALA A CA 1
ATOM 3002 C C . ALA A 1 390 ? -7.641 -10.089 2.040 1.00 98.00 390 ALA A C 1
ATOM 3004 O O . ALA A 1 390 ? -8.020 -10.196 0.883 1.00 98.00 390 ALA A O 1
ATOM 3005 N N . GLY A 1 391 ? -8.272 -9.289 2.901 1.00 97.88 391 GLY A N 1
ATOM 3006 C CA . GLY A 1 391 ? -9.424 -8.466 2.539 1.00 97.88 391 GLY A CA 1
ATOM 3007 C C . GLY A 1 391 ? -10.766 -9.062 2.987 1.00 97.88 391 GLY A C 1
ATOM 3008 O O . GLY A 1 391 ? -10.814 -10.140 3.575 1.00 97.88 391 GLY A O 1
ATOM 3009 N N . PRO A 1 392 ? -11.884 -8.366 2.715 1.00 97.88 392 PRO A N 1
ATOM 3010 C CA . PRO A 1 392 ? -13.191 -8.712 3.281 1.00 97.88 392 PRO A CA 1
ATOM 3011 C C . PRO A 1 392 ? -13.913 -9.879 2.584 1.00 97.88 392 PRO A C 1
ATOM 3013 O O . PRO A 1 392 ? -15.013 -10.245 2.995 1.00 97.88 392 PRO A O 1
ATOM 3016 N N . GLY A 1 393 ? -13.356 -10.448 1.513 1.00 96.94 393 GLY A N 1
ATOM 3017 C CA . GLY A 1 393 ? -13.955 -11.572 0.793 1.00 96.94 393 GLY A CA 1
ATOM 3018 C C . GLY A 1 393 ? -15.354 -11.244 0.264 1.00 96.94 393 GLY A C 1
ATOM 3019 O O . GLY A 1 393 ? -15.570 -10.218 -0.384 1.00 96.94 393 GLY A O 1
ATOM 3020 N N . SER A 1 394 ? -16.330 -12.100 0.572 1.00 97.19 394 SER A N 1
ATOM 3021 C CA . SER A 1 394 ? -17.736 -11.918 0.176 1.00 97.19 394 SER A CA 1
ATOM 3022 C C . SER A 1 394 ? -18.375 -10.637 0.736 1.00 97.19 394 SER A C 1
ATOM 3024 O O . SER A 1 394 ? -19.348 -10.142 0.162 1.00 97.19 394 SER A O 1
ATOM 3026 N N . PHE A 1 395 ? -17.813 -10.050 1.799 1.00 98.44 395 PHE A N 1
ATOM 3027 C CA . PHE A 1 395 ? -18.309 -8.813 2.405 1.00 98.44 395 PHE A CA 1
ATOM 3028 C C . PHE A 1 395 ? -17.897 -7.549 1.642 1.00 98.44 395 PHE A C 1
ATOM 3030 O O . PHE A 1 395 ? -18.418 -6.472 1.930 1.00 98.44 395 PHE A O 1
ATOM 3037 N N . ALA A 1 396 ? -16.999 -7.641 0.656 1.00 98.06 396 ALA A N 1
ATOM 3038 C CA . ALA A 1 396 ? -16.494 -6.468 -0.057 1.00 98.06 396 ALA A CA 1
ATOM 3039 C C . ALA A 1 396 ? -17.628 -5.604 -0.626 1.00 98.06 396 ALA A C 1
ATOM 3041 O O . ALA A 1 396 ? -17.695 -4.411 -0.360 1.00 98.06 396 ALA A O 1
ATOM 3042 N N . LYS A 1 397 ? -18.599 -6.221 -1.312 1.00 97.31 397 LYS A N 1
ATOM 3043 C CA . LYS A 1 397 ? -19.720 -5.498 -1.935 1.00 97.31 397 LYS A CA 1
ATOM 3044 C C . LYS A 1 397 ? -20.599 -4.764 -0.926 1.00 97.31 397 LYS A C 1
ATOM 3046 O O . LYS A 1 397 ? -21.034 -3.647 -1.199 1.00 97.31 397 LYS A O 1
ATOM 3051 N N . ILE A 1 398 ? -20.896 -5.381 0.218 1.00 97.88 398 ILE A N 1
ATOM 3052 C CA . ILE A 1 398 ? -21.762 -4.761 1.228 1.00 97.88 398 ILE A CA 1
ATOM 3053 C C . ILE A 1 398 ? -21.026 -3.651 1.980 1.00 97.88 398 ILE A C 1
ATOM 3055 O O . ILE A 1 398 ? -21.598 -2.588 2.222 1.00 97.88 398 ILE A O 1
ATOM 3059 N N . LEU A 1 399 ? -19.733 -3.845 2.255 1.00 98.19 399 LEU A N 1
ATOM 3060 C CA . LEU A 1 399 ? -18.893 -2.815 2.849 1.00 98.19 399 LEU A CA 1
ATOM 3061 C C . LEU A 1 399 ? -18.725 -1.630 1.903 1.00 98.19 399 LEU A C 1
ATOM 3063 O O . LEU A 1 399 ? -18.805 -0.500 2.366 1.00 98.19 399 LEU A O 1
ATOM 3067 N N . SER A 1 400 ? -18.563 -1.852 0.599 1.00 96.12 400 SER A N 1
ATOM 3068 C CA . SER A 1 400 ? -18.431 -0.771 -0.382 1.00 96.12 400 SER A CA 1
ATOM 3069 C C . SER A 1 400 ? -19.702 0.062 -0.522 1.00 96.12 400 SER A C 1
ATOM 3071 O O . SER A 1 400 ? -19.608 1.260 -0.766 1.00 96.12 400 SER A O 1
ATOM 3073 N N . LYS A 1 401 ? -20.892 -0.511 -0.287 1.00 96.19 401 LYS A N 1
ATOM 3074 C CA . LYS A 1 401 ? -22.140 0.273 -0.200 1.00 96.19 401 LYS A CA 1
ATOM 3075 C C . LYS A 1 401 ? -22.145 1.206 1.009 1.00 96.19 401 LYS A C 1
ATOM 3077 O O . LYS A 1 401 ? -22.517 2.365 0.877 1.00 96.19 401 LYS A O 1
ATOM 3082 N N . PHE A 1 402 ? -21.707 0.716 2.168 1.00 97.56 402 PHE A N 1
ATOM 3083 C CA . PHE A 1 402 ? -21.575 1.527 3.381 1.00 97.56 402 PHE A CA 1
ATOM 3084 C C . PHE A 1 402 ? -20.469 2.586 3.250 1.00 97.56 402 PHE A C 1
ATOM 3086 O O . PHE A 1 402 ? -20.644 3.749 3.611 1.00 97.56 402 PHE A O 1
ATOM 3093 N N . ALA A 1 403 ? -19.332 2.197 2.686 1.00 94.81 403 ALA A N 1
ATOM 3094 C CA . ALA A 1 403 ? -18.154 3.033 2.524 1.00 94.81 403 ALA A CA 1
ATOM 3095 C C . ALA A 1 403 ? -18.302 4.069 1.394 1.00 94.81 403 ALA A C 1
ATOM 3097 O O . ALA A 1 403 ? -17.705 5.137 1.468 1.00 94.81 403 ALA A O 1
ATOM 3098 N N . GLY A 1 404 ? -19.110 3.770 0.374 1.00 93.50 404 GLY A N 1
ATOM 3099 C CA . GLY A 1 404 ? -19.329 4.606 -0.810 1.00 93.50 404 GLY A CA 1
ATOM 3100 C C . GLY A 1 404 ? -20.409 5.682 -0.665 1.00 93.50 404 GLY A C 1
ATOM 3101 O O . GLY A 1 404 ? -20.737 6.339 -1.655 1.00 93.50 404 GLY A O 1
ATOM 3102 N N . LEU A 1 405 ? -20.986 5.860 0.530 1.00 95.50 405 LEU A N 1
ATOM 3103 C CA . LEU A 1 405 ? -21.910 6.962 0.804 1.00 95.50 405 LEU A CA 1
ATOM 3104 C C . LEU A 1 405 ? -21.190 8.318 0.721 1.00 95.50 405 LEU A C 1
ATOM 3106 O O . LEU A 1 405 ? -20.007 8.445 1.031 1.00 95.50 405 LEU A O 1
ATOM 3110 N N . ASP A 1 406 ? -21.927 9.359 0.335 1.00 94.56 406 ASP A N 1
ATOM 3111 C CA . ASP A 1 406 ? -21.403 10.724 0.254 1.00 94.56 406 ASP A CA 1
ATOM 3112 C C . ASP A 1 406 ? -21.451 11.410 1.627 1.00 94.56 406 ASP A C 1
ATOM 3114 O O . ASP A 1 406 ? -22.379 12.153 1.959 1.00 94.56 406 ASP A O 1
ATOM 3118 N N . TYR A 1 407 ? -20.433 11.141 2.442 1.00 96.69 407 TYR A N 1
ATOM 3119 C CA . TYR A 1 407 ? -20.320 11.684 3.796 1.00 96.69 407 TYR A CA 1
ATOM 3120 C C . TYR A 1 407 ? -20.118 13.207 3.836 1.00 96.69 407 TYR A C 1
ATOM 3122 O O . TYR A 1 407 ? -20.421 13.835 4.853 1.00 96.69 407 TYR A O 1
ATOM 3130 N N . THR A 1 408 ? -19.675 13.835 2.740 1.00 95.88 408 THR A N 1
ATOM 3131 C CA . THR A 1 408 ? -19.517 15.300 2.702 1.00 95.88 408 THR A CA 1
ATOM 3132 C C . THR A 1 408 ? -20.863 16.013 2.783 1.00 95.88 408 THR A C 1
ATOM 3134 O O . THR A 1 408 ? -20.995 17.004 3.499 1.00 95.88 408 THR A O 1
ATOM 3137 N N . LYS A 1 409 ? -21.909 15.441 2.170 1.00 96.69 409 LYS A N 1
ATOM 3138 C CA . LYS A 1 409 ? -23.296 15.925 2.298 1.00 96.69 409 LYS A CA 1
ATOM 3139 C C . LYS A 1 409 ? -23.858 15.804 3.714 1.00 96.69 409 LYS A C 1
ATOM 3141 O O . LYS A 1 409 ? -24.847 16.458 4.025 1.00 96.69 409 LYS A O 1
ATOM 3146 N N . LEU A 1 410 ? -23.239 14.985 4.563 1.00 97.31 410 LEU A N 1
ATOM 3147 C CA . LEU A 1 410 ? -23.608 14.816 5.969 1.00 97.31 410 LEU A CA 1
ATOM 3148 C C . LEU A 1 410 ? -22.813 15.745 6.904 1.00 97.31 410 LEU A C 1
ATOM 3150 O O . LEU A 1 410 ? -23.069 15.782 8.107 1.00 97.31 410 LEU A O 1
ATOM 3154 N N . GLY A 1 411 ? -21.882 16.536 6.362 1.00 97.00 411 GLY A N 1
ATOM 3155 C CA . GLY A 1 411 ? -21.068 17.487 7.118 1.00 97.00 411 GLY A CA 1
ATOM 3156 C C . GLY A 1 411 ? -19.729 16.933 7.602 1.00 97.00 411 GLY A C 1
ATOM 3157 O O . GLY A 1 411 ? -19.131 17.521 8.500 1.00 97.00 411 GLY A O 1
ATOM 3158 N N . VAL A 1 412 ? -19.247 15.822 7.034 1.00 97.19 412 VAL A N 1
ATOM 3159 C CA . VAL A 1 412 ? -17.855 15.394 7.230 1.00 97.19 412 VAL A CA 1
ATOM 3160 C C . VAL A 1 412 ? -16.917 16.371 6.524 1.00 97.19 412 VAL A C 1
ATOM 3162 O O . VAL A 1 412 ? -17.133 16.720 5.364 1.00 97.19 412 VAL A O 1
ATOM 3165 N N . THR A 1 413 ? -15.880 16.817 7.232 1.00 96.50 413 THR A N 1
ATOM 3166 C CA . THR A 1 413 ? -14.947 17.847 6.749 1.00 96.50 413 THR A CA 1
ATOM 3167 C C . THR A 1 413 ? -13.748 17.271 6.007 1.00 96.50 413 THR A C 1
ATOM 3169 O O . THR A 1 413 ? -13.140 17.980 5.208 1.00 96.50 413 THR A O 1
ATOM 3172 N N . SER A 1 414 ? -13.361 16.019 6.285 1.00 95.88 414 SER A N 1
ATOM 3173 C CA . SER A 1 414 ? -12.241 15.378 5.597 1.00 95.88 414 SER A CA 1
ATOM 3174 C C . SER A 1 414 ? -12.525 15.306 4.101 1.00 95.88 414 SER A C 1
ATOM 3176 O O . SER A 1 414 ? -13.644 15.023 3.666 1.00 95.88 414 SER A O 1
ATOM 3178 N N . HIS A 1 415 ? -11.517 15.629 3.289 1.00 97.00 415 HIS A N 1
ATOM 3179 C CA . HIS A 1 415 ? -11.737 15.762 1.857 1.00 97.00 415 HIS A CA 1
ATOM 3180 C C . HIS A 1 415 ? -12.102 14.408 1.224 1.00 97.00 415 HIS A C 1
ATOM 3182 O O . HIS A 1 415 ? -11.376 13.423 1.377 1.00 97.00 415 HIS A O 1
ATOM 3188 N N . ALA A 1 416 ? -13.181 14.366 0.435 1.00 95.19 416 ALA A N 1
ATOM 3189 C CA . ALA A 1 416 ? -13.721 13.121 -0.122 1.00 95.19 416 ALA A CA 1
ATOM 3190 C C . ALA A 1 416 ? -12.736 12.317 -0.988 1.00 95.19 416 ALA A C 1
ATOM 3192 O O . ALA A 1 416 ? -12.856 11.100 -1.082 1.00 95.19 416 ALA A O 1
ATOM 3193 N N . SER A 1 417 ? -11.738 12.969 -1.596 1.00 95.25 417 SER A N 1
ATOM 3194 C CA . SER A 1 417 ? -10.702 12.282 -2.393 1.00 95.25 417 SER A CA 1
ATOM 3195 C C . SER A 1 417 ? -9.848 11.299 -1.585 1.00 95.25 417 SER A C 1
ATOM 3197 O O . SER A 1 417 ? -9.157 10.473 -2.170 1.00 95.25 417 SER A O 1
ATOM 3199 N N . PHE A 1 418 ? -9.833 11.383 -0.251 1.00 96.12 418 PHE A N 1
ATOM 3200 C CA . PHE A 1 418 ? -9.183 10.348 0.556 1.00 96.12 418 PHE A CA 1
ATOM 3201 C C . PHE A 1 418 ? -9.957 9.030 0.545 1.00 96.12 418 PHE A C 1
ATOM 3203 O O . PHE A 1 418 ? -9.361 7.982 0.807 1.00 96.12 418 PHE A O 1
ATOM 3210 N N . GLY A 1 419 ? -11.245 9.075 0.200 1.00 93.94 419 GLY A N 1
ATOM 3211 C CA . GLY A 1 419 ? -12.140 7.935 0.246 1.00 93.94 419 GLY A CA 1
ATOM 3212 C C . GLY A 1 419 ? -12.382 7.426 1.671 1.00 93.94 419 GLY A C 1
ATOM 3213 O O . GLY A 1 419 ? -11.879 7.989 2.654 1.00 93.94 419 GLY A O 1
ATOM 3214 N N . PRO A 1 420 ? -13.157 6.342 1.792 1.00 91.75 420 PRO A N 1
ATOM 3215 C CA . PRO A 1 420 ? -13.324 5.655 3.055 1.00 91.75 420 PRO A CA 1
ATOM 3216 C C . PRO A 1 420 ? -11.999 5.044 3.528 1.00 91.75 420 PRO A C 1
ATOM 3218 O O . PRO A 1 420 ? -11.187 4.574 2.732 1.00 91.75 420 PRO A O 1
ATOM 3221 N N . ASN A 1 421 ? -11.786 5.025 4.840 1.00 88.75 421 ASN A N 1
ATOM 3222 C CA . ASN A 1 421 ? -10.568 4.538 5.472 1.00 88.75 421 ASN A CA 1
ATOM 3223 C C . ASN A 1 421 ? -10.864 3.641 6.679 1.00 88.75 421 ASN A C 1
ATOM 3225 O O . ASN A 1 421 ? -11.739 3.920 7.498 1.00 88.75 421 ASN A O 1
ATOM 3229 N N . GLY A 1 422 ? -10.101 2.548 6.788 1.00 91.75 422 GLY A N 1
ATOM 3230 C CA . GLY A 1 422 ? -10.132 1.646 7.939 1.00 91.75 422 GLY A CA 1
ATOM 3231 C C . GLY A 1 422 ? -11.519 1.115 8.301 1.00 91.75 422 GLY A C 1
ATOM 3232 O O . GLY A 1 422 ? -11.833 1.034 9.480 1.00 91.75 422 GLY A O 1
ATOM 3233 N N . VAL A 1 423 ? -12.361 0.789 7.315 1.00 96.75 423 VAL A N 1
ATOM 3234 C CA . VAL A 1 423 ? -13.779 0.425 7.525 1.00 96.75 423 VAL A CA 1
ATOM 3235 C C . VAL A 1 423 ? -13.945 -0.738 8.507 1.00 96.75 423 VAL A C 1
ATOM 3237 O O . VAL A 1 423 ? -14.829 -0.701 9.364 1.00 96.75 423 VAL A O 1
ATOM 3240 N N . TYR A 1 424 ? -13.085 -1.754 8.393 1.00 98.50 424 TYR A N 1
ATOM 3241 C CA . TYR A 1 424 ? -13.143 -2.961 9.211 1.00 98.50 424 TYR A CA 1
ATOM 3242 C C . TYR A 1 424 ? -11.748 -3.456 9.637 1.00 98.50 424 TYR A C 1
ATOM 3244 O O . TYR A 1 424 ? -10.725 -2.997 9.118 1.00 98.50 424 TYR A O 1
ATOM 3252 N N . ARG A 1 425 ? -11.709 -4.401 10.584 1.00 98.56 425 ARG A N 1
ATOM 3253 C CA . ARG A 1 425 ? -10.546 -5.240 10.935 1.00 98.56 425 ARG A CA 1
ATOM 3254 C C . ARG A 1 425 ? -11.020 -6.613 11.426 1.00 98.56 425 ARG A C 1
ATOM 3256 O O . ARG A 1 425 ? -12.066 -6.689 12.057 1.00 98.56 425 ARG A O 1
ATOM 3263 N N . GLY A 1 426 ? -10.252 -7.679 11.203 1.00 98.25 426 GLY A N 1
ATOM 3264 C CA . GLY A 1 426 ? -10.548 -9.015 11.742 1.00 98.25 426 GLY A CA 1
ATOM 3265 C C . GLY A 1 426 ? -11.221 -9.941 10.724 1.00 98.25 426 GLY A C 1
ATOM 3266 O O . GLY A 1 426 ? -10.962 -9.820 9.528 1.00 98.25 426 GLY A O 1
ATOM 3267 N N . ARG A 1 427 ? -12.024 -10.906 11.185 1.00 97.69 427 ARG A N 1
ATOM 3268 C CA . ARG A 1 427 ? -12.674 -11.944 10.359 1.00 97.69 427 ARG A CA 1
ATOM 3269 C C . ARG A 1 427 ? -14.185 -11.750 10.353 1.00 97.69 427 ARG A C 1
ATOM 3271 O O . ARG A 1 427 ? -14.854 -12.109 11.315 1.00 97.69 427 ARG A O 1
ATOM 3278 N N . LEU A 1 428 ? -14.718 -11.144 9.294 1.00 98.00 428 LEU A N 1
ATOM 3279 C CA . LEU A 1 428 ? -16.146 -10.805 9.185 1.00 98.00 428 LEU A CA 1
ATOM 3280 C C . LEU A 1 428 ? -17.042 -12.051 9.107 1.00 98.00 428 LEU A C 1
ATOM 3282 O O . LEU A 1 428 ? -18.149 -12.040 9.630 1.00 98.00 428 LEU A O 1
ATOM 3286 N N . ASP A 1 429 ? -16.529 -13.122 8.515 1.00 96.94 429 ASP A N 1
ATOM 3287 C CA . ASP A 1 429 ? -17.166 -14.427 8.318 1.00 96.94 429 ASP A CA 1
ATOM 3288 C C . ASP A 1 429 ? -16.964 -15.407 9.488 1.00 96.94 429 ASP A C 1
ATOM 3290 O O . ASP A 1 429 ? -17.615 -16.452 9.568 1.00 96.94 429 ASP A O 1
ATOM 3294 N N . GLU A 1 430 ? -16.047 -15.104 10.412 1.00 96.56 430 GLU A N 1
ATOM 3295 C CA . GLU A 1 430 ? -15.697 -15.979 11.542 1.00 96.56 430 GLU A CA 1
ATOM 3296 C C . GLU A 1 430 ? -15.827 -15.317 12.919 1.00 96.56 430 GLU A C 1
ATOM 3298 O O . GLU A 1 430 ? -15.458 -15.906 13.940 1.00 96.56 430 GLU A O 1
ATOM 3303 N N . ALA A 1 431 ? -16.371 -14.102 12.973 1.00 98.00 431 ALA A N 1
ATOM 3304 C CA . ALA A 1 431 ? -16.465 -13.321 14.197 1.00 98.00 431 ALA A CA 1
ATOM 3305 C C . ALA A 1 431 ? -17.356 -13.998 15.248 1.00 98.00 431 ALA A C 1
ATOM 3307 O O . ALA A 1 431 ? -18.585 -14.005 15.146 1.00 98.00 431 ALA A O 1
ATOM 3308 N N . LYS A 1 432 ? -16.739 -14.477 16.333 1.00 98.44 432 LYS A N 1
ATOM 3309 C CA . LYS A 1 432 ? -17.431 -14.788 17.592 1.00 98.44 432 LYS A CA 1
ATOM 3310 C C . LYS A 1 432 ? -17.721 -13.520 18.392 1.00 98.44 432 LYS A C 1
ATOM 3312 O O . LYS A 1 432 ? -18.711 -13.473 19.120 1.00 98.44 432 LYS A O 1
ATOM 3317 N N . VAL A 1 433 ? -16.894 -12.490 18.227 1.00 98.69 433 VAL A N 1
ATOM 3318 C CA . VAL A 1 433 ? -17.099 -11.159 18.807 1.00 98.69 433 VAL A CA 1
ATOM 3319 C C . VAL A 1 433 ? -17.198 -10.131 17.690 1.00 98.69 433 VAL A C 1
ATOM 3321 O O . VAL A 1 433 ? -16.241 -9.938 16.943 1.00 98.69 433 VAL A O 1
ATOM 3324 N N . LEU A 1 434 ? -18.334 -9.445 17.596 1.00 98.75 434 LEU A N 1
ATOM 3325 C CA . LEU A 1 434 ? -18.481 -8.287 16.722 1.00 98.75 434 LEU A CA 1
ATOM 3326 C C . LEU A 1 434 ? -18.273 -7.014 17.537 1.00 98.75 434 LEU A C 1
ATOM 3328 O O . LEU A 1 434 ? -18.996 -6.743 18.488 1.00 98.75 434 LEU A O 1
ATOM 3332 N N . VAL A 1 435 ? -17.303 -6.206 17.150 1.00 98.88 435 VAL A N 1
ATOM 3333 C CA . VAL A 1 435 ? -17.038 -4.908 17.749 1.00 98.88 435 VAL A CA 1
ATOM 3334 C C . VAL A 1 435 ? -17.579 -3.822 16.827 1.00 98.88 435 VAL A C 1
ATOM 3336 O O . VAL A 1 435 ? -17.203 -3.754 15.658 1.00 98.88 435 VAL A O 1
ATOM 3339 N N . ILE A 1 436 ? -18.423 -2.946 17.360 1.00 98.75 436 ILE A N 1
ATOM 3340 C CA . ILE A 1 436 ? -18.792 -1.681 16.724 1.00 98.75 436 ILE A CA 1
ATOM 3341 C C . ILE A 1 436 ? -17.978 -0.594 17.410 1.00 98.75 436 ILE A C 1
ATOM 3343 O O . ILE A 1 436 ? -18.020 -0.493 18.634 1.00 98.75 436 ILE A O 1
ATOM 3347 N N . ALA A 1 437 ? -17.208 0.186 16.656 1.00 98.50 437 ALA A N 1
ATOM 3348 C CA . ALA A 1 437 ? -16.220 1.077 17.255 1.00 98.50 437 ALA A CA 1
ATOM 3349 C C . ALA A 1 437 ? -16.188 2.475 16.642 1.00 98.50 437 ALA A C 1
ATOM 3351 O O . ALA A 1 437 ? -16.263 2.648 15.425 1.00 98.50 437 ALA A O 1
ATOM 3352 N N . ASP A 1 438 ? -16.001 3.466 17.504 1.00 98.31 438 ASP A N 1
ATOM 3353 C CA . ASP A 1 438 ? -15.741 4.842 17.104 1.00 98.31 438 ASP A CA 1
ATOM 3354 C C . ASP A 1 438 ? -14.321 5.002 16.558 1.00 98.31 438 ASP A C 1
ATOM 3356 O O . ASP A 1 438 ? -13.411 4.226 16.868 1.00 98.31 438 ASP A O 1
ATOM 3360 N N . GLN A 1 439 ? -14.116 6.029 15.730 1.00 95.94 439 GLN A N 1
ATOM 3361 C CA . GLN A 1 439 ? -12.769 6.411 15.324 1.00 95.94 439 GLN A CA 1
ATOM 3362 C C . GLN A 1 439 ? -12.004 6.993 16.510 1.00 95.94 439 GLN A C 1
ATOM 3364 O O . GLN A 1 439 ? -12.544 7.763 17.301 1.00 95.94 439 GLN A O 1
ATOM 3369 N N . VAL A 1 440 ? -10.718 6.664 16.583 1.00 93.81 440 VAL A N 1
ATOM 3370 C CA . VAL A 1 440 ? -9.837 7.065 17.690 1.00 93.81 440 VAL A CA 1
ATOM 3371 C C . VAL A 1 440 ? -8.508 7.656 17.225 1.00 93.81 440 VAL A C 1
ATOM 3373 O O . VAL A 1 440 ? -7.859 8.365 17.984 1.00 93.81 440 VAL A O 1
ATOM 3376 N N . SER A 1 441 ? -8.082 7.368 15.991 1.00 95.38 441 SER A N 1
ATOM 3377 C CA . SER A 1 441 ? -6.819 7.865 15.435 1.00 95.38 441 SER A CA 1
ATOM 3378 C C . SER A 1 441 ? -6.885 8.009 13.911 1.00 95.38 441 SER A C 1
ATOM 3380 O O . SER A 1 441 ? -7.781 7.462 13.265 1.00 95.38 441 SER A O 1
ATOM 3382 N N . HIS A 1 442 ? -5.896 8.692 13.327 1.00 96.94 442 HIS A N 1
ATOM 3383 C CA . HIS A 1 442 ? -5.700 8.749 11.873 1.00 96.94 442 HIS A CA 1
ATOM 3384 C C . HIS A 1 442 ? -4.855 7.582 11.331 1.00 96.94 442 HIS A C 1
ATOM 3386 O O . HIS A 1 442 ? -4.682 7.461 10.121 1.00 96.94 442 HIS A O 1
ATOM 3392 N N . THR A 1 443 ? -4.309 6.719 12.200 1.00 97.12 443 THR A N 1
ATOM 3393 C CA . THR A 1 443 ? -3.433 5.597 11.798 1.00 97.12 443 THR A CA 1
ATOM 3394 C C . THR A 1 443 ? -4.152 4.637 10.846 1.00 97.12 443 THR A C 1
ATOM 3396 O O . THR A 1 443 ? -3.549 4.117 9.909 1.00 97.12 443 THR A O 1
ATOM 3399 N N . ASP A 1 444 ? -5.463 4.494 11.029 1.00 95.69 444 ASP A N 1
ATOM 34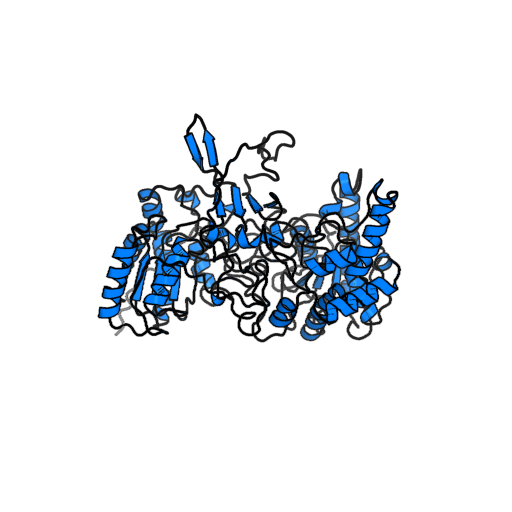00 C CA . ASP A 1 444 ? -6.364 3.647 10.243 1.00 95.69 444 ASP A CA 1
ATOM 3401 C C . ASP A 1 444 ? -6.369 3.997 8.746 1.00 95.69 444 ASP A C 1
ATOM 3403 O O . ASP A 1 444 ? -6.553 3.124 7.898 1.00 95.69 444 ASP A O 1
ATOM 3407 N N . MET A 1 445 ? -6.109 5.265 8.408 1.00 96.00 445 MET A N 1
ATOM 3408 C CA . MET A 1 445 ? -5.985 5.731 7.025 1.00 96.00 445 MET A CA 1
ATOM 3409 C C . MET A 1 445 ? -4.758 5.156 6.313 1.00 96.00 445 MET A C 1
ATOM 3411 O O . MET A 1 445 ? -4.807 4.914 5.110 1.00 96.00 445 MET A O 1
ATOM 3415 N N . PHE A 1 446 ? -3.672 4.921 7.049 1.00 97.12 446 PHE A N 1
ATOM 3416 C CA . PHE A 1 446 ? -2.409 4.434 6.494 1.00 97.12 446 PHE A CA 1
ATOM 3417 C C . PHE A 1 446 ? -2.264 2.914 6.598 1.00 97.12 446 PHE A C 1
ATOM 3419 O O . PHE A 1 446 ? -1.567 2.317 5.786 1.00 97.12 446 PHE A O 1
ATOM 3426 N N . SER A 1 447 ? -2.920 2.279 7.571 1.00 96.50 447 SER A N 1
ATOM 3427 C CA . SER A 1 447 ? -2.962 0.815 7.683 1.00 96.50 447 SER A CA 1
ATOM 3428 C C . SER A 1 447 ? -4.065 0.176 6.832 1.00 96.50 447 SER A C 1
ATOM 3430 O O . SER A 1 447 ? -4.025 -1.025 6.577 1.00 96.50 447 SER A O 1
ATOM 3432 N N . GLY A 1 448 ? -5.079 0.953 6.435 1.00 96.31 448 GLY A N 1
ATOM 3433 C CA . GLY A 1 448 ? -6.262 0.463 5.728 1.00 96.31 448 GLY A CA 1
ATOM 3434 C C . GLY A 1 448 ? -7.208 -0.368 6.602 1.00 96.31 448 GLY A C 1
ATOM 3435 O O . GLY A 1 448 ? -8.098 -1.034 6.071 1.00 96.31 448 GLY A O 1
ATOM 3436 N N . ARG A 1 449 ? -7.033 -0.370 7.931 1.00 98.19 449 ARG A N 1
ATOM 3437 C CA . ARG A 1 449 ? -7.808 -1.197 8.873 1.00 98.19 449 ARG A CA 1
ATOM 3438 C C . ARG A 1 449 ? -8.287 -0.413 10.083 1.00 98.19 449 ARG A C 1
ATOM 3440 O O . ARG A 1 449 ? -7.644 0.536 10.519 1.00 98.19 449 ARG A O 1
ATOM 3447 N N . ALA A 1 450 ? -9.424 -0.837 10.624 1.00 98.31 450 ALA A N 1
ATOM 3448 C CA . ALA A 1 450 ? -10.049 -0.211 11.780 1.00 98.31 450 ALA A CA 1
ATOM 3449 C C . ALA A 1 450 ? -9.181 -0.337 13.041 1.00 98.31 450 ALA A C 1
ATOM 3451 O O . ALA A 1 450 ? -8.696 -1.423 13.377 1.00 98.31 450 ALA A O 1
ATOM 3452 N N . LEU A 1 451 ? -9.069 0.759 13.792 1.00 97.69 451 LEU A N 1
ATOM 3453 C CA . LEU A 1 451 ? -8.495 0.822 15.133 1.00 97.69 451 LEU A CA 1
ATOM 3454 C C . LEU A 1 451 ? -7.065 0.264 15.195 1.00 97.69 451 LEU A C 1
ATOM 3456 O O . LEU A 1 451 ? -6.755 -0.623 15.979 1.00 97.69 451 LEU A O 1
ATOM 3460 N N . THR A 1 452 ? -6.157 0.767 14.377 1.00 97.62 452 THR A N 1
ATOM 3461 C CA . THR A 1 452 ? -4.751 0.317 14.355 1.00 97.62 452 THR A CA 1
ATOM 3462 C C . THR A 1 452 ? -3.806 1.179 15.196 1.00 97.62 452 THR A C 1
ATOM 3464 O O . THR A 1 452 ? -2.653 0.803 15.421 1.00 97.62 452 THR A O 1
ATOM 3467 N N . GLY A 1 453 ? -4.304 2.308 15.705 1.00 96.62 453 GLY A N 1
ATOM 3468 C CA . GLY A 1 453 ? -3.605 3.186 16.644 1.00 96.62 453 GLY A CA 1
ATOM 3469 C C . GLY A 1 453 ? -3.581 2.688 18.097 1.00 96.62 453 GLY A C 1
ATOM 3470 O O . GLY A 1 453 ? -3.869 1.525 18.394 1.00 96.62 453 GLY A O 1
ATOM 3471 N N . ALA A 1 454 ? -3.267 3.589 19.029 1.00 96.25 454 ALA A N 1
ATOM 3472 C CA . ALA A 1 454 ? -3.055 3.283 20.447 1.00 96.25 454 ALA A CA 1
ATOM 3473 C C . ALA A 1 454 ? -4.286 2.668 21.125 1.00 96.25 454 ALA A C 1
ATOM 3475 O O . ALA A 1 454 ? -4.185 1.640 21.793 1.00 96.25 454 ALA A O 1
ATOM 3476 N N . ALA A 1 455 ? -5.463 3.266 20.937 1.00 96.12 455 ALA A N 1
ATOM 3477 C CA . ALA A 1 455 ? -6.697 2.750 21.526 1.00 96.12 455 ALA A CA 1
ATOM 3478 C C . ALA A 1 455 ? -7.070 1.364 20.969 1.00 96.12 455 ALA A C 1
ATOM 3480 O O . ALA A 1 455 ? -7.588 0.514 21.687 1.00 96.12 455 ALA A O 1
ATOM 3481 N N . GLY A 1 456 ? -6.725 1.099 19.713 1.00 97.56 456 GLY A N 1
ATOM 3482 C CA . GLY A 1 456 ? -6.921 -0.195 19.085 1.00 97.56 456 GLY A CA 1
ATOM 3483 C C . GLY A 1 456 ? -5.983 -1.299 19.568 1.00 97.56 456 GLY A C 1
ATOM 3484 O O . GLY A 1 456 ? -6.408 -2.443 19.707 1.00 97.56 456 GLY A O 1
ATOM 3485 N N . GLN A 1 457 ? -4.736 -0.952 19.887 1.00 97.62 457 GLN A N 1
ATOM 3486 C CA . GLN A 1 457 ? -3.772 -1.844 20.542 1.00 97.62 457 GLN A CA 1
ATOM 3487 C C . GLN A 1 457 ? -4.213 -2.190 21.974 1.00 97.62 457 GLN A C 1
ATOM 3489 O O . GLN A 1 457 ? -4.096 -3.329 22.420 1.00 97.62 457 GLN A O 1
ATOM 3494 N N . ARG A 1 458 ? -4.799 -1.222 22.688 1.00 97.56 458 ARG A N 1
ATOM 3495 C CA . ARG A 1 458 ? -5.418 -1.427 24.011 1.00 97.56 458 ARG A CA 1
ATOM 3496 C C . ARG A 1 458 ? -6.674 -2.292 23.938 1.00 97.56 458 ARG A C 1
ATOM 3498 O O . ARG A 1 458 ? -6.870 -3.160 24.789 1.00 97.56 458 ARG A O 1
ATOM 3505 N N . LEU A 1 459 ? -7.502 -2.080 22.913 1.00 98.00 459 LEU A N 1
ATOM 3506 C CA . LEU A 1 459 ? -8.641 -2.941 22.610 1.00 98.00 459 LEU A CA 1
ATOM 3507 C C . LEU A 1 459 ? -8.173 -4.362 22.272 1.00 98.00 459 LEU A C 1
ATOM 3509 O O . LEU A 1 459 ? -8.797 -5.319 22.713 1.00 98.00 459 LEU A O 1
ATOM 3513 N N . GLN A 1 460 ? -7.050 -4.524 21.568 1.00 98.19 460 GLN A N 1
ATOM 3514 C CA . GLN A 1 460 ? -6.486 -5.849 21.311 1.00 98.19 460 GLN A CA 1
ATOM 3515 C C . GLN A 1 460 ? -6.120 -6.573 22.612 1.00 98.19 460 GLN A C 1
ATOM 3517 O O . GLN A 1 460 ? -6.432 -7.752 22.764 1.00 98.19 460 GLN A O 1
ATOM 3522 N N . SER A 1 461 ? -5.525 -5.875 23.584 1.00 97.50 461 SER A N 1
ATOM 3523 C CA . SER A 1 461 ? -5.258 -6.451 24.908 1.00 97.50 461 SER A CA 1
ATOM 3524 C C . SER A 1 461 ? -6.545 -6.857 25.635 1.00 97.50 461 SER A C 1
ATOM 3526 O O . SER A 1 461 ? -6.571 -7.897 26.289 1.00 97.50 461 SER A O 1
ATOM 3528 N N . PHE A 1 462 ? -7.628 -6.085 25.493 1.00 98.12 462 PHE A N 1
ATOM 3529 C CA . PHE A 1 462 ? -8.951 -6.444 26.019 1.00 98.12 462 PHE A CA 1
ATOM 3530 C C . PHE A 1 462 ? -9.518 -7.703 25.348 1.00 98.12 462 PHE A C 1
ATOM 3532 O O . PHE A 1 462 ? -9.938 -8.626 26.045 1.00 98.12 462 PHE A O 1
ATOM 3539 N N . LEU A 1 463 ? -9.475 -7.781 24.013 1.00 98.25 463 LEU A N 1
ATOM 3540 C CA . LEU A 1 463 ? -9.932 -8.948 23.250 1.00 98.25 463 LEU A CA 1
ATOM 3541 C C . LEU A 1 463 ? -9.145 -10.208 23.639 1.00 98.25 463 LEU A C 1
ATOM 3543 O O . LEU A 1 463 ? -9.740 -11.239 23.952 1.00 98.25 463 LEU A O 1
ATOM 3547 N N . ASN A 1 464 ? -7.820 -10.100 23.750 1.00 97.56 464 ASN A N 1
ATOM 3548 C CA . ASN A 1 464 ? -6.963 -11.194 24.203 1.00 97.56 464 ASN A CA 1
ATOM 3549 C C . ASN A 1 464 ? -7.283 -11.619 25.646 1.00 97.56 464 ASN A C 1
ATOM 3551 O O . ASN A 1 464 ? -7.380 -12.812 25.926 1.00 97.56 464 ASN A O 1
ATOM 3555 N N . ALA A 1 465 ? -7.491 -10.665 26.561 1.00 97.69 465 ALA A N 1
ATOM 3556 C CA . ALA A 1 465 ? -7.856 -10.956 27.948 1.00 97.69 465 ALA A CA 1
ATOM 3557 C C . ALA A 1 465 ? -9.225 -11.642 28.062 1.00 97.69 465 ALA A C 1
ATOM 3559 O O . ALA A 1 465 ? -9.429 -12.472 28.946 1.00 97.69 465 ALA A O 1
ATOM 3560 N N . MET A 1 466 ? -10.150 -11.337 27.155 1.00 97.12 466 MET A N 1
ATOM 3561 C CA . MET A 1 466 ? -11.441 -12.012 27.041 1.00 97.12 466 MET A CA 1
ATOM 3562 C C . MET A 1 466 ? -11.318 -13.426 26.448 1.00 97.12 466 MET A C 1
ATOM 3564 O O . MET A 1 466 ? -12.168 -14.272 26.706 1.00 97.12 466 MET A O 1
ATOM 3568 N N . GLY A 1 467 ? -10.248 -13.695 25.696 1.00 97.38 467 GLY A N 1
ATOM 3569 C CA . GLY A 1 467 ? -10.019 -14.952 24.987 1.00 97.38 467 GLY A CA 1
ATOM 3570 C C . GLY A 1 467 ? -10.417 -14.920 23.510 1.00 97.38 467 GLY A C 1
ATOM 3571 O O . GLY A 1 467 ? -10.462 -15.984 22.911 1.00 97.38 467 GLY A O 1
ATOM 3572 N N . ALA A 1 468 ? -10.700 -13.746 22.931 1.00 97.50 468 ALA A N 1
ATOM 3573 C CA . ALA A 1 468 ? -10.911 -13.548 21.494 1.00 97.50 468 ALA A CA 1
ATOM 3574 C C . ALA A 1 468 ? -9.582 -13.163 20.817 1.00 97.50 468 ALA A C 1
ATOM 3576 O O . ALA A 1 468 ? -9.243 -11.982 20.753 1.00 97.50 468 ALA A O 1
ATOM 3577 N N . THR A 1 469 ? -8.806 -14.137 20.340 1.00 95.69 469 THR A N 1
ATOM 3578 C CA . THR A 1 469 ? -7.445 -13.894 19.810 1.00 95.69 469 THR A CA 1
ATOM 3579 C C . THR A 1 469 ? -7.402 -13.716 18.291 1.00 95.69 469 THR A C 1
ATOM 3581 O O . THR A 1 469 ? -6.561 -12.974 17.786 1.00 95.69 469 THR A O 1
ATOM 3584 N N . ARG A 1 470 ? -8.320 -14.351 17.559 1.00 95.88 470 ARG A N 1
ATOM 3585 C CA . ARG A 1 470 ? -8.535 -14.214 16.105 1.00 95.88 470 ARG A CA 1
ATOM 3586 C C . ARG A 1 470 ? -10.015 -14.095 15.738 1.00 95.88 470 ARG A C 1
ATOM 3588 O O . ARG A 1 470 ? -10.351 -13.497 14.722 1.00 95.88 470 ARG A O 1
ATOM 3595 N N . SER A 1 471 ? -10.897 -14.668 16.556 1.00 96.81 471 SER A N 1
ATOM 3596 C CA . SER A 1 471 ? -12.336 -14.802 16.294 1.00 96.81 471 SER A CA 1
ATOM 3597 C C . SER A 1 471 ? -13.154 -13.525 16.553 1.00 96.81 471 SER A C 1
ATOM 3599 O O . SER A 1 471 ? -14.210 -13.553 17.190 1.00 96.81 471 SER A O 1
ATOM 3601 N N . TYR A 1 472 ? -12.688 -12.383 16.051 1.00 98.62 472 TYR A N 1
ATOM 3602 C CA . TYR A 1 472 ? -13.400 -11.110 16.140 1.00 98.62 472 TYR A CA 1
ATOM 3603 C C . TYR A 1 472 ? -13.462 -10.386 14.796 1.00 98.62 472 TYR A C 1
ATOM 3605 O O . TYR A 1 472 ? -12.599 -10.550 13.936 1.00 98.62 472 TYR A O 1
ATOM 3613 N N . ALA A 1 473 ? -14.458 -9.518 14.661 1.00 98.69 473 ALA A N 1
ATOM 3614 C CA . ALA A 1 473 ? -14.509 -8.480 13.644 1.00 98.69 473 ALA A CA 1
ATOM 3615 C C . ALA A 1 473 ? -14.736 -7.130 14.312 1.00 98.69 473 ALA A C 1
ATOM 3617 O O . ALA A 1 473 ? -15.472 -7.032 15.287 1.00 98.69 473 ALA A O 1
ATOM 3618 N N . ILE A 1 474 ? -14.122 -6.086 13.776 1.00 98.81 474 ILE A N 1
ATOM 3619 C CA . ILE A 1 474 ? -14.321 -4.700 14.177 1.00 98.81 474 ILE A CA 1
ATOM 3620 C C . ILE A 1 474 ? -14.869 -3.960 12.968 1.00 98.81 474 ILE A C 1
ATOM 3622 O O . ILE A 1 474 ? -14.265 -4.010 11.899 1.00 98.81 474 ILE A O 1
ATOM 3626 N N . LEU A 1 475 ? -15.986 -3.266 13.148 1.00 98.75 475 LEU A N 1
ATOM 3627 C CA . LEU A 1 475 ? -16.617 -2.401 12.161 1.00 98.75 475 LEU A CA 1
ATOM 3628 C C . LEU A 1 475 ? -16.688 -0.983 12.730 1.00 98.75 475 LEU A C 1
ATOM 3630 O O . LEU A 1 475 ? -17.194 -0.773 13.836 1.00 98.75 475 LEU A O 1
ATOM 3634 N N . ARG A 1 476 ? -16.182 0.003 11.984 1.00 98.19 476 ARG A N 1
ATOM 3635 C CA . ARG A 1 476 ? -16.283 1.403 12.409 1.00 98.19 476 ARG A CA 1
ATOM 3636 C C . ARG A 1 476 ? -17.723 1.906 12.322 1.00 98.19 476 ARG A C 1
ATOM 3638 O O . ARG A 1 476 ? -18.457 1.552 11.400 1.00 98.19 476 ARG A O 1
ATOM 3645 N N . THR A 1 477 ? -18.107 2.791 13.239 1.00 98.25 477 THR A N 1
ATOM 3646 C CA . THR A 1 477 ? -19.400 3.495 13.184 1.00 98.25 477 THR A CA 1
ATOM 3647 C C . THR A 1 477 ? -19.534 4.357 11.935 1.00 98.25 477 THR A C 1
ATOM 3649 O O . THR A 1 477 ? -20.619 4.406 11.350 1.00 98.25 477 THR A O 1
ATOM 3652 N N . LEU A 1 478 ? -18.424 4.974 11.512 1.00 98.12 478 LEU A N 1
ATOM 3653 C CA . LEU A 1 478 ? -18.275 5.752 10.283 1.00 98.12 478 LEU A CA 1
ATOM 3654 C C . LEU A 1 478 ? -16.953 5.390 9.577 1.00 98.12 478 LEU A C 1
ATOM 3656 O O . LEU A 1 478 ? -15.915 5.337 10.241 1.00 98.12 478 LEU A O 1
ATOM 3660 N N . PRO A 1 479 ? -16.953 5.176 8.248 1.00 96.69 479 PRO A N 1
ATOM 3661 C CA . PRO A 1 479 ? -15.786 4.750 7.477 1.00 96.69 479 PRO A CA 1
ATOM 3662 C C . PRO A 1 479 ? -14.930 5.920 6.965 1.00 96.69 479 PRO A C 1
ATOM 3664 O O . PRO A 1 479 ? -14.202 5.757 5.996 1.00 96.69 479 PRO A O 1
ATOM 3667 N N . VAL A 1 480 ? -15.028 7.110 7.557 1.00 96.94 480 VAL A N 1
ATOM 3668 C CA . VAL A 1 480 ? -14.339 8.338 7.114 1.00 96.94 480 VAL A CA 1
ATOM 3669 C C . VAL A 1 480 ? -13.726 9.060 8.307 1.00 96.94 480 VAL A C 1
ATOM 3671 O O . VAL A 1 480 ? -14.037 8.721 9.446 1.00 96.94 480 VAL A O 1
ATOM 3674 N N . ASP A 1 481 ? -12.838 10.028 8.071 1.00 97.31 481 ASP A N 1
ATOM 3675 C CA . ASP A 1 481 ? -12.243 10.776 9.178 1.00 97.31 481 ASP A CA 1
ATOM 3676 C C . ASP A 1 481 ? -13.233 11.794 9.756 1.00 97.31 481 ASP A C 1
ATOM 3678 O O . ASP A 1 481 ? -13.696 12.685 9.038 1.00 97.31 481 ASP A O 1
ATOM 3682 N N . THR A 1 482 ? -13.539 11.638 11.043 1.00 96.75 482 THR A N 1
ATOM 3683 C CA . THR A 1 482 ? -14.478 12.459 11.815 1.00 96.75 482 THR A CA 1
ATOM 3684 C C . THR A 1 482 ? -13.882 12.973 13.125 1.00 96.75 482 THR A C 1
ATOM 3686 O O . THR A 1 482 ? -14.634 13.417 13.989 1.00 96.75 482 THR A O 1
ATOM 3689 N N . LEU A 1 483 ? -12.560 12.880 13.322 1.00 96.12 483 LEU A N 1
ATOM 3690 C CA . LEU A 1 483 ? -11.928 13.251 14.598 1.00 96.12 483 LEU A CA 1
ATOM 3691 C C . LEU A 1 483 ? -11.984 14.751 14.916 1.00 96.12 483 LEU A C 1
ATOM 3693 O O . LEU A 1 483 ? -11.820 15.123 16.075 1.00 96.12 483 LEU A O 1
ATOM 3697 N N . ASP A 1 484 ? -12.240 15.597 13.921 1.00 96.00 484 ASP A N 1
ATOM 3698 C CA . ASP A 1 484 ? -12.447 17.037 14.099 1.00 96.00 484 ASP A CA 1
ATOM 3699 C C . ASP A 1 484 ? -13.914 17.407 14.398 1.00 96.00 484 ASP A C 1
ATOM 3701 O O . ASP A 1 484 ? -14.214 18.547 14.759 1.00 96.00 484 ASP A O 1
ATOM 3705 N N . LEU A 1 485 ? -14.846 16.457 14.260 1.00 97.19 485 LEU A N 1
ATOM 3706 C CA . LEU A 1 485 ? -16.263 16.690 14.519 1.00 97.19 485 LEU A CA 1
ATOM 3707 C C . LEU A 1 485 ? -16.574 16.620 16.017 1.00 97.19 485 LEU A C 1
ATOM 3709 O O . LEU A 1 485 ? -15.976 15.863 16.780 1.00 97.19 485 LEU A O 1
ATOM 3713 N N . SER A 1 486 ? -17.599 17.364 16.440 1.00 97.38 486 SER A N 1
ATOM 3714 C CA . SER A 1 486 ? -18.157 17.186 17.780 1.00 97.38 486 SER A CA 1
ATOM 3715 C C . SER A 1 486 ? -18.810 15.807 17.921 1.00 97.38 486 SER A C 1
ATOM 3717 O O . SER A 1 486 ? -19.336 15.252 16.952 1.00 97.38 486 SER A O 1
ATOM 3719 N N . LEU A 1 487 ? -18.861 15.284 19.150 1.00 97.06 487 LEU A N 1
ATOM 3720 C CA . LEU A 1 487 ? -19.526 14.011 19.446 1.00 97.06 487 LEU A CA 1
ATOM 3721 C C . LEU A 1 487 ? -20.976 13.980 18.935 1.00 97.06 487 LEU A C 1
ATOM 3723 O O . LEU A 1 487 ? -21.400 12.998 18.332 1.00 97.06 487 LEU A O 1
ATOM 3727 N N . ASN A 1 488 ? -21.726 15.067 19.140 1.00 98.19 488 ASN A N 1
ATOM 3728 C CA . ASN A 1 488 ? -23.113 15.159 18.686 1.00 98.19 488 ASN A CA 1
ATOM 3729 C C . ASN A 1 488 ? -23.211 15.085 17.162 1.00 98.19 488 ASN A C 1
ATOM 3731 O O . ASN A 1 488 ? -24.075 14.375 16.656 1.00 98.19 488 ASN A O 1
ATOM 3735 N N . LYS A 1 489 ? -22.308 15.757 16.435 1.00 98.44 489 LYS A N 1
ATOM 3736 C CA . LYS A 1 489 ? -22.314 15.716 14.972 1.00 98.44 489 LYS A CA 1
ATOM 3737 C C . LYS A 1 489 ? -21.914 14.339 14.445 1.00 98.44 489 LYS A C 1
ATOM 3739 O O . LYS A 1 489 ? -22.570 13.821 13.550 1.00 98.44 489 LYS A O 1
ATOM 3744 N N . ALA A 1 490 ? -20.895 13.707 15.026 1.00 98.25 490 ALA A N 1
ATOM 3745 C CA . ALA A 1 490 ? -20.524 12.338 14.669 1.00 98.25 490 ALA A CA 1
ATOM 3746 C C . ALA A 1 490 ? -21.679 11.350 14.927 1.00 98.25 490 ALA A C 1
ATOM 3748 O O . ALA A 1 490 ? -21.966 10.501 14.084 1.00 98.25 490 ALA A O 1
ATOM 3749 N N . LYS A 1 491 ? -22.389 11.499 16.055 1.00 98.50 491 LYS A N 1
ATOM 3750 C CA . LYS A 1 491 ? -23.577 10.702 16.388 1.00 98.50 491 LYS A CA 1
ATOM 3751 C C . LYS A 1 491 ? -24.725 10.930 15.403 1.00 98.50 491 LYS A C 1
ATOM 3753 O O . LYS A 1 491 ? -25.309 9.958 14.945 1.00 98.50 491 LYS A O 1
ATOM 3758 N N . GLU A 1 492 ? -25.020 12.181 15.060 1.00 98.50 492 GLU A N 1
ATOM 3759 C CA . GLU A 1 492 ? -26.032 12.545 14.059 1.00 98.50 492 GLU A CA 1
ATOM 3760 C C . GLU A 1 492 ? -25.757 11.849 12.720 1.00 98.50 492 GLU A C 1
ATOM 3762 O O . GLU A 1 492 ? -26.633 11.178 12.189 1.00 98.50 492 GLU A O 1
ATOM 3767 N N . ILE A 1 493 ? -24.520 11.927 12.219 1.00 98.56 493 ILE A N 1
ATOM 3768 C CA . ILE A 1 493 ? -24.124 11.290 10.953 1.00 98.56 493 ILE A CA 1
ATOM 3769 C C . ILE A 1 493 ? -24.228 9.764 11.053 1.00 98.56 493 ILE A C 1
ATOM 3771 O O . ILE A 1 493 ? -24.730 9.117 10.139 1.00 98.56 493 ILE A O 1
ATOM 3775 N N . ALA A 1 494 ? -23.762 9.168 12.153 1.00 98.44 494 ALA A N 1
ATOM 3776 C CA . ALA A 1 494 ? -23.812 7.719 12.338 1.00 98.44 494 ALA A CA 1
ATOM 3777 C C . ALA A 1 494 ? -25.243 7.172 12.438 1.00 98.44 494 ALA A C 1
ATOM 3779 O O . ALA A 1 494 ? -25.454 5.997 12.125 1.00 98.44 494 ALA A O 1
ATOM 3780 N N . LEU A 1 495 ? -26.200 7.992 12.873 1.00 98.25 495 LEU A N 1
ATOM 3781 C CA . LEU A 1 495 ? -27.614 7.639 12.998 1.00 98.25 495 LEU A CA 1
ATOM 3782 C C . LEU A 1 495 ? -28.473 8.128 11.819 1.00 98.25 495 LEU A C 1
ATOM 3784 O O . LEU A 1 495 ? -29.664 7.821 11.808 1.00 98.25 495 LEU A O 1
ATOM 3788 N N . ASP A 1 496 ? -27.898 8.833 10.831 1.00 98.44 496 ASP A N 1
ATOM 3789 C CA . ASP A 1 496 ? -28.570 9.141 9.558 1.00 98.44 496 ASP A CA 1
ATOM 3790 C C . ASP A 1 496 ? -29.127 7.847 8.959 1.00 98.44 496 ASP A C 1
ATOM 3792 O O . ASP A 1 496 ? -28.434 6.829 8.915 1.00 98.44 496 ASP A O 1
ATOM 3796 N N . GLU A 1 497 ? -30.377 7.885 8.500 1.00 98.06 497 GLU A N 1
ATOM 3797 C CA . GLU A 1 497 ? -31.127 6.705 8.060 1.00 98.06 497 GLU A CA 1
ATOM 3798 C C . GLU A 1 497 ? -30.359 5.875 7.023 1.00 98.06 497 GLU A C 1
ATOM 3800 O O . GLU A 1 497 ? -30.262 4.656 7.154 1.00 98.06 497 GLU A O 1
ATOM 3805 N N . ARG A 1 498 ? -29.713 6.530 6.049 1.00 97.62 498 ARG A N 1
ATOM 3806 C CA . ARG A 1 498 ? -28.981 5.848 4.968 1.00 97.62 498 ARG A CA 1
ATOM 3807 C C . ARG A 1 498 ? -27.699 5.200 5.476 1.00 97.62 498 ARG A C 1
ATOM 3809 O O . ARG A 1 498 ? -27.340 4.103 5.049 1.00 97.62 498 ARG A O 1
ATOM 3816 N N . VAL A 1 499 ? -26.997 5.880 6.383 1.00 98.38 499 VAL A N 1
ATOM 3817 C CA . VAL A 1 499 ? -25.773 5.365 7.015 1.00 98.38 499 VAL A CA 1
ATOM 3818 C C . VAL A 1 499 ? -26.116 4.189 7.927 1.00 98.38 499 VAL A C 1
ATOM 3820 O O . VAL A 1 499 ? -25.454 3.149 7.876 1.00 98.38 499 VAL A O 1
ATOM 3823 N N . ALA A 1 500 ? -27.169 4.336 8.731 1.00 98.25 500 ALA A N 1
ATOM 3824 C CA . ALA A 1 500 ? -27.662 3.317 9.640 1.00 98.25 500 ALA A CA 1
ATOM 3825 C C . ALA A 1 500 ? -28.130 2.067 8.891 1.00 98.25 500 ALA A C 1
ATOM 3827 O O . ALA A 1 500 ? -27.715 0.969 9.256 1.00 98.25 500 ALA A O 1
ATOM 3828 N N . GLU A 1 501 ? -28.909 2.219 7.819 1.00 98.31 501 GLU A N 1
ATOM 3829 C CA . GLU A 1 501 ? -29.362 1.111 6.976 1.00 98.31 501 GLU A CA 1
ATOM 3830 C C . GLU A 1 501 ? -28.180 0.380 6.326 1.00 98.31 501 GLU A C 1
ATOM 3832 O O . GLU A 1 501 ? -28.060 -0.845 6.432 1.00 98.31 501 GLU A O 1
ATOM 3837 N N . ALA A 1 502 ? -27.258 1.113 5.692 1.00 98.19 502 ALA A N 1
ATOM 3838 C CA . ALA A 1 502 ? -26.102 0.509 5.035 1.00 98.19 502 ALA A CA 1
ATOM 3839 C C . ALA A 1 502 ? -25.219 -0.269 6.025 1.00 98.19 502 ALA A C 1
ATOM 3841 O O . ALA A 1 502 ? -24.797 -1.389 5.732 1.00 98.19 502 ALA A O 1
ATOM 3842 N N . ARG A 1 503 ? -24.990 0.278 7.224 1.00 98.31 503 ARG A N 1
ATOM 3843 C CA . ARG A 1 503 ? -24.256 -0.406 8.296 1.00 98.31 503 ARG A CA 1
ATOM 3844 C C . ARG A 1 503 ? -25.027 -1.600 8.858 1.00 98.31 503 ARG A C 1
ATOM 3846 O O . ARG A 1 503 ? -24.426 -2.646 9.089 1.00 98.31 503 ARG A O 1
ATOM 3853 N N . ALA A 1 504 ? -26.335 -1.470 9.073 1.00 98.31 504 ALA A N 1
ATOM 3854 C CA . ALA A 1 504 ? -27.179 -2.555 9.567 1.00 98.31 504 ALA A CA 1
ATOM 3855 C C . ALA A 1 504 ? -27.161 -3.753 8.615 1.00 98.31 504 ALA A C 1
ATOM 3857 O O . ALA A 1 504 ? -27.108 -4.889 9.074 1.00 98.31 504 ALA A O 1
ATOM 3858 N N . ASN A 1 505 ? -27.106 -3.509 7.305 1.00 98.31 505 ASN A N 1
ATOM 3859 C CA . ASN A 1 505 ? -26.945 -4.554 6.300 1.00 98.31 505 ASN A CA 1
ATOM 3860 C C . ASN A 1 505 ? -25.609 -5.308 6.456 1.00 98.31 505 ASN A C 1
ATOM 3862 O O . ASN A 1 505 ? -25.607 -6.538 6.436 1.00 98.31 505 ASN A O 1
ATOM 3866 N N . VAL A 1 506 ? -24.493 -4.604 6.693 1.00 98.56 506 VAL A N 1
ATOM 3867 C CA . VAL A 1 506 ? -23.192 -5.241 6.994 1.00 98.56 506 VAL A CA 1
ATOM 3868 C C . VAL A 1 506 ? -23.286 -6.090 8.265 1.00 98.56 506 VAL A C 1
ATOM 3870 O O . VAL A 1 506 ? -22.912 -7.260 8.256 1.00 98.56 506 VAL A O 1
ATOM 3873 N N . VAL A 1 507 ? -23.807 -5.515 9.354 1.00 98.62 507 VAL A N 1
ATOM 3874 C CA . VAL A 1 507 ? -23.947 -6.210 10.645 1.00 98.62 507 VAL A CA 1
ATOM 3875 C C . VAL A 1 507 ? -24.839 -7.440 10.507 1.00 98.62 507 VAL A C 1
ATOM 3877 O O . VAL A 1 507 ? -24.485 -8.505 11.000 1.00 98.62 507 VAL A O 1
ATOM 3880 N N . LYS A 1 508 ? -25.965 -7.319 9.803 1.00 98.00 508 LYS A N 1
ATOM 3881 C CA . LYS A 1 508 ? -26.878 -8.426 9.528 1.00 98.00 508 LYS A CA 1
ATOM 3882 C C . LYS A 1 508 ? -26.153 -9.572 8.828 1.00 98.00 508 LYS A C 1
ATOM 3884 O O . LYS A 1 508 ? -26.257 -10.695 9.305 1.00 98.00 508 LYS A O 1
ATOM 3889 N N . GLN A 1 509 ? -25.379 -9.289 7.779 1.00 97.94 509 GLN A N 1
ATOM 3890 C CA . GLN A 1 509 ? -24.633 -10.326 7.067 1.00 97.94 509 GLN A CA 1
ATOM 3891 C C . GLN A 1 509 ? -23.605 -11.023 7.976 1.00 97.94 509 GLN A C 1
ATOM 3893 O O . GLN A 1 509 ? -23.492 -12.240 7.931 1.00 97.94 509 GLN A O 1
ATOM 3898 N N . ILE A 1 510 ? -22.913 -10.288 8.859 1.00 98.31 510 ILE A N 1
ATOM 3899 C CA . ILE A 1 510 ? -21.987 -10.887 9.843 1.00 98.31 510 ILE A CA 1
ATOM 3900 C C . ILE A 1 510 ? -22.744 -11.819 10.804 1.00 98.31 510 ILE A C 1
ATOM 3902 O O . ILE A 1 510 ? -22.285 -12.915 11.115 1.00 98.31 510 ILE A O 1
ATOM 3906 N N . LEU A 1 511 ? -23.916 -11.396 11.289 1.00 97.19 511 LEU A N 1
ATOM 3907 C CA . LEU A 1 511 ? -24.721 -12.188 12.223 1.00 97.19 511 LEU A CA 1
ATOM 3908 C C . LEU A 1 511 ? -25.353 -13.423 11.564 1.00 97.19 511 LEU A C 1
ATOM 3910 O O . LEU A 1 511 ? -25.542 -14.436 12.241 1.00 97.19 511 LEU A O 1
ATOM 3914 N N . GLU A 1 512 ? -25.663 -13.359 10.268 1.00 96.62 512 GLU A N 1
ATOM 3915 C CA . GLU A 1 512 ? -26.203 -14.476 9.481 1.00 96.62 512 GLU A CA 1
ATOM 3916 C C . GLU A 1 512 ? -25.207 -15.636 9.326 1.00 96.62 512 GLU A C 1
ATOM 3918 O O . GLU A 1 512 ? -25.639 -16.781 9.207 1.00 96.62 512 GLU A O 1
ATOM 3923 N N . GLU A 1 513 ? -23.899 -15.392 9.471 1.00 96.50 513 GLU A N 1
ATOM 3924 C CA . GLU A 1 513 ? -22.879 -16.452 9.570 1.00 96.50 513 GLU A CA 1
ATOM 3925 C C . GLU A 1 513 ? -23.054 -17.328 10.830 1.00 96.50 513 GLU A C 1
ATOM 3927 O O . GLU A 1 513 ? -22.451 -18.393 10.961 1.00 96.50 513 GLU A O 1
ATOM 3932 N N . GLY A 1 514 ? -23.861 -16.887 11.808 1.00 91.88 514 GLY A N 1
ATOM 3933 C CA . GLY A 1 514 ? -24.281 -17.679 12.973 1.00 91.88 514 GLY A CA 1
ATOM 3934 C C . GLY A 1 514 ? -23.209 -17.889 14.054 1.00 91.88 514 GLY A C 1
ATOM 3935 O O . GLY A 1 514 ? -23.454 -18.546 15.078 1.00 91.88 514 GLY A O 1
ATOM 3936 N N . LYS A 1 515 ? -22.013 -17.323 13.867 1.00 96.75 515 LYS A N 1
ATOM 3937 C CA . LYS A 1 515 ? -20.863 -17.507 14.767 1.00 96.75 515 LYS A CA 1
ATOM 3938 C C . LYS A 1 515 ? -20.814 -16.490 15.908 1.00 96.75 515 LYS A C 1
ATOM 3940 O O . LYS A 1 515 ? -20.312 -16.832 16.980 1.00 96.75 515 LYS A O 1
ATOM 3945 N N . THR A 1 516 ? -21.370 -15.291 15.730 1.00 98.00 516 THR A N 1
ATOM 3946 C CA . THR A 1 516 ? -21.279 -14.201 16.714 1.00 98.00 516 THR A CA 1
ATOM 3947 C C . THR A 1 516 ? -22.034 -14.517 18.004 1.00 98.00 516 THR A C 1
ATOM 3949 O O . THR A 1 516 ? -23.211 -14.872 17.989 1.00 98.00 516 THR A O 1
ATOM 3952 N N . LYS A 1 517 ? -21.339 -14.390 19.138 1.00 97.50 517 LYS A N 1
ATOM 3953 C CA . LYS A 1 517 ? -21.839 -14.665 20.497 1.00 97.50 517 LYS A CA 1
ATOM 3954 C C . LYS A 1 517 ? -21.901 -13.426 21.377 1.00 97.50 517 LYS A C 1
ATOM 3956 O O . LYS A 1 517 ? -22.614 -13.436 22.374 1.00 97.50 517 LYS A O 1
ATOM 3961 N N . LEU A 1 518 ? -21.158 -12.384 21.019 1.00 98.12 518 LEU A N 1
ATOM 3962 C CA . LEU A 1 518 ? -21.069 -11.148 21.777 1.00 98.12 518 LEU A CA 1
ATOM 3963 C C . LEU A 1 518 ? -20.900 -9.966 20.829 1.00 98.12 518 LEU A C 1
ATOM 3965 O O . LEU A 1 518 ? -20.145 -10.049 19.856 1.00 98.12 518 LEU A O 1
ATOM 3969 N N . VAL A 1 519 ? -21.553 -8.859 21.164 1.00 98.50 519 VAL A N 1
ATOM 3970 C CA . VAL A 1 519 ? -21.312 -7.561 20.539 1.00 98.50 519 VAL A CA 1
ATOM 3971 C C . VAL A 1 519 ? -20.635 -6.631 21.544 1.00 98.50 519 VAL A C 1
ATOM 3973 O O . VAL A 1 519 ? -21.031 -6.567 22.705 1.00 98.50 519 VAL A O 1
ATOM 3976 N N . VAL A 1 520 ? -19.606 -5.906 21.122 1.00 98.56 520 VAL A N 1
ATOM 3977 C CA . VAL A 1 520 ? -18.914 -4.914 21.954 1.00 98.56 520 VAL A CA 1
ATOM 3978 C C . VAL A 1 520 ? -19.052 -3.546 21.298 1.00 98.56 520 VAL A C 1
ATOM 3980 O O . VAL A 1 520 ? -18.575 -3.350 20.185 1.00 98.56 520 VAL A O 1
ATOM 3983 N N . ALA A 1 521 ? -19.687 -2.593 21.975 1.00 98.50 521 ALA A N 1
ATOM 3984 C CA . ALA A 1 521 ? -19.682 -1.194 21.556 1.00 98.50 521 ALA A CA 1
ATOM 3985 C C . ALA A 1 521 ? -18.477 -0.477 22.177 1.00 98.50 521 ALA A C 1
ATOM 3987 O O . ALA A 1 521 ? -18.343 -0.473 23.400 1.00 98.50 521 ALA A O 1
ATOM 3988 N N . VAL A 1 522 ? -17.622 0.131 21.354 1.00 98.25 522 VAL A N 1
ATOM 3989 C CA . VAL A 1 522 ? -16.432 0.877 21.788 1.00 98.25 522 VAL A CA 1
ATOM 3990 C C . VAL A 1 522 ? -16.627 2.359 21.488 1.00 98.25 522 VAL A C 1
ATOM 3992 O O . VAL A 1 522 ? -16.401 2.808 20.364 1.00 98.25 522 VAL A O 1
ATOM 3995 N N . GLY A 1 523 ? -17.029 3.111 22.510 1.00 97.56 523 GLY A N 1
ATOM 3996 C CA . GLY A 1 523 ? -17.274 4.548 22.432 1.00 97.56 523 GLY A CA 1
ATOM 3997 C C . GLY A 1 523 ? -18.753 4.958 22.393 1.00 97.56 523 GLY A C 1
ATOM 3998 O O . GLY A 1 523 ? -19.646 4.129 22.197 1.00 97.56 523 GLY A O 1
ATOM 3999 N N . PRO A 1 524 ? -19.030 6.250 22.637 1.00 97.19 524 PRO A N 1
ATOM 4000 C CA . PRO A 1 524 ? -20.387 6.774 22.783 1.00 97.19 524 PRO A CA 1
ATOM 4001 C C . PRO A 1 524 ? -21.226 6.751 21.496 1.00 97.19 524 PRO A C 1
ATOM 4003 O O . PRO A 1 524 ? -22.444 6.572 21.582 1.00 97.19 524 PRO A O 1
ATOM 4006 N N . VAL A 1 525 ? -20.628 6.926 20.310 1.00 98.44 525 VAL A N 1
ATOM 4007 C CA . VAL A 1 525 ? -21.382 6.817 19.049 1.00 98.44 525 VAL A CA 1
ATOM 4008 C C . VAL A 1 525 ? -21.691 5.346 18.777 1.00 98.44 525 VAL A C 1
ATOM 4010 O O . VAL A 1 525 ? -22.833 5.011 18.467 1.00 98.44 525 VAL A O 1
ATOM 4013 N N . ALA A 1 526 ? -20.728 4.451 19.000 1.00 98.50 526 ALA A N 1
ATOM 4014 C CA . ALA A 1 526 ? -20.913 3.008 18.888 1.00 98.50 526 ALA A CA 1
ATOM 4015 C C . ALA A 1 526 ? -22.008 2.476 19.818 1.00 98.50 526 ALA A C 1
ATOM 4017 O O . ALA A 1 526 ? -22.806 1.643 19.392 1.00 98.50 526 ALA A O 1
ATOM 4018 N N . ALA A 1 527 ? -22.089 2.974 21.054 1.00 97.88 527 ALA A N 1
ATOM 4019 C CA . ALA A 1 527 ? -23.151 2.609 21.989 1.00 97.88 527 ALA A CA 1
ATOM 4020 C C . ALA A 1 527 ? -24.543 2.954 21.433 1.00 97.88 527 ALA A C 1
ATOM 4022 O O . ALA A 1 527 ? -25.425 2.098 21.417 1.00 97.88 527 ALA A O 1
ATOM 4023 N N . ALA A 1 528 ? -24.713 4.167 20.896 1.00 97.75 528 ALA A N 1
ATOM 4024 C CA . ALA A 1 528 ? -25.972 4.587 20.281 1.00 97.75 528 ALA A CA 1
ATOM 4025 C C . ALA A 1 528 ? -26.309 3.788 19.010 1.00 97.75 528 ALA A C 1
ATOM 4027 O O . ALA A 1 528 ? -27.466 3.461 18.758 1.00 97.75 528 ALA A O 1
ATOM 4028 N N . VAL A 1 529 ? -25.295 3.445 18.214 1.00 98.31 529 VAL A N 1
ATOM 4029 C CA . VAL A 1 529 ? -25.462 2.582 17.039 1.00 98.31 529 VAL A CA 1
ATOM 4030 C C . VAL A 1 529 ? -25.932 1.183 17.442 1.00 98.31 529 VAL A C 1
ATOM 4032 O O . VAL A 1 529 ? -26.845 0.645 16.822 1.00 98.31 529 VAL A O 1
ATOM 4035 N N . VAL A 1 530 ? -25.323 0.579 18.466 1.00 98.00 530 VAL A N 1
ATOM 4036 C CA . VAL A 1 530 ? -25.702 -0.761 18.942 1.00 98.00 530 VAL A CA 1
ATOM 4037 C C . VAL A 1 530 ? -27.121 -0.776 19.509 1.00 98.00 530 VAL A C 1
ATOM 4039 O O . VAL A 1 530 ? -27.856 -1.726 19.246 1.00 98.00 530 VAL A O 1
ATOM 4042 N N . GLU A 1 531 ? -27.533 0.283 20.206 1.00 96.12 531 GLU A N 1
ATOM 4043 C CA . GLU A 1 531 ? -28.913 0.461 20.672 1.00 96.12 531 GLU A CA 1
ATOM 4044 C C . GLU A 1 531 ? -29.915 0.466 19.502 1.00 96.12 531 GLU A C 1
ATOM 4046 O O . GLU A 1 531 ? -30.914 -0.252 19.540 1.00 96.12 531 GLU A O 1
ATOM 4051 N N . GLN A 1 532 ? -29.610 1.185 18.416 1.00 95.62 532 GLN A N 1
ATOM 4052 C CA . GLN A 1 532 ? -30.460 1.239 17.220 1.00 95.62 532 GLN A CA 1
ATOM 4053 C C . GLN A 1 532 ? -30.591 -0.122 16.511 1.00 95.62 532 GLN A C 1
ATOM 4055 O O . GLN A 1 532 ? -31.653 -0.445 15.978 1.00 95.62 532 GLN A O 1
ATOM 4060 N N . LEU A 1 533 ? -29.531 -0.938 16.503 1.00 94.50 533 LEU A N 1
ATOM 4061 C CA . LEU A 1 533 ? -29.490 -2.208 15.765 1.00 94.50 533 LEU A CA 1
ATOM 4062 C C . LEU A 1 533 ? -30.424 -3.299 16.323 1.00 94.50 533 LEU A C 1
ATOM 4064 O O . LEU A 1 533 ? -30.635 -4.298 15.638 1.00 94.50 533 LEU A O 1
ATOM 4068 N N . SER A 1 534 ? -30.988 -3.133 17.529 1.00 87.81 534 SER A N 1
ATOM 4069 C CA . SER A 1 534 ? -31.951 -4.077 18.135 1.00 87.81 534 SER A CA 1
ATOM 4070 C C . SER A 1 534 ? -31.476 -5.542 18.099 1.00 87.81 534 SER A C 1
ATOM 4072 O O . SER A 1 534 ? -32.157 -6.446 17.605 1.00 87.81 534 SER A O 1
ATOM 4074 N N . LEU A 1 535 ? -30.254 -5.774 18.582 1.00 92.62 535 LEU A N 1
ATOM 4075 C CA . LEU A 1 535 ? -29.545 -7.047 18.445 1.00 92.62 535 LEU A CA 1
ATOM 4076 C C . LEU A 1 535 ? -30.131 -8.145 19.345 1.00 92.62 535 LEU A C 1
ATOM 4078 O O . LEU A 1 535 ? -30.470 -7.915 20.500 1.00 92.62 535 LEU A O 1
ATOM 4082 N N . ARG A 1 536 ? -30.184 -9.380 18.826 1.00 92.00 536 ARG A N 1
ATOM 4083 C CA . ARG A 1 536 ? -30.561 -10.582 19.603 1.00 92.00 536 ARG A CA 1
ATOM 4084 C C . ARG A 1 536 ? -29.392 -11.205 20.372 1.00 92.00 536 ARG A C 1
ATOM 4086 O O . ARG A 1 536 ? -29.596 -12.081 21.205 1.00 92.00 536 ARG A O 1
ATOM 4093 N N . VAL A 1 537 ? -28.170 -10.795 20.045 1.00 93.75 537 VAL A N 1
ATOM 4094 C CA . VAL A 1 537 ? -26.929 -11.243 20.685 1.00 93.75 537 VAL A CA 1
ATOM 4095 C C . VAL A 1 537 ? -26.633 -10.298 21.853 1.00 93.75 537 VAL A C 1
ATOM 4097 O O . VAL A 1 537 ? -26.821 -9.091 21.684 1.00 93.75 537 VAL A O 1
ATOM 4100 N N . PRO A 1 538 ? -26.173 -10.792 23.021 1.00 95.31 538 PRO A N 1
ATOM 4101 C CA . PRO A 1 538 ? -25.825 -9.916 24.134 1.00 95.31 538 PRO A CA 1
ATOM 4102 C C . PRO A 1 538 ? -24.757 -8.903 23.718 1.00 95.31 538 PRO A C 1
ATOM 4104 O O . PRO A 1 538 ? -23.843 -9.216 22.949 1.00 95.31 538 PRO A O 1
ATOM 4107 N N . SER A 1 539 ? -24.863 -7.693 24.264 1.00 95.25 539 SER A N 1
ATOM 4108 C CA . SER A 1 539 ? -23.911 -6.617 24.018 1.00 95.25 539 SER A CA 1
ATOM 4109 C C . SER A 1 539 ? -23.312 -6.078 25.310 1.00 95.25 539 SER A C 1
ATOM 4111 O O . SER A 1 539 ? -24.026 -5.902 26.297 1.00 95.25 539 SER A O 1
ATOM 4113 N N . VAL A 1 540 ? -22.025 -5.741 25.283 1.00 95.44 540 VAL A N 1
ATOM 4114 C CA . VAL A 1 540 ? -21.352 -4.963 26.333 1.00 95.44 540 VAL A CA 1
ATOM 4115 C C . VAL A 1 540 ? -20.846 -3.648 25.756 1.00 95.44 540 VAL A C 1
ATOM 4117 O O . VAL A 1 540 ? -20.482 -3.569 24.584 1.00 95.44 540 VAL A O 1
ATOM 4120 N N . GLN A 1 541 ? -20.829 -2.609 26.581 1.00 94.94 541 GLN A N 1
ATOM 4121 C CA . GLN A 1 541 ? -20.305 -1.301 26.205 1.00 94.94 541 GLN A CA 1
ATOM 4122 C C . GLN A 1 541 ? -18.991 -1.055 26.937 1.00 94.94 541 GLN A C 1
ATOM 4124 O O . GLN A 1 541 ? -18.856 -1.410 28.111 1.00 94.94 541 GLN A O 1
ATOM 4129 N N . VAL A 1 542 ? -18.040 -0.456 26.232 1.00 93.50 542 VAL A N 1
ATOM 4130 C CA . VAL A 1 542 ? -16.783 0.034 26.786 1.00 93.50 542 VAL A CA 1
ATOM 4131 C C . VAL A 1 542 ? -16.454 1.399 26.189 1.00 93.50 542 VAL A C 1
ATOM 4133 O O . VAL A 1 542 ? -16.738 1.677 25.022 1.00 93.50 542 VAL A O 1
ATOM 4136 N N . ASN A 1 543 ? -15.813 2.257 26.970 1.00 91.19 543 ASN A N 1
ATOM 4137 C CA . ASN A 1 543 ? -15.335 3.545 26.494 1.00 91.19 543 ASN A CA 1
ATOM 4138 C C . ASN A 1 543 ? -14.176 3.415 25.497 1.00 91.19 543 ASN A C 1
ATOM 4140 O O . ASN A 1 543 ? -13.517 2.382 25.352 1.00 91.19 543 ASN A O 1
ATOM 4144 N N . ILE A 1 544 ? -13.890 4.515 24.807 1.00 88.50 544 ILE A N 1
ATOM 4145 C CA . ILE A 1 544 ? -12.658 4.638 24.032 1.00 88.50 544 ILE A CA 1
ATOM 4146 C C . ILE A 1 544 ? -11.473 4.620 24.999 1.00 88.50 544 ILE A C 1
ATOM 4148 O O . ILE A 1 544 ? -11.453 5.349 25.991 1.00 88.50 544 ILE A O 1
ATOM 4152 N N . ALA A 1 545 ? -10.471 3.799 24.693 1.00 79.69 545 ALA A N 1
ATOM 4153 C CA . ALA A 1 545 ? -9.254 3.761 25.479 1.00 79.69 545 ALA A CA 1
ATOM 4154 C C . ALA A 1 545 ? -8.461 5.070 25.334 1.00 79.69 545 ALA A C 1
ATOM 4156 O O . ALA A 1 545 ? -8.074 5.464 24.236 1.00 79.69 545 ALA A O 1
ATOM 4157 N N . ASP A 1 546 ? -8.201 5.734 26.455 1.00 86.06 546 ASP A N 1
ATOM 4158 C CA . ASP A 1 546 ? -7.536 7.032 26.517 1.00 86.06 546 ASP A CA 1
ATOM 4159 C C . ASP A 1 546 ? -6.073 6.935 27.011 1.00 86.06 546 ASP A C 1
ATOM 4161 O O . ASP A 1 546 ? -5.725 6.028 27.777 1.00 86.06 546 ASP A O 1
ATOM 4165 N N . PRO A 1 547 ? -5.199 7.894 26.643 1.00 80.56 547 PRO A N 1
ATOM 4166 C CA . PRO A 1 547 ? -3.809 7.913 27.104 1.00 80.56 547 PRO A CA 1
ATOM 4167 C C . PRO A 1 547 ? -3.627 8.053 28.622 1.00 80.56 547 PRO A C 1
ATOM 4169 O O . PRO A 1 547 ? -2.565 7.693 29.123 1.00 80.56 547 PRO A O 1
ATOM 4172 N N . ALA A 1 548 ? -4.622 8.569 29.354 1.00 86.25 548 ALA A N 1
ATOM 4173 C CA . ALA A 1 548 ? -4.569 8.727 30.809 1.00 86.25 548 ALA A CA 1
ATOM 4174 C C . ALA A 1 548 ? -5.061 7.480 31.570 1.00 86.25 548 ALA A C 1
ATOM 4176 O O . ALA A 1 548 ? -5.180 7.525 32.793 1.00 86.25 548 ALA A O 1
ATOM 4177 N N . LEU A 1 549 ? -5.311 6.366 30.865 1.00 90.06 549 LEU A N 1
ATOM 4178 C CA . LEU A 1 549 ? -5.703 5.066 31.425 1.00 90.06 549 LEU A CA 1
ATOM 4179 C C . LEU A 1 549 ? -7.022 5.069 32.214 1.00 90.06 549 LEU A C 1
ATOM 4181 O O . LEU A 1 549 ? -7.281 4.147 32.989 1.00 90.06 549 LEU A O 1
ATOM 4185 N N . LYS A 1 550 ? -7.895 6.056 31.996 1.00 91.56 550 LYS A N 1
ATOM 4186 C CA . LYS A 1 550 ? -9.190 6.146 32.691 1.00 91.56 550 LYS A CA 1
ATOM 4187 C C . LYS A 1 550 ? -10.125 4.987 32.327 1.00 91.56 550 LYS A C 1
ATOM 4189 O O . LYS A 1 550 ? -10.917 4.554 33.157 1.00 91.56 550 LYS A O 1
ATOM 4194 N N . HIS A 1 551 ? -9.977 4.434 31.125 1.00 93.75 551 HIS A N 1
ATOM 4195 C CA . HIS A 1 551 ? -10.723 3.269 30.635 1.00 93.75 551 HIS A CA 1
ATOM 4196 C C . HIS A 1 551 ? -10.456 1.946 31.383 1.00 93.75 551 HIS A C 1
ATOM 4198 O O . HIS A 1 551 ? -11.267 1.027 31.284 1.00 93.75 551 HIS A O 1
ATOM 4204 N N . VAL A 1 552 ? -9.346 1.799 32.124 1.00 96.31 552 VAL A N 1
ATOM 4205 C CA . VAL A 1 552 ? -8.914 0.490 32.666 1.00 96.31 552 VAL A CA 1
ATOM 4206 C C . VAL A 1 552 ? -9.957 -0.146 33.587 1.00 96.31 552 VAL A C 1
ATOM 4208 O O . VAL A 1 552 ? -10.277 -1.325 33.429 1.00 96.31 552 VAL A O 1
ATOM 4211 N N . ALA A 1 553 ? -10.519 0.626 34.521 1.00 95.38 553 ALA A N 1
ATOM 4212 C CA . ALA A 1 553 ? -11.509 0.119 35.473 1.00 95.38 553 ALA A CA 1
ATOM 4213 C C . ALA A 1 553 ? -12.790 -0.366 34.773 1.00 95.38 553 ALA A C 1
ATOM 4215 O O . ALA A 1 553 ? -13.376 -1.384 35.142 1.00 95.38 553 ALA A O 1
ATOM 4216 N N . GLU A 1 554 ? -13.204 0.340 33.727 1.00 94.94 554 GLU A N 1
ATOM 4217 C CA . GLU A 1 554 ? -14.385 -0.004 32.946 1.00 94.94 554 GLU A CA 1
ATOM 4218 C C . GLU A 1 554 ? -14.159 -1.231 32.067 1.00 94.94 554 GLU A C 1
ATOM 4220 O O . GLU A 1 554 ? -15.002 -2.124 32.038 1.00 94.94 554 GLU A O 1
ATOM 4225 N N . TYR A 1 555 ? -12.997 -1.330 31.419 1.00 97.12 555 TYR A N 1
ATOM 4226 C CA . TYR A 1 555 ? -12.623 -2.506 30.632 1.00 97.12 555 TYR A CA 1
ATOM 4227 C C . TYR A 1 555 ? -12.579 -3.744 31.528 1.00 97.12 555 TYR A C 1
ATOM 4229 O O . TYR A 1 555 ? -13.110 -4.794 31.169 1.00 97.12 555 TYR A O 1
ATOM 4237 N N . GLN A 1 556 ? -12.031 -3.614 32.738 1.00 97.56 556 GLN A N 1
ATOM 4238 C CA . GLN A 1 556 ? -12.038 -4.696 33.716 1.00 97.56 556 GLN A CA 1
ATOM 4239 C C . GLN A 1 556 ? -13.467 -5.093 34.124 1.00 97.56 556 GLN A C 1
ATOM 4241 O O . GLN A 1 556 ? -13.776 -6.284 34.192 1.00 97.56 556 GLN A O 1
ATOM 4246 N N . LYS A 1 557 ? -14.363 -4.123 34.353 1.00 96.94 557 LYS A N 1
ATOM 4247 C CA . LYS A 1 557 ? -15.783 -4.384 34.651 1.00 96.94 557 LYS A CA 1
ATOM 4248 C C . LYS A 1 557 ? -16.491 -5.094 33.490 1.00 96.94 557 LYS A C 1
ATOM 4250 O O . LYS A 1 557 ? -17.234 -6.054 33.715 1.00 96.94 557 LYS A O 1
ATOM 4255 N N . ALA A 1 558 ? -16.242 -4.666 32.256 1.00 97.12 558 ALA A N 1
ATOM 4256 C CA . ALA A 1 558 ? -16.785 -5.302 31.063 1.00 97.12 558 ALA A CA 1
ATOM 4257 C C . ALA A 1 558 ? -16.274 -6.742 30.910 1.00 97.12 558 ALA A C 1
ATOM 4259 O O . ALA A 1 558 ? -17.074 -7.637 30.658 1.00 97.12 558 ALA A O 1
ATOM 4260 N N . LEU A 1 559 ? -14.989 -7.012 31.175 1.00 97.44 559 LEU A N 1
ATOM 4261 C CA . LEU A 1 559 ? -14.460 -8.382 31.184 1.00 97.44 559 LEU A CA 1
ATOM 4262 C C . LEU A 1 559 ? -15.149 -9.272 32.220 1.00 97.44 559 LEU A C 1
ATOM 4264 O O . LEU A 1 559 ? -15.456 -10.419 31.906 1.00 97.44 559 LEU A O 1
ATOM 4268 N N . GLN A 1 560 ? -15.429 -8.773 33.428 1.00 97.69 560 GLN A N 1
ATOM 4269 C CA . GLN A 1 560 ? -16.183 -9.557 34.418 1.00 97.69 560 GLN A CA 1
ATOM 4270 C C . GLN A 1 560 ? -17.616 -9.835 33.959 1.00 97.69 560 GLN A C 1
ATOM 4272 O O . GLN A 1 560 ? -18.127 -10.937 34.154 1.00 97.69 560 GLN A O 1
ATOM 4277 N N . THR A 1 561 ? -18.236 -8.866 33.284 1.00 97.25 561 THR A N 1
ATOM 4278 C CA . THR A 1 561 ? -19.557 -9.043 32.672 1.00 97.25 561 THR A CA 1
ATOM 4279 C C . THR A 1 561 ? -19.512 -10.145 31.615 1.00 97.25 561 THR A C 1
ATOM 4281 O O . THR A 1 561 ? -20.288 -11.094 31.691 1.00 97.25 561 THR A O 1
ATOM 4284 N N . VAL A 1 562 ? -18.544 -10.109 30.694 1.00 96.56 562 VAL A N 1
ATOM 4285 C CA . VAL A 1 562 ? -18.385 -11.158 29.674 1.00 96.56 562 VAL A CA 1
ATOM 4286 C C . VAL A 1 562 ? -18.071 -12.519 30.297 1.00 96.56 562 VAL A C 1
ATOM 4288 O O . VAL A 1 562 ? -18.629 -13.530 29.876 1.00 96.56 562 VAL A O 1
ATOM 4291 N N . LYS A 1 563 ? -17.232 -12.564 31.338 1.00 96.56 563 LYS A N 1
ATOM 4292 C CA . LYS A 1 563 ? -16.934 -13.798 32.077 1.00 96.56 563 LYS A CA 1
ATOM 4293 C C . LYS A 1 563 ? -18.209 -14.458 32.603 1.00 96.56 563 LYS A C 1
ATOM 4295 O O . LYS A 1 563 ? -18.353 -15.671 32.492 1.00 96.56 563 LYS A O 1
ATOM 4300 N N . SER A 1 564 ? -19.144 -13.663 33.130 1.00 96.75 564 SER A N 1
ATOM 4301 C CA . SER A 1 564 ? -20.431 -14.164 33.636 1.00 96.75 564 SER A CA 1
ATOM 4302 C C . SER A 1 564 ? -21.357 -14.703 32.538 1.00 96.75 564 SER A C 1
ATOM 4304 O O . SER A 1 564 ? -22.187 -15.562 32.816 1.00 96.75 564 SER A O 1
ATOM 4306 N N . MET A 1 565 ? -21.183 -14.258 31.287 1.00 95.50 565 MET A N 1
ATOM 4307 C CA . MET A 1 565 ? -21.953 -14.744 30.135 1.00 95.50 565 MET A CA 1
ATOM 4308 C C . MET A 1 565 ? -21.492 -16.124 29.645 1.00 95.50 565 MET A C 1
ATOM 4310 O O . MET A 1 565 ? -22.196 -16.746 28.855 1.00 95.50 565 MET A O 1
ATOM 4314 N N . ASN A 1 566 ? -20.319 -16.599 30.086 1.00 93.06 566 ASN A N 1
ATOM 4315 C CA . ASN A 1 566 ? -19.749 -17.898 29.711 1.00 93.06 566 ASN A CA 1
ATOM 4316 C C . ASN A 1 566 ? -19.704 -18.138 28.184 1.00 93.06 566 ASN A C 1
ATOM 4318 O O . ASN A 1 566 ? -20.007 -19.227 27.691 1.00 93.06 566 ASN A O 1
ATOM 4322 N N . VAL A 1 567 ? -19.351 -17.101 27.417 1.00 92.62 567 VAL A N 1
ATOM 4323 C CA . VAL A 1 567 ? -19.234 -17.196 25.956 1.00 92.62 567 VAL A CA 1
ATOM 4324 C C . VAL A 1 567 ? -18.012 -18.028 25.560 1.00 92.62 567 VAL A C 1
ATOM 4326 O O . VAL A 1 567 ? -16.904 -17.813 26.050 1.00 92.62 567 VAL A O 1
ATOM 4329 N N . SER A 1 568 ? -18.199 -18.982 24.646 1.00 92.56 568 SER A N 1
ATOM 4330 C CA . SER A 1 568 ? -17.103 -19.801 24.118 1.00 92.56 568 SER A CA 1
ATOM 4331 C C . SER A 1 568 ? -16.358 -19.057 23.007 1.00 92.56 568 SER A C 1
ATOM 4333 O O . SER A 1 568 ? -16.910 -18.831 21.928 1.00 92.56 568 SER A O 1
ATOM 4335 N N . LEU A 1 569 ? -15.099 -18.696 23.261 1.00 95.62 569 LEU A N 1
ATOM 4336 C CA . LEU A 1 569 ? -14.205 -18.007 22.320 1.00 95.62 569 LEU A CA 1
ATOM 4337 C C . LEU A 1 569 ? -13.090 -18.949 21.829 1.00 95.62 569 LEU A C 1
ATOM 4339 O O . LEU A 1 569 ? -13.192 -20.161 21.999 1.00 95.62 569 LEU A O 1
ATOM 4343 N N . ASP A 1 570 ? -12.106 -18.450 21.084 1.00 94.31 570 ASP A N 1
ATOM 4344 C CA . ASP A 1 570 ? -10.999 -19.250 20.530 1.00 94.31 570 ASP A CA 1
ATOM 4345 C C . ASP A 1 570 ? -9.845 -19.491 21.515 1.00 94.31 570 ASP A C 1
ATOM 4347 O O . ASP A 1 570 ? -9.108 -20.461 21.358 1.00 94.31 570 ASP A O 1
ATOM 4351 N N . GLY A 1 571 ? -9.707 -18.667 22.553 1.00 93.19 571 GLY A N 1
ATOM 4352 C CA . GLY A 1 571 ? -8.724 -18.834 23.619 1.00 93.19 571 GLY A CA 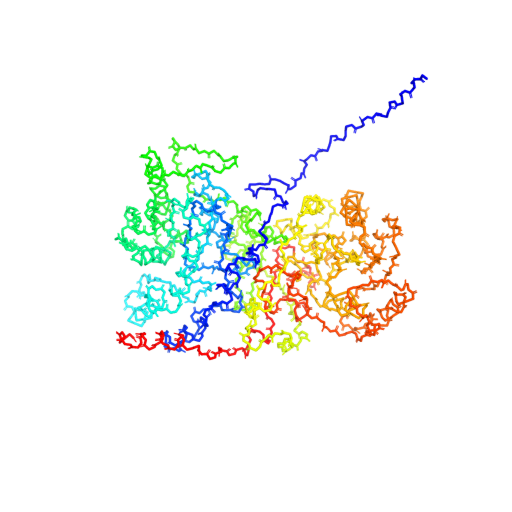1
ATOM 4353 C C . GLY A 1 571 ? -9.334 -18.861 25.021 1.00 93.19 571 GLY A C 1
ATOM 4354 O O . GLY A 1 571 ? -10.481 -18.478 25.250 1.00 93.19 571 GLY A O 1
ATOM 4355 N N . ARG A 1 572 ? -8.528 -19.282 26.003 1.00 93.00 572 ARG A N 1
ATOM 4356 C CA . ARG A 1 572 ? -8.876 -19.169 27.426 1.00 93.00 572 ARG A CA 1
ATOM 4357 C C . ARG A 1 572 ? -8.615 -17.739 27.902 1.00 93.00 572 ARG A C 1
ATOM 4359 O O . ARG A 1 572 ? -7.461 -17.350 28.063 1.00 93.00 572 ARG A O 1
ATOM 4366 N N . GLY A 1 573 ? -9.679 -16.979 28.153 1.00 93.94 573 GLY A N 1
ATOM 4367 C CA . GLY A 1 573 ? -9.580 -15.617 28.679 1.00 93.94 573 GLY A CA 1
ATOM 4368 C C . GLY A 1 573 ? -8.938 -15.559 30.069 1.00 93.94 573 GLY A C 1
ATOM 4369 O O . GLY A 1 573 ? -9.270 -16.347 30.958 1.00 93.94 573 GLY A O 1
ATOM 4370 N N . SER A 1 574 ? -8.028 -14.605 30.273 1.00 96.62 574 SER A N 1
ATOM 4371 C CA . SER A 1 574 ? -7.486 -14.270 31.596 1.00 96.62 574 SER A CA 1
ATOM 4372 C C . SER A 1 574 ? -8.479 -13.461 32.437 1.00 96.62 574 SER A C 1
ATOM 4374 O O . SER A 1 574 ? -8.410 -13.484 33.666 1.00 96.62 574 SER A O 1
ATOM 4376 N N . PHE A 1 575 ? -9.389 -12.734 31.774 1.00 96.56 575 PHE A N 1
ATOM 4377 C CA . PHE A 1 575 ? -10.332 -11.771 32.352 1.00 96.56 575 PHE A CA 1
ATOM 4378 C C . PHE A 1 575 ? -9.665 -10.754 33.293 1.00 96.56 575 PHE A C 1
ATOM 4380 O O . PHE A 1 575 ? -10.253 -10.309 34.283 1.00 96.56 575 PHE A O 1
ATOM 4387 N N . ASN A 1 576 ? -8.420 -10.397 32.975 1.00 96.81 576 ASN A N 1
ATOM 4388 C CA . ASN A 1 576 ? -7.611 -9.432 33.703 1.00 96.81 576 ASN A CA 1
ATOM 4389 C C . ASN A 1 576 ? -7.021 -8.416 32.722 1.00 96.81 576 ASN A C 1
ATOM 4391 O O . ASN A 1 576 ? -6.285 -8.795 31.811 1.00 96.81 576 ASN A O 1
ATOM 4395 N N . TYR A 1 577 ? -7.335 -7.141 32.925 1.00 96.88 577 TYR A N 1
ATOM 4396 C CA . TYR A 1 577 ? -6.922 -6.033 32.079 1.00 96.88 577 TYR A CA 1
ATOM 4397 C C . TYR A 1 577 ? -6.227 -4.947 32.893 1.00 96.88 577 TYR A C 1
ATOM 4399 O O . TYR A 1 577 ? -6.751 -4.474 33.899 1.00 96.88 577 TYR A O 1
ATOM 4407 N N . LYS A 1 578 ? -5.050 -4.526 32.427 1.00 95.44 578 LYS A N 1
ATOM 4408 C CA . LYS A 1 578 ? -4.207 -3.531 33.108 1.00 95.44 578 LYS A CA 1
ATOM 4409 C C . LYS A 1 578 ? -3.940 -2.277 32.276 1.00 95.44 578 LYS A C 1
ATOM 4411 O O . LYS A 1 578 ? -3.174 -1.418 32.697 1.00 95.44 578 LYS A O 1
ATOM 4416 N N . GLY A 1 579 ? -4.553 -2.165 31.097 1.00 93.25 579 GLY A N 1
ATOM 4417 C CA . GLY A 1 579 ? -4.216 -1.102 30.149 1.00 93.25 579 GLY A CA 1
ATOM 4418 C C . GLY A 1 579 ? -2.900 -1.352 29.414 1.00 93.25 579 GLY A C 1
ATOM 4419 O O . GLY A 1 579 ? -2.228 -0.395 29.034 1.00 93.25 579 GLY A O 1
ATOM 4420 N N . ASP A 1 580 ? -2.510 -2.612 29.228 1.00 92.69 580 ASP A N 1
ATOM 4421 C CA . ASP A 1 580 ? -1.354 -2.952 28.404 1.00 92.69 580 ASP A CA 1
ATOM 4422 C C . ASP A 1 580 ? -1.603 -2.583 26.929 1.00 92.69 580 ASP A C 1
ATOM 4424 O O . ASP A 1 580 ? -2.744 -2.434 26.482 1.00 92.69 580 ASP A O 1
ATOM 4428 N N . LEU A 1 581 ? -0.514 -2.407 26.180 1.00 93.19 581 LEU A N 1
ATOM 4429 C CA . LEU A 1 581 ? -0.542 -2.311 24.724 1.00 93.19 581 LEU A CA 1
ATOM 4430 C C . LEU A 1 581 ? -0.189 -3.677 24.145 1.00 93.19 581 LEU A C 1
ATOM 4432 O O . LEU A 1 581 ? 0.869 -4.227 24.451 1.00 93.19 581 LEU A O 1
ATOM 4436 N N . THR A 1 582 ? -1.047 -4.201 23.276 1.00 95.81 582 THR A N 1
ATOM 4437 C CA . THR A 1 582 ? -0.732 -5.363 22.447 1.00 95.81 582 THR A CA 1
ATOM 4438 C C . THR A 1 582 ? -0.678 -4.934 20.995 1.00 95.81 582 THR A C 1
ATOM 4440 O O . THR A 1 582 ? -1.541 -4.187 20.533 1.00 95.81 582 THR A O 1
ATOM 4443 N N . ILE A 1 583 ? 0.337 -5.404 20.270 1.00 96.44 583 ILE A N 1
ATOM 4444 C CA . ILE A 1 583 ? 0.439 -5.136 18.839 1.00 96.44 583 ILE A CA 1
ATOM 4445 C C . ILE A 1 583 ? -0.805 -5.647 18.110 1.00 96.44 583 ILE A C 1
ATOM 4447 O O . ILE A 1 583 ? -1.400 -6.657 18.490 1.00 96.44 583 ILE A O 1
ATOM 4451 N N . ILE A 1 584 ? -1.180 -4.976 17.027 1.00 98.00 584 ILE A N 1
ATOM 4452 C CA . ILE A 1 584 ? -2.209 -5.502 16.134 1.00 98.00 584 ILE A CA 1
ATOM 4453 C C . ILE A 1 584 ? -1.675 -6.799 15.499 1.00 98.00 584 ILE A C 1
ATOM 4455 O O . ILE A 1 584 ? -0.543 -6.786 14.989 1.00 98.00 584 ILE A O 1
ATOM 4459 N N . PRO A 1 585 ? -2.435 -7.912 15.512 1.00 97.56 585 PRO A N 1
ATOM 4460 C CA . PRO A 1 585 ? -2.001 -9.156 14.887 1.00 97.56 585 PRO A CA 1
ATOM 4461 C C . PRO A 1 585 ? -1.655 -8.941 13.415 1.00 97.56 585 PRO A C 1
ATOM 4463 O O . PRO A 1 585 ? -2.350 -8.215 12.707 1.00 97.56 585 PRO A O 1
ATOM 4466 N N . ARG A 1 586 ? -0.584 -9.577 12.928 1.00 96.94 586 ARG A N 1
ATOM 4467 C CA . ARG A 1 586 ? -0.168 -9.426 11.522 1.00 96.94 586 ARG A CA 1
ATOM 4468 C C . ARG A 1 586 ? -1.267 -9.882 10.564 1.00 96.94 586 ARG A C 1
ATOM 4470 O O . ARG A 1 586 ? -1.579 -9.175 9.617 1.00 96.94 586 ARG A O 1
ATOM 4477 N N . ALA A 1 587 ? -1.967 -10.955 10.933 1.00 97.44 587 ALA A N 1
ATOM 4478 C CA . ALA A 1 587 ? -3.126 -11.489 10.229 1.00 97.44 587 ALA A CA 1
ATOM 4479 C C . ALA A 1 587 ? -4.297 -10.500 10.056 1.00 97.44 587 ALA A C 1
ATOM 4481 O O . ALA A 1 587 ? -5.230 -10.815 9.323 1.00 97.44 587 ALA A O 1
ATOM 4482 N N . ASP A 1 588 ? -4.292 -9.362 10.749 1.00 98.56 588 ASP A N 1
ATOM 4483 C CA . ASP A 1 588 ? -5.326 -8.327 10.675 1.00 98.56 588 ASP A CA 1
ATOM 4484 C C . ASP A 1 588 ? -4.912 -7.104 9.860 1.00 98.56 588 ASP A C 1
ATOM 4486 O O . ASP A 1 588 ? -5.713 -6.185 9.695 1.00 98.56 588 ASP A O 1
ATOM 4490 N N . LEU A 1 589 ? -3.672 -7.074 9.378 1.00 98.25 589 LEU A N 1
ATOM 4491 C CA . LEU A 1 589 ? -3.121 -5.994 8.575 1.00 98.25 589 LEU A CA 1
ATOM 4492 C C . LEU A 1 589 ? -2.898 -6.488 7.143 1.00 98.25 589 LEU A C 1
ATOM 4494 O O . LEU A 1 589 ? -2.573 -7.662 6.961 1.00 98.25 589 LEU A O 1
ATOM 4498 N N . PRO A 1 590 ? -3.051 -5.626 6.123 1.00 97.75 590 PRO A N 1
ATOM 4499 C CA . PRO A 1 590 ? -2.776 -6.006 4.744 1.00 97.75 590 PRO A CA 1
ATOM 4500 C C . PRO A 1 590 ? -1.364 -6.553 4.550 1.00 97.75 590 PRO A C 1
ATOM 4502 O O . PRO A 1 590 ? -0.432 -6.179 5.274 1.00 97.75 590 PRO A O 1
ATOM 4505 N N . GLU A 1 591 ? -1.190 -7.372 3.516 1.00 95.81 591 GLU A N 1
ATOM 4506 C CA . GLU A 1 591 ? 0.137 -7.793 3.077 1.00 95.81 591 GLU A CA 1
ATOM 4507 C C . GLU A 1 591 ? 1.050 -6.571 2.858 1.00 95.81 591 GLU A C 1
ATOM 4509 O O . GLU A 1 591 ? 0.600 -5.533 2.361 1.00 95.81 591 GLU A O 1
ATOM 4514 N N . PHE A 1 592 ? 2.325 -6.707 3.240 1.00 94.75 592 PHE A N 1
ATOM 4515 C CA . PHE A 1 592 ? 3.371 -5.670 3.187 1.00 94.75 592 PHE A CA 1
ATOM 4516 C C . PHE A 1 592 ? 3.258 -4.548 4.215 1.00 94.75 592 PHE A C 1
ATOM 4518 O O . PHE A 1 592 ? 4.033 -3.589 4.197 1.00 94.75 592 PHE A O 1
ATOM 4525 N N . THR A 1 593 ? 2.354 -4.687 5.179 1.00 95.56 593 THR A N 1
ATOM 4526 C CA . THR A 1 593 ? 2.377 -3.827 6.358 1.00 95.56 593 THR A CA 1
ATOM 4527 C C . THR A 1 593 ? 3.670 -4.060 7.148 1.00 95.56 593 THR A C 1
ATOM 4529 O O . THR A 1 593 ? 3.971 -5.182 7.556 1.00 95.56 593 THR A O 1
ATOM 4532 N N . ARG A 1 594 ? 4.440 -2.987 7.370 1.00 95.56 594 ARG A N 1
ATOM 4533 C CA . ARG A 1 594 ? 5.726 -3.038 8.083 1.00 95.56 594 ARG A CA 1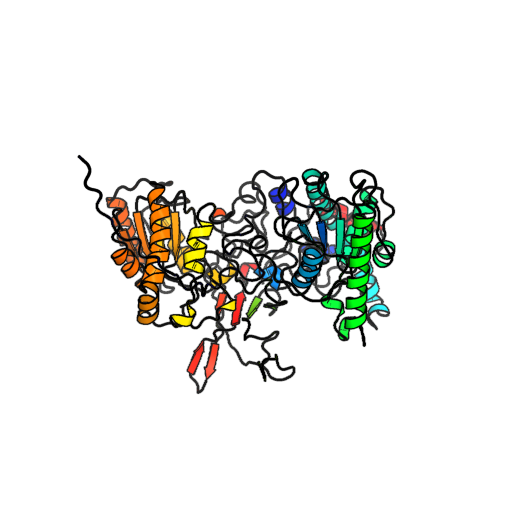
ATOM 4534 C C . ARG A 1 594 ? 5.532 -3.445 9.540 1.00 95.56 594 ARG A C 1
ATOM 4536 O O . ARG A 1 594 ? 4.492 -3.146 10.133 1.00 95.56 594 ARG A O 1
ATOM 4543 N N . TRP A 1 595 ? 6.558 -4.027 10.158 1.00 95.31 595 TRP A N 1
ATOM 4544 C CA . TRP A 1 595 ? 6.540 -4.357 11.586 1.00 95.31 595 TRP A CA 1
ATOM 4545 C C . TRP A 1 595 ? 6.143 -3.189 12.475 1.00 95.31 595 TRP A C 1
ATOM 4547 O O . TRP A 1 595 ? 5.336 -3.377 13.375 1.00 95.31 595 TRP A O 1
ATOM 4557 N N . TRP A 1 596 ? 6.644 -1.983 12.210 1.00 95.69 596 TRP A N 1
ATOM 4558 C CA . TRP A 1 596 ? 6.318 -0.823 13.038 1.00 95.69 596 TRP A CA 1
ATOM 4559 C C . TRP A 1 596 ? 4.858 -0.343 12.919 1.00 95.69 596 TRP A C 1
ATOM 4561 O O . TRP A 1 596 ? 4.379 0.402 13.777 1.00 95.69 596 TRP A O 1
ATOM 4571 N N . MET A 1 597 ? 4.119 -0.757 11.886 1.00 95.81 597 MET A N 1
ATOM 4572 C CA . MET A 1 597 ? 2.705 -0.418 11.739 1.00 95.81 597 MET A CA 1
ATOM 4573 C C . MET A 1 597 ? 1.841 -1.296 12.659 1.00 95.81 597 MET A C 1
ATOM 4575 O O . MET A 1 597 ? 1.910 -2.529 12.643 1.00 95.81 597 MET A O 1
ATOM 4579 N N . GLY A 1 598 ? 1.007 -0.644 13.474 1.00 95.25 598 GLY A N 1
ATOM 4580 C CA . GLY A 1 598 ? 0.144 -1.308 14.455 1.00 95.25 598 GLY A CA 1
ATOM 4581 C C . GLY A 1 598 ? 0.848 -1.725 15.753 1.00 95.25 598 GLY A C 1
ATOM 4582 O O . GLY A 1 598 ? 0.364 -2.640 16.415 1.00 95.25 598 GLY A O 1
ATOM 4583 N N . THR A 1 599 ? 1.982 -1.109 16.114 1.00 93.75 599 THR A N 1
ATOM 4584 C CA . THR A 1 599 ? 2.737 -1.477 17.331 1.00 93.75 599 THR A CA 1
ATOM 4585 C C . THR A 1 599 ? 2.939 -0.338 18.323 1.00 93.75 599 THR A C 1
ATOM 4587 O O . THR A 1 599 ? 2.924 -0.586 19.517 1.00 93.75 599 THR A O 1
ATOM 4590 N N . SER A 1 600 ? 3.166 0.895 17.862 1.00 92.94 600 SER A N 1
ATOM 4591 C CA . SER A 1 600 ? 3.746 1.968 18.693 1.00 92.94 600 SER A CA 1
ATOM 4592 C C . SER A 1 600 ? 2.784 3.101 19.017 1.00 92.94 600 SER A C 1
ATOM 4594 O O . SER A 1 600 ? 3.179 4.263 19.060 1.00 92.94 600 SER A O 1
ATOM 4596 N N . GLY A 1 601 ? 1.521 2.769 19.275 1.00 94.00 601 GLY A N 1
ATOM 4597 C CA . GLY A 1 601 ? 0.479 3.773 19.454 1.00 94.00 601 GLY A CA 1
ATOM 4598 C C . GLY A 1 601 ? 0.022 4.402 18.138 1.00 94.00 601 GLY A C 1
ATOM 4599 O O . GLY A 1 601 ? -0.035 3.723 17.111 1.00 94.00 601 GLY A O 1
ATOM 4600 N N . ASP A 1 602 ? -0.346 5.682 18.189 1.00 96.00 602 ASP A N 1
ATOM 4601 C CA . ASP A 1 602 ? -0.766 6.441 17.012 1.00 96.00 602 ASP A CA 1
ATOM 4602 C C . ASP A 1 602 ? 0.457 6.909 16.231 1.00 96.00 602 ASP A C 1
ATOM 4604 O O . ASP A 1 602 ? 1.382 7.480 16.805 1.00 96.00 602 ASP A O 1
ATOM 4608 N N . LEU A 1 603 ? 0.448 6.683 14.918 1.00 96.19 603 LEU A N 1
ATOM 4609 C CA . LEU A 1 603 ? 1.584 6.988 14.041 1.00 96.19 603 LEU A CA 1
ATOM 4610 C C . LEU A 1 603 ? 1.244 7.992 12.947 1.00 96.19 603 LEU A C 1
ATOM 4612 O O . LEU A 1 603 ? 2.134 8.430 12.220 1.00 96.19 603 LEU A O 1
ATOM 4616 N N . ALA A 1 604 ? -0.029 8.363 12.829 1.00 97.19 604 ALA A N 1
ATOM 4617 C CA . ALA A 1 604 ? -0.492 9.318 11.843 1.00 97.19 604 ALA A CA 1
ATOM 4618 C C . ALA A 1 604 ? -1.263 10.475 12.472 1.00 97.19 604 ALA A C 1
ATOM 4620 O O . ALA A 1 604 ? -1.954 10.320 13.480 1.00 97.19 604 ALA A O 1
ATOM 4621 N N . VAL A 1 605 ? -1.154 11.639 11.839 1.00 97.06 605 VAL A N 1
ATOM 4622 C CA . VAL A 1 605 ? -1.779 12.888 12.282 1.00 97.06 605 VAL A CA 1
ATOM 4623 C C . VAL A 1 605 ? -2.304 13.681 11.092 1.00 97.06 605 VAL A C 1
ATOM 4625 O O . VAL A 1 605 ? -1.693 13.697 10.020 1.00 97.06 605 VAL A O 1
ATOM 4628 N N . ARG A 1 606 ? -3.424 14.368 11.313 1.00 97.44 606 ARG A N 1
ATOM 4629 C CA . ARG A 1 606 ? -3.963 15.393 10.421 1.00 97.44 606 ARG A CA 1
ATOM 4630 C C . ARG A 1 606 ? -3.218 16.705 10.638 1.00 97.44 606 ARG A C 1
ATOM 4632 O O . ARG A 1 606 ? -2.747 16.989 11.743 1.00 97.44 606 ARG A O 1
ATOM 4639 N N . ALA A 1 607 ? -3.059 17.473 9.572 1.00 97.81 607 ALA A N 1
ATOM 4640 C CA . ALA A 1 607 ? -2.494 18.805 9.666 1.00 97.81 607 ALA A CA 1
ATOM 4641 C C . ALA A 1 607 ? -3.477 19.777 10.333 1.00 97.81 607 ALA A C 1
ATOM 4643 O O . ALA A 1 607 ? -4.684 19.550 10.345 1.00 97.81 607 ALA A O 1
ATOM 4644 N N . TYR A 1 608 ? -2.964 20.898 10.828 1.00 97.69 608 TYR A N 1
ATOM 4645 C CA . TYR A 1 608 ? -3.769 22.023 11.293 1.00 97.69 608 TYR A CA 1
ATOM 4646 C C . TYR A 1 608 ? -3.121 23.356 10.920 1.00 97.69 608 TYR A C 1
ATOM 4648 O O . TYR A 1 608 ? -1.923 23.441 10.642 1.00 97.69 608 TYR A O 1
ATOM 4656 N N . GLU A 1 609 ? -3.914 24.415 10.962 1.00 96.56 609 GLU A N 1
ATOM 4657 C CA . GLU A 1 609 ? -3.498 25.800 10.780 1.00 96.56 609 GLU A CA 1
ATOM 4658 C C . GLU A 1 609 ? -3.745 26.599 12.061 1.00 96.56 609 GLU A C 1
ATOM 4660 O O . GLU A 1 609 ? -4.517 26.196 12.935 1.00 96.56 609 GLU A O 1
ATOM 4665 N N . VAL A 1 610 ? -3.065 27.740 12.191 1.00 96.56 610 VAL A N 1
ATOM 4666 C CA . VAL A 1 610 ? -3.328 28.708 13.262 1.00 96.56 610 VAL A CA 1
ATOM 4667 C C . VAL A 1 610 ? -3.943 29.948 12.630 1.00 96.56 610 VAL A C 1
ATOM 4669 O O . VAL A 1 610 ? -3.233 30.760 12.040 1.00 96.56 610 VAL A O 1
ATOM 4672 N N . ILE A 1 611 ? -5.260 30.086 12.751 1.00 94.81 611 ILE A N 1
ATOM 4673 C CA . ILE A 1 611 ? -6.039 31.189 12.182 1.00 94.81 611 ILE A CA 1
ATOM 4674 C C . ILE A 1 611 ? -6.513 32.063 13.341 1.00 94.81 611 ILE A C 1
ATOM 4676 O O . ILE A 1 611 ? -7.223 31.593 14.229 1.00 94.81 611 ILE A O 1
ATOM 4680 N N . ASN A 1 612 ? -6.095 33.332 13.366 1.00 95.38 612 ASN A N 1
ATOM 4681 C CA . ASN A 1 612 ? -6.414 34.280 14.445 1.00 95.38 612 ASN A CA 1
ATOM 4682 C C . ASN A 1 612 ? -6.094 33.724 15.849 1.00 95.38 612 ASN A C 1
ATOM 4684 O O . ASN A 1 612 ? -6.897 33.824 16.775 1.00 95.38 612 ASN A O 1
ATOM 4688 N N . GLY A 1 613 ? -4.938 33.064 15.984 1.00 94.62 613 GLY A N 1
ATOM 4689 C CA . GLY A 1 613 ? -4.489 32.440 17.234 1.00 94.62 613 GLY A CA 1
ATOM 4690 C C . GLY A 1 613 ? -5.201 31.134 17.606 1.00 94.62 613 GLY A C 1
ATOM 4691 O O . GLY A 1 613 ? -4.829 30.509 18.596 1.00 94.62 613 GLY A O 1
ATOM 4692 N N . LYS A 1 614 ? -6.189 30.683 16.824 1.00 96.00 614 LYS A N 1
ATOM 4693 C CA . LYS A 1 614 ? -6.927 29.438 17.066 1.00 96.00 614 LYS A CA 1
ATOM 4694 C C . LYS A 1 614 ? -6.424 28.321 16.164 1.00 96.00 614 LYS A C 1
ATOM 4696 O O . LYS A 1 614 ? -6.174 28.533 14.980 1.00 96.00 614 LYS A O 1
ATOM 4701 N N . ARG A 1 615 ? -6.307 27.122 16.732 1.00 96.12 615 ARG A N 1
ATOM 4702 C CA . ARG A 1 615 ? -6.049 25.897 15.975 1.00 96.12 615 ARG A CA 1
ATOM 4703 C C . ARG A 1 615 ? -7.292 25.528 15.164 1.00 96.12 615 ARG A C 1
ATOM 4705 O O . ARG A 1 615 ? -8.379 25.454 15.731 1.00 96.12 615 ARG A O 1
ATOM 4712 N N . VAL A 1 616 ? -7.109 25.283 13.871 1.00 96.31 616 VAL A N 1
ATOM 4713 C CA . VAL A 1 616 ? -8.149 24.810 12.950 1.00 96.31 616 VAL A CA 1
ATOM 4714 C C . VAL A 1 616 ? -7.591 23.614 12.193 1.00 96.31 616 VAL A C 1
ATOM 4716 O O . VAL A 1 616 ? -6.560 23.745 11.534 1.00 96.31 616 VAL A O 1
ATOM 4719 N N . ASP A 1 617 ? -8.226 22.451 12.309 1.00 97.06 617 ASP A N 1
ATOM 4720 C CA . ASP A 1 617 ? -7.768 21.259 11.597 1.00 97.06 617 ASP A CA 1
ATOM 4721 C C . ASP A 1 617 ? -7.914 21.447 10.085 1.00 97.06 617 ASP A C 1
ATOM 4723 O O . ASP A 1 617 ? -8.889 22.014 9.589 1.00 97.06 617 ASP A O 1
ATOM 4727 N N . ASN A 1 618 ? -6.910 20.987 9.347 1.00 96.94 618 ASN A N 1
ATOM 4728 C CA . ASN A 1 618 ? -6.865 21.116 7.904 1.00 96.94 618 ASN A CA 1
ATOM 4729 C C . ASN A 1 618 ? -7.360 19.805 7.256 1.00 96.94 618 ASN A C 1
ATOM 4731 O O . ASN A 1 618 ? -6.847 18.724 7.563 1.00 96.94 618 ASN A O 1
ATOM 4735 N N . PRO A 1 619 ? -8.352 19.860 6.351 1.00 96.50 619 PRO A N 1
ATOM 4736 C CA . PRO A 1 619 ? -8.966 18.666 5.779 1.00 96.50 619 PRO A CA 1
ATOM 4737 C C . PRO A 1 619 ? -8.179 18.010 4.651 1.00 96.50 619 PRO A C 1
ATOM 4739 O O . PRO A 1 619 ? -8.586 16.948 4.183 1.00 96.50 619 PRO A O 1
ATOM 4742 N N . ASP A 1 620 ? -7.081 18.622 4.217 1.00 97.06 620 ASP A N 1
ATOM 4743 C CA . ASP A 1 620 ? -6.395 18.288 2.978 1.00 97.06 620 ASP A CA 1
ATOM 4744 C C . ASP A 1 620 ? -5.054 17.595 3.182 1.00 97.06 620 ASP A C 1
ATOM 4746 O O . ASP A 1 620 ? -4.475 17.151 2.195 1.00 97.06 620 ASP A O 1
ATOM 4750 N N . TYR A 1 621 ? -4.544 17.474 4.411 1.00 97.88 621 TYR A N 1
ATOM 4751 C CA . TYR A 1 621 ? -3.205 16.935 4.651 1.00 97.88 621 TYR A CA 1
ATOM 4752 C C . TYR A 1 621 ? -3.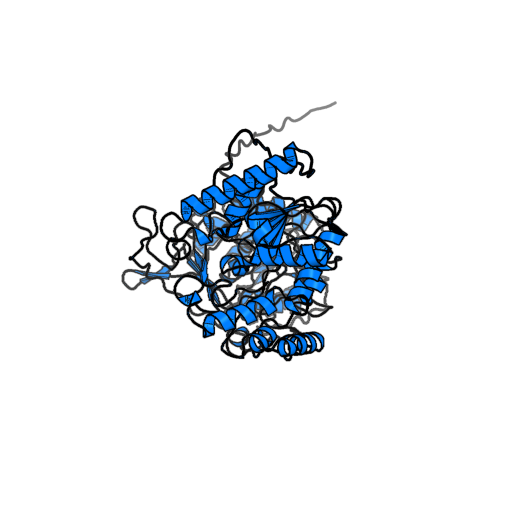136 16.007 5.864 1.00 97.88 621 TYR A C 1
ATOM 4754 O O . TYR A 1 621 ? -3.536 16.361 6.974 1.00 97.88 621 TYR A O 1
ATOM 4762 N N . TYR A 1 622 ? -2.518 14.845 5.657 1.00 98.06 622 TYR A N 1
ATOM 4763 C CA . TYR A 1 622 ? -2.214 13.865 6.699 1.00 98.06 622 TYR A CA 1
ATOM 4764 C C . TYR A 1 622 ? -0.776 13.398 6.545 1.00 98.06 622 TYR A C 1
ATOM 4766 O O . TYR A 1 622 ? -0.243 13.365 5.436 1.00 98.06 622 TYR A O 1
ATOM 4774 N N . LYS A 1 623 ? -0.137 12.981 7.633 1.00 97.00 623 LYS A N 1
ATOM 4775 C CA . LYS A 1 623 ? 1.173 12.325 7.568 1.00 97.00 623 LYS A CA 1
ATOM 4776 C C . LYS A 1 623 ? 1.235 11.109 8.470 1.00 97.00 623 LYS A C 1
ATOM 4778 O O . LYS A 1 623 ? 0.550 11.070 9.488 1.00 97.00 623 LYS A O 1
ATOM 4783 N N . VAL A 1 624 ? 2.103 10.175 8.103 1.00 97.25 624 VAL A N 1
ATOM 4784 C CA . VAL A 1 624 ? 2.506 9.026 8.913 1.00 97.25 624 VAL A CA 1
ATOM 4785 C C . VAL A 1 624 ? 3.994 9.112 9.229 1.00 97.25 624 VAL A C 1
ATOM 4787 O O . VAL A 1 624 ? 4.796 9.517 8.382 1.00 97.25 624 VAL A O 1
ATOM 4790 N N . ASN A 1 625 ? 4.349 8.721 10.447 1.00 96.31 625 ASN A N 1
ATOM 4791 C CA . ASN A 1 625 ? 5.698 8.740 10.989 1.00 96.31 625 ASN A CA 1
ATOM 4792 C C . ASN A 1 625 ? 6.089 7.333 11.451 1.00 96.31 625 ASN A C 1
ATOM 4794 O O . ASN A 1 625 ? 5.382 6.724 12.254 1.00 96.31 625 ASN A O 1
ATOM 4798 N N . ALA A 1 626 ? 7.237 6.836 10.996 1.00 96.00 626 ALA A N 1
ATOM 4799 C CA . ALA A 1 626 ? 7.829 5.639 11.578 1.00 96.00 626 ALA A CA 1
ATOM 4800 C C . ALA A 1 626 ? 8.331 5.950 13.007 1.00 96.00 626 ALA A C 1
ATOM 4802 O O . ALA A 1 626 ? 8.986 6.980 13.215 1.00 96.00 626 ALA A O 1
ATOM 4803 N N . PRO A 1 627 ? 8.053 5.088 14.003 1.00 95.50 627 PRO A N 1
ATOM 4804 C CA . PRO A 1 627 ? 8.454 5.318 15.389 1.00 95.50 627 PRO A CA 1
ATOM 4805 C C . PRO A 1 627 ? 9.979 5.291 15.548 1.00 95.50 627 PRO A C 1
ATOM 4807 O O . PRO A 1 627 ? 10.694 4.671 14.759 1.00 95.50 627 PRO A O 1
ATOM 4810 N N . ALA A 1 628 ? 10.490 5.948 16.592 1.00 93.12 628 ALA A N 1
ATOM 4811 C CA . ALA A 1 628 ? 11.924 6.188 16.760 1.00 93.12 628 ALA A CA 1
ATOM 4812 C C . ALA A 1 628 ? 12.742 4.890 16.847 1.00 93.12 628 ALA A C 1
ATOM 4814 O O . ALA A 1 628 ? 13.843 4.823 16.291 1.00 93.12 628 ALA A O 1
ATOM 4815 N N . TRP A 1 629 ? 12.202 3.848 17.491 1.00 93.44 629 TRP A N 1
ATOM 4816 C CA . TRP A 1 629 ? 12.865 2.541 17.575 1.00 93.44 629 TRP A CA 1
ATOM 4817 C C . TRP A 1 629 ? 13.026 1.855 16.211 1.00 93.44 629 TRP A C 1
ATOM 4819 O O . TRP A 1 629 ? 13.938 1.050 16.050 1.00 93.44 629 TRP A O 1
ATOM 4829 N N . ALA A 1 630 ? 12.175 2.187 15.235 1.00 94.38 630 ALA A N 1
ATOM 4830 C CA . ALA A 1 630 ? 12.200 1.638 13.883 1.00 94.38 630 ALA A CA 1
ATOM 4831 C C . ALA A 1 630 ? 12.957 2.525 12.877 1.00 94.38 630 ALA A C 1
ATOM 4833 O O . ALA A 1 630 ? 13.234 2.070 11.770 1.00 94.38 630 ALA A O 1
ATOM 4834 N N . SER A 1 631 ? 13.296 3.770 13.238 1.00 92.44 631 SER A N 1
ATOM 4835 C CA . SER A 1 631 ? 13.863 4.758 12.306 1.00 92.44 631 SER A CA 1
ATOM 4836 C C . SER A 1 631 ? 15.234 5.322 12.698 1.00 92.44 631 SER A C 1
ATOM 4838 O O . SER A 1 631 ? 16.050 5.560 11.814 1.00 92.44 631 SER A O 1
ATOM 4840 N N . ARG A 1 632 ? 15.532 5.538 13.990 1.00 85.94 632 ARG A N 1
ATOM 4841 C CA . ARG A 1 632 ? 16.735 6.295 14.411 1.00 85.94 632 ARG A CA 1
ATOM 4842 C C . ARG A 1 632 ? 17.937 5.434 14.792 1.00 85.94 632 ARG A C 1
ATOM 4844 O O . ARG A 1 632 ? 19.064 5.830 14.531 1.00 85.94 632 ARG A O 1
ATOM 4851 N N . ASN A 1 633 ? 17.704 4.268 15.393 1.00 72.69 633 ASN A N 1
ATOM 4852 C CA . ASN A 1 633 ? 18.766 3.437 15.987 1.00 72.69 633 ASN A CA 1
ATOM 4853 C C . ASN A 1 633 ? 18.831 2.018 15.411 1.00 72.69 633 ASN A C 1
ATOM 4855 O O . ASN A 1 633 ? 19.474 1.136 15.981 1.00 72.69 633 ASN A O 1
ATOM 4859 N N . VAL A 1 634 ? 18.166 1.775 14.284 1.00 85.44 634 VAL A N 1
ATOM 4860 C CA . VAL A 1 634 ? 18.227 0.475 13.619 1.00 85.44 634 VAL A CA 1
ATOM 4861 C C . VAL A 1 634 ? 19.560 0.402 12.889 1.00 85.44 634 VAL A C 1
ATOM 4863 O O . VAL A 1 634 ? 19.832 1.237 12.025 1.00 85.44 634 VAL A O 1
ATOM 4866 N N . LYS A 1 635 ? 20.401 -0.577 13.223 1.00 86.25 635 LYS A N 1
ATOM 4867 C CA . LYS A 1 635 ? 21.612 -0.898 12.455 1.00 86.25 635 LYS A CA 1
ATOM 4868 C C . LYS A 1 635 ? 21.257 -1.853 11.321 1.00 86.25 635 LYS A C 1
ATOM 4870 O O . LYS A 1 635 ? 20.276 -2.589 11.420 1.00 86.25 635 LYS A O 1
ATOM 4875 N N . ALA A 1 636 ? 22.029 -1.824 10.240 1.00 87.19 636 ALA A N 1
ATOM 4876 C CA . ALA A 1 636 ? 21.912 -2.868 9.237 1.00 87.19 636 ALA A CA 1
ATOM 4877 C C . ALA A 1 636 ? 22.316 -4.201 9.890 1.00 87.19 636 ALA A C 1
ATOM 4879 O O . ALA A 1 636 ? 23.282 -4.243 10.657 1.00 87.19 636 ALA A O 1
ATOM 4880 N N . GLY A 1 637 ? 21.540 -5.257 9.644 1.00 86.75 637 GLY A N 1
ATOM 4881 C CA . GLY A 1 637 ? 21.892 -6.596 10.112 1.00 86.75 637 GLY A CA 1
ATOM 4882 C C . GLY A 1 637 ? 23.187 -7.088 9.454 1.00 86.75 637 GLY A C 1
ATOM 4883 O O . GLY A 1 637 ? 23.632 -6.489 8.468 1.00 86.75 637 GLY A O 1
ATOM 4884 N N . PRO A 1 638 ? 23.797 -8.168 9.968 1.00 91.94 638 PRO A N 1
ATOM 4885 C CA . PRO A 1 638 ? 24.921 -8.802 9.289 1.00 91.94 638 PRO A CA 1
ATOM 4886 C C . PRO A 1 638 ? 24.504 -9.306 7.900 1.00 91.94 638 PRO A C 1
ATOM 4888 O O . PRO A 1 638 ? 23.330 -9.592 7.661 1.00 91.94 638 PRO A O 1
ATOM 4891 N N . LEU A 1 639 ? 25.481 -9.422 6.999 1.00 94.62 639 LEU A N 1
ATOM 4892 C CA . LEU A 1 639 ? 25.276 -10.051 5.697 1.00 94.62 639 LEU A CA 1
ATOM 4893 C C . LEU A 1 639 ? 25.118 -11.571 5.851 1.00 94.62 639 LEU A C 1
ATOM 4895 O O . LEU A 1 639 ? 25.812 -12.196 6.663 1.00 94.62 639 LEU A O 1
ATOM 4899 N N . SER A 1 640 ? 24.247 -12.167 5.040 1.00 95.19 640 SER A N 1
ATOM 4900 C CA . SER A 1 640 ? 24.107 -13.618 4.899 1.00 95.19 640 SER A CA 1
ATOM 4901 C C . SER A 1 640 ? 25.360 -14.254 4.265 1.00 95.19 640 SER A C 1
ATOM 4903 O O . SER A 1 640 ? 26.336 -13.579 3.923 1.00 95.19 640 SER A O 1
ATOM 4905 N N . ALA A 1 641 ? 25.394 -15.585 4.146 1.00 97.00 641 ALA A N 1
ATOM 4906 C CA . ALA A 1 641 ? 26.475 -16.265 3.424 1.00 97.00 641 ALA A CA 1
ATOM 4907 C C . ALA A 1 641 ? 26.475 -15.897 1.927 1.00 97.00 641 ALA A C 1
ATOM 4909 O O . ALA A 1 641 ? 27.507 -15.478 1.412 1.00 97.00 641 ALA A O 1
ATOM 4910 N N . GLU A 1 642 ? 25.310 -15.951 1.283 1.00 97.19 642 GLU A N 1
ATOM 4911 C CA . GLU A 1 642 ? 25.126 -15.625 -0.139 1.00 97.19 642 GLU A CA 1
ATOM 4912 C C . GLU A 1 642 ? 25.409 -14.146 -0.435 1.00 97.19 642 GLU A C 1
ATOM 4914 O O . GLU A 1 642 ? 26.039 -13.800 -1.432 1.00 97.19 642 GLU A O 1
ATOM 4919 N N . GLU A 1 643 ? 25.009 -13.248 0.467 1.00 98.00 643 GLU A N 1
ATOM 4920 C CA . GLU A 1 643 ? 25.310 -11.822 0.334 1.00 98.00 643 GLU A CA 1
ATOM 4921 C C . GLU A 1 643 ? 26.815 -11.556 0.432 1.00 98.00 643 GLU A C 1
ATOM 4923 O O . GLU A 1 643 ? 27.341 -10.724 -0.305 1.00 98.00 643 GLU A O 1
ATOM 4928 N N . ARG A 1 644 ? 27.533 -12.269 1.312 1.00 97.75 644 ARG A N 1
ATOM 4929 C CA . ARG A 1 644 ? 28.998 -12.171 1.401 1.00 97.75 644 ARG A CA 1
ATOM 4930 C C . ARG A 1 644 ? 29.677 -12.704 0.148 1.00 97.75 644 ARG A C 1
ATOM 4932 O O . ARG A 1 644 ? 30.599 -12.060 -0.337 1.00 97.75 644 ARG A O 1
ATOM 4939 N N . GLU A 1 645 ? 29.214 -13.827 -0.386 1.00 98.06 645 GLU A N 1
ATOM 4940 C CA . GLU A 1 645 ? 29.719 -14.369 -1.650 1.00 98.06 645 GLU A CA 1
ATOM 4941 C C . GLU A 1 645 ? 29.535 -13.372 -2.801 1.00 98.06 645 GLU A C 1
ATOM 4943 O O . GLU A 1 645 ? 30.480 -13.093 -3.538 1.00 98.06 645 GLU A O 1
ATOM 4948 N N . SER A 1 646 ? 28.359 -12.749 -2.886 1.00 98.25 646 SER A N 1
ATOM 4949 C CA . SER A 1 646 ? 28.083 -11.695 -3.862 1.00 98.25 646 SER A CA 1
ATOM 4950 C C . SER A 1 646 ? 29.014 -10.482 -3.689 1.00 98.25 646 SER A C 1
ATOM 4952 O O . SER A 1 646 ? 29.529 -9.948 -4.669 1.00 98.25 646 SER A O 1
ATOM 4954 N N . ILE A 1 647 ? 29.337 -10.083 -2.452 1.00 97.31 647 ILE A N 1
ATOM 4955 C CA . ILE A 1 647 ? 30.351 -9.044 -2.195 1.00 97.31 647 ILE A CA 1
ATOM 4956 C C . ILE A 1 647 ? 31.755 -9.473 -2.643 1.00 97.31 647 ILE A C 1
ATOM 4958 O O . ILE A 1 647 ? 32.507 -8.647 -3.164 1.00 97.31 647 ILE A O 1
ATOM 4962 N N . GLU A 1 648 ? 32.140 -10.735 -2.472 1.00 97.62 648 GLU A N 1
ATOM 4963 C CA . GLU A 1 648 ? 33.424 -11.221 -2.988 1.00 97.62 648 GLU A CA 1
ATOM 4964 C C . GLU A 1 648 ? 33.457 -11.227 -4.523 1.00 97.62 648 GLU A C 1
ATOM 4966 O O . GLU A 1 648 ? 34.486 -10.890 -5.111 1.00 97.62 648 GLU A O 1
ATOM 4971 N N . ALA A 1 649 ? 32.336 -11.527 -5.185 1.00 97.88 649 ALA A N 1
ATOM 4972 C CA . ALA A 1 649 ? 32.207 -11.371 -6.633 1.00 97.88 649 ALA A CA 1
ATOM 4973 C C . ALA A 1 649 ? 32.377 -9.903 -7.060 1.00 97.88 649 ALA A C 1
ATOM 4975 O O . ALA A 1 649 ? 33.176 -9.619 -7.952 1.00 97.88 649 ALA A O 1
ATOM 4976 N N . PHE A 1 650 ? 31.731 -8.962 -6.361 1.00 97.44 650 PHE A N 1
ATOM 4977 C CA . PHE A 1 650 ? 31.914 -7.526 -6.594 1.00 97.44 650 PHE A CA 1
ATOM 4978 C C . PHE A 1 650 ? 33.384 -7.110 -6.488 1.00 97.44 650 PHE A C 1
ATOM 4980 O O . PHE A 1 650 ? 33.910 -6.459 -7.389 1.00 97.44 650 PHE A O 1
ATOM 4987 N N . LYS A 1 651 ? 34.085 -7.518 -5.424 1.00 95.69 651 LYS A N 1
ATOM 4988 C CA . LYS A 1 651 ? 35.498 -7.157 -5.208 1.00 95.69 651 LYS A CA 1
ATOM 4989 C C . LYS A 1 651 ? 36.415 -7.623 -6.341 1.00 95.69 651 LYS A C 1
ATOM 4991 O O . LYS A 1 651 ? 37.368 -6.921 -6.672 1.00 95.69 651 LYS A O 1
ATOM 4996 N N . LYS A 1 652 ? 36.126 -8.771 -6.966 1.00 96.94 652 LYS A N 1
ATOM 4997 C CA . LYS A 1 652 ? 36.905 -9.296 -8.105 1.00 96.94 652 LYS A CA 1
ATOM 4998 C C . LYS A 1 652 ? 36.808 -8.422 -9.360 1.00 96.94 652 LYS A C 1
ATOM 5000 O O . LYS A 1 652 ? 37.676 -8.527 -10.220 1.00 96.94 652 LYS A O 1
ATOM 5005 N N . THR A 1 653 ? 35.804 -7.549 -9.464 1.00 95.25 653 THR A N 1
ATOM 5006 C CA . THR A 1 653 ? 35.657 -6.623 -10.602 1.00 95.25 653 THR A CA 1
ATOM 5007 C C . THR A 1 653 ? 36.676 -5.478 -10.592 1.00 95.25 653 THR A C 1
ATOM 5009 O O . THR A 1 653 ? 36.887 -4.844 -11.623 1.00 95.25 653 THR A O 1
ATOM 5012 N N . GLY A 1 654 ? 37.304 -5.197 -9.441 1.00 89.62 654 GLY A N 1
ATOM 5013 C CA . GLY A 1 654 ? 38.209 -4.056 -9.263 1.00 89.62 654 GLY A CA 1
ATOM 5014 C C . GLY A 1 654 ? 37.514 -2.687 -9.197 1.00 89.62 654 GLY A C 1
ATOM 5015 O O . GLY A 1 654 ? 38.201 -1.670 -9.303 1.00 89.62 654 GLY A O 1
ATOM 5016 N N . LEU A 1 655 ? 36.179 -2.653 -9.058 1.00 86.38 655 LEU A N 1
ATOM 5017 C CA . LEU A 1 655 ? 35.369 -1.427 -8.975 1.00 86.38 655 LEU A CA 1
ATOM 5018 C C . LEU A 1 655 ? 35.438 -0.687 -7.638 1.00 86.38 655 LEU A C 1
ATOM 5020 O O . LEU A 1 655 ? 35.598 -1.302 -6.558 1.00 86.38 655 LEU A O 1
#

pLDDT: mean 92.72, std 12.53, range [25.22, 98.94]

Secondary structure (DSSP, 8-state):
------------------S--STT--TT-----S-TTSSHHHHHHT---HHHHHHHHHTSSS-SEE-TT-----EE--STT--SEEEEES---HHHHHHTSSS-SHHHHHHHHHHHHTT-SSSEEEEES-SSEESS-SS--GGGGT-HHHHHHHHHHHHHHH-TTSHHHHHHHHHHHHHHHHHTTT--EEEEEHHHHHHHHHHHHHHTT----HHHHHHSEEE--GGGTT-EEEEE--GGGGSHHHH-TTHHHHHHHHHHHHHHHHHHHHHTTSS--PPPTT----TTS-------PPPGGGS-TT--TTTTSSS--EEE-SSSEEEEE-SSS-GGGEEEETTEEEEEEE---B-PPPP-SS-S--TTS-TT--TTSS--STTTTT-SB---GGGHHHHHHHHTS-GGGGT--S-GGG-----EEE-TTT-SEEEEE----SHHHHHSSTT-SHHHHHHHHHHHHHT-SSSEEEEESSSS--TTS-HHHHHHHHHSHHHHHHHHHHHHHHHHTS---EEEEESHHHHHHHHHTT-SS-EEEEPPP-TT-TTHHHHHHHHHHHHHHT---SS-----------PPPGGGSBTT--TTTTTSS--EEEEEEEETTEEEEEEEEEEEE--HHHHTSPPPPPP-HHHHHHHHHHHHTT-

Radius of gyration: 25.91 Å; chains: 1; bounding box: 97×55×73 Å